Protein AF-A0A941ZNK1-F1 (afdb_monomer)

pLDDT: mean 79.43, std 26.4, range [23.36, 98.88]

Structure (mmCIF, N/CA/C/O backbone):
data_AF-A0A941ZNK1-F1
#
_entry.id   AF-A0A941ZNK1-F1
#
loop_
_atom_site.group_PDB
_atom_site.id
_atom_site.type_symbol
_atom_site.label_atom_id
_atom_site.label_alt_id
_atom_site.label_comp_id
_atom_site.label_asym_id
_atom_site.label_entity_id
_atom_site.label_seq_id
_atom_site.pdbx_PDB_ins_code
_atom_site.Cartn_x
_atom_site.Cartn_y
_atom_site.Cartn_z
_atom_site.occupancy
_atom_site.B_iso_or_equiv
_atom_site.auth_seq_id
_atom_site.auth_comp_id
_atom_site.auth_asym_id
_atom_site.auth_atom_id
_atom_site.pdbx_PDB_model_num
ATOM 1 N N . ARG A 1 1 ? 25.188 9.684 13.180 1.00 53.09 1 ARG A N 1
ATOM 2 C CA . ARG A 1 1 ? 24.239 8.541 13.187 1.00 53.09 1 ARG A CA 1
ATOM 3 C C . ARG A 1 1 ? 23.063 8.830 14.137 1.00 53.09 1 ARG A C 1
ATOM 5 O O . ARG A 1 1 ? 22.304 7.926 14.455 1.00 53.09 1 ARG A O 1
ATOM 12 N N . ASP A 1 2 ? 22.845 10.107 14.483 1.00 67.25 2 ASP A N 1
ATOM 13 C CA . ASP A 1 2 ? 22.120 10.520 15.696 1.00 67.25 2 ASP A CA 1
ATOM 14 C C . ASP A 1 2 ? 20.991 11.510 15.381 1.00 67.25 2 ASP A C 1
ATOM 16 O O . ASP A 1 2 ? 20.547 12.257 16.246 1.00 67.25 2 ASP A O 1
ATOM 20 N N . GLN A 1 3 ? 20.536 11.542 14.123 1.00 74.56 3 GLN A N 1
ATOM 21 C CA . GLN A 1 3 ? 19.403 12.379 13.747 1.00 74.56 3 GLN A CA 1
ATOM 22 C C . GLN A 1 3 ? 18.123 11.806 14.381 1.00 74.56 3 GLN A C 1
ATOM 24 O O . GLN A 1 3 ? 17.793 10.631 14.136 1.00 74.56 3 GLN A O 1
ATOM 29 N N . PRO A 1 4 ? 17.413 12.591 15.213 1.00 85.12 4 PRO A N 1
ATOM 30 C CA . PRO A 1 4 ? 16.177 12.140 15.830 1.00 85.12 4 PRO A CA 1
ATOM 31 C C . PRO A 1 4 ? 15.125 11.879 14.752 1.00 85.12 4 PRO A C 1
ATOM 33 O O . PRO A 1 4 ? 15.101 12.533 13.710 1.00 85.12 4 PRO A O 1
ATOM 36 N N . ILE A 1 5 ? 14.250 10.903 14.997 1.00 85.94 5 ILE A N 1
ATOM 37 C CA . ILE A 1 5 ? 13.082 10.681 14.137 1.00 85.94 5 ILE A CA 1
ATOM 38 C C . ILE A 1 5 ? 12.237 11.959 14.166 1.00 85.94 5 ILE A C 1
ATOM 40 O O . ILE A 1 5 ? 11.897 12.396 15.271 1.00 85.94 5 ILE A O 1
ATOM 44 N N . PRO A 1 6 ? 11.876 12.540 13.006 1.00 89.19 6 PRO A N 1
ATOM 45 C CA . PRO A 1 6 ? 10.928 13.642 12.964 1.00 89.19 6 PRO A CA 1
ATOM 46 C C . PRO A 1 6 ? 9.652 13.273 13.721 1.00 89.19 6 PRO A C 1
ATOM 48 O O . PRO A 1 6 ? 9.038 12.235 13.468 1.00 89.19 6 PRO A O 1
ATOM 51 N N . THR A 1 7 ? 9.264 14.101 14.686 1.00 92.12 7 THR A N 1
ATOM 52 C CA . THR A 1 7 ? 8.008 13.896 15.407 1.00 92.12 7 THR A CA 1
ATOM 53 C C . THR A 1 7 ? 6.833 14.224 14.492 1.00 92.12 7 THR A C 1
ATOM 55 O O . THR A 1 7 ? 6.951 15.055 13.594 1.00 92.12 7 THR A O 1
ATOM 58 N N . THR A 1 8 ? 5.694 13.578 14.736 1.00 95.94 8 THR A N 1
ATOM 59 C CA . THR A 1 8 ? 4.404 13.876 14.097 1.00 95.94 8 THR A CA 1
ATOM 60 C C . THR A 1 8 ? 3.549 14.635 15.116 1.00 95.94 8 THR A C 1
ATOM 62 O O . THR A 1 8 ? 2.984 13.992 16.008 1.00 95.94 8 THR A O 1
ATOM 65 N N . PRO A 1 9 ? 3.496 15.979 15.070 1.00 96.69 9 PRO A N 1
ATOM 66 C CA . PRO A 1 9 ? 2.688 16.762 16.003 1.00 96.69 9 PRO A CA 1
ATOM 67 C C . PRO A 1 9 ? 1.207 16.371 15.918 1.00 96.69 9 PRO A C 1
ATOM 69 O O . PRO A 1 9 ? 0.698 16.123 14.826 1.00 96.69 9 PRO A O 1
ATOM 72 N N . GLY A 1 10 ? 0.510 16.295 17.056 1.00 96.38 10 GLY A N 1
ATOM 73 C CA . GLY A 1 10 ? -0.910 15.930 17.104 1.00 96.38 10 GLY A CA 1
ATOM 74 C C . GLY A 1 10 ? -1.190 14.424 17.106 1.00 96.38 10 GLY A C 1
ATOM 75 O O . GLY A 1 10 ? -2.345 14.018 17.245 1.00 96.38 10 GLY A O 1
ATOM 76 N N . LEU A 1 11 ? -0.166 13.568 16.976 1.00 97.31 11 LEU A N 1
ATOM 77 C CA . LEU A 1 11 ? -0.330 12.110 16.940 1.00 97.31 11 LEU A CA 1
ATOM 78 C C . LEU A 1 11 ? -1.029 11.558 18.197 1.00 97.31 11 LEU A C 1
ATOM 80 O O . LEU A 1 11 ? -1.784 10.589 18.115 1.00 97.31 11 LEU A O 1
ATOM 84 N N . GLU A 1 12 ? -0.807 12.177 19.354 1.00 97.12 12 GLU A N 1
ATOM 85 C CA . GLU A 1 12 ? -1.404 11.825 20.647 1.00 97.12 12 GLU A CA 1
ATOM 86 C C . GLU A 1 12 ? -2.933 11.974 20.699 1.00 97.12 12 GLU A C 1
ATOM 88 O O . GLU A 1 12 ? -3.582 11.362 21.549 1.00 97.12 12 GLU A O 1
ATOM 93 N N . GLN A 1 13 ? -3.525 12.731 19.769 1.00 97.44 13 GLN A N 1
ATOM 94 C CA . GLN A 1 13 ? -4.981 12.834 19.615 1.00 97.44 13 GLN A CA 1
ATOM 95 C C . GLN A 1 13 ? -5.592 11.558 19.012 1.00 97.44 13 GLN A C 1
ATOM 97 O O . GLN A 1 13 ? -6.798 11.325 19.130 1.00 97.44 13 GLN A O 1
ATOM 102 N N . PHE A 1 14 ? -4.760 10.727 18.378 1.00 98.50 14 PHE A N 1
ATOM 103 C CA . PHE A 1 14 ? -5.159 9.512 17.674 1.00 98.50 14 PHE A CA 1
ATOM 104 C C . PHE A 1 14 ? -4.644 8.257 18.372 1.00 98.50 14 PHE A C 1
ATOM 106 O O . PHE A 1 14 ? -5.416 7.332 18.606 1.00 98.50 14 PHE A O 1
ATOM 113 N N . VAL A 1 15 ? -3.354 8.216 18.715 1.00 98.56 15 VAL A N 1
ATOM 114 C CA . VAL A 1 15 ? -2.680 7.022 19.242 1.00 98.56 15 VAL A CA 1
ATOM 115 C C . VAL A 1 15 ? -2.497 7.144 20.750 1.00 98.56 15 VAL A C 1
ATOM 117 O O . VAL A 1 15 ? -1.724 7.970 21.230 1.00 98.56 15 VAL A O 1
ATOM 120 N N . ARG A 1 16 ? -3.170 6.269 21.501 1.00 98.31 16 ARG A N 1
ATOM 121 C CA . ARG A 1 16 ? -3.083 6.183 22.967 1.00 98.31 16 ARG A CA 1
ATOM 122 C C . ARG A 1 16 ? -2.049 5.161 23.437 1.00 98.31 16 ARG A C 1
ATOM 124 O O . ARG A 1 16 ? -1.448 5.349 24.488 1.00 98.31 16 ARG A O 1
ATOM 131 N N . ASN A 1 17 ? -1.799 4.111 22.652 1.00 98.06 17 ASN A N 1
ATOM 132 C CA . ASN A 1 17 ? -0.806 3.082 22.964 1.00 98.06 17 ASN A CA 1
ATOM 133 C C . ASN A 1 17 ? 0.111 2.830 21.758 1.00 98.06 17 ASN A C 1
ATOM 135 O O . ASN A 1 17 ? -0.203 2.045 20.859 1.00 98.06 17 ASN A O 1
ATOM 139 N N . LYS A 1 18 ? 1.264 3.514 21.746 1.00 96.75 18 LYS A N 1
ATOM 140 C CA . LYS A 1 18 ? 2.256 3.420 20.662 1.00 96.75 18 LYS A CA 1
ATOM 141 C C . LYS A 1 18 ? 2.810 1.996 20.476 1.00 96.75 18 LYS A C 1
ATOM 143 O O . LYS A 1 18 ? 2.813 1.552 19.333 1.00 96.75 18 LYS A O 1
ATOM 148 N N . PRO A 1 19 ? 3.211 1.245 21.525 1.00 96.81 19 PRO A N 1
ATOM 149 C CA . PRO A 1 19 ? 3.654 -0.144 21.358 1.00 96.81 19 PRO A CA 1
ATOM 150 C C . PRO A 1 19 ? 2.642 -1.053 20.646 1.00 96.81 19 PRO A C 1
ATOM 152 O O . PRO A 1 19 ? 3.024 -1.837 19.778 1.00 96.81 19 PRO A O 1
ATOM 155 N N . VAL A 1 20 ? 1.347 -0.937 20.965 1.00 98.44 20 VAL A N 1
ATOM 156 C CA . VAL A 1 20 ? 0.304 -1.724 20.281 1.00 98.44 20 VAL A CA 1
ATOM 157 C C . VAL A 1 20 ? 0.108 -1.243 18.842 1.00 98.44 20 VAL A C 1
ATOM 159 O O . VAL A 1 20 ? -0.052 -2.072 17.948 1.00 98.44 20 VAL A O 1
ATOM 162 N N . ALA A 1 21 ? 0.177 0.068 18.585 1.00 98.50 21 ALA A N 1
ATOM 163 C CA . ALA A 1 21 ? 0.114 0.615 17.228 1.00 98.50 21 ALA A CA 1
ATOM 164 C C . ALA A 1 21 ? 1.291 0.147 16.349 1.00 98.50 21 ALA A C 1
ATOM 166 O O . ALA A 1 21 ? 1.087 -0.180 15.183 1.00 98.50 21 ALA A O 1
ATOM 167 N N . ILE A 1 22 ? 2.501 0.045 16.909 1.00 97.81 22 ILE A N 1
ATOM 168 C CA . ILE A 1 22 ? 3.686 -0.499 16.226 1.00 97.81 22 ILE A CA 1
ATOM 169 C C . ILE A 1 22 ? 3.486 -1.987 15.910 1.00 97.81 22 ILE A C 1
ATOM 171 O O . ILE A 1 22 ? 3.738 -2.418 14.785 1.00 97.81 22 ILE A O 1
ATOM 175 N N . ALA A 1 23 ? 2.975 -2.775 16.863 1.00 98.19 23 ALA A N 1
ATOM 176 C CA . ALA A 1 23 ? 2.664 -4.186 16.632 1.00 98.19 23 ALA A CA 1
ATOM 177 C C . ALA A 1 23 ? 1.576 -4.377 15.565 1.00 98.19 23 ALA A C 1
ATOM 179 O O . ALA A 1 23 ? 1.703 -5.248 14.703 1.00 98.19 23 ALA A O 1
ATOM 180 N N . LEU A 1 24 ? 0.539 -3.535 15.582 1.00 98.75 24 LEU A N 1
ATOM 181 C CA . LEU A 1 24 ? -0.477 -3.476 14.536 1.00 98.75 24 LEU A CA 1
ATOM 182 C C . LEU A 1 24 ? 0.152 -3.160 13.173 1.00 98.75 24 LEU A C 1
ATOM 184 O O . LEU A 1 24 ? -0.125 -3.866 12.208 1.00 98.75 24 LEU A O 1
ATOM 188 N N . GLY A 1 25 ? 1.016 -2.146 13.102 1.00 98.25 25 GLY A N 1
ATOM 189 C CA . GLY A 1 25 ? 1.704 -1.737 11.879 1.00 98.25 25 GLY A CA 1
ATOM 190 C C . GLY A 1 25 ? 2.560 -2.854 11.302 1.00 98.25 25 GLY A C 1
ATOM 191 O O . GLY A 1 25 ? 2.414 -3.195 10.131 1.00 98.25 25 GLY A O 1
ATOM 192 N N . LYS A 1 26 ? 3.376 -3.507 12.137 1.00 97.50 26 LYS A N 1
ATOM 193 C CA . LYS A 1 26 ? 4.155 -4.671 11.708 1.00 97.50 26 LYS A CA 1
ATOM 194 C C . LYS A 1 26 ? 3.241 -5.784 11.207 1.00 97.50 26 LYS A C 1
ATOM 196 O O . LYS A 1 26 ? 3.461 -6.315 10.128 1.00 97.50 26 LYS A O 1
ATOM 201 N N . ALA A 1 27 ? 2.185 -6.121 11.940 1.00 98.19 27 ALA A N 1
ATOM 202 C CA . ALA A 1 27 ? 1.275 -7.167 11.498 1.00 98.19 27 ALA A CA 1
ATOM 203 C C . ALA A 1 27 ? 0.631 -6.839 10.137 1.00 98.19 27 ALA A C 1
ATOM 205 O O . ALA A 1 27 ? 0.607 -7.698 9.271 1.00 98.19 27 ALA A O 1
ATOM 206 N N . LEU A 1 28 ? 0.156 -5.609 9.918 1.00 98.31 28 LEU A N 1
ATOM 207 C CA . LEU A 1 28 ? -0.413 -5.170 8.635 1.00 98.31 28 LEU A CA 1
ATOM 208 C C . LEU A 1 28 ? 0.618 -5.187 7.495 1.00 98.31 28 LEU A C 1
ATOM 210 O O . LEU A 1 28 ? 0.308 -5.641 6.401 1.00 98.31 28 LEU A O 1
ATOM 214 N N . PHE A 1 29 ? 1.848 -4.737 7.747 1.00 97.06 29 PHE A N 1
ATOM 215 C CA . PHE A 1 29 ? 2.908 -4.684 6.735 1.00 97.06 29 PHE A CA 1
ATOM 216 C C . PHE A 1 29 ? 3.265 -6.070 6.173 1.00 97.06 29 PHE A C 1
ATOM 218 O O . PHE A 1 29 ? 3.601 -6.203 4.994 1.00 97.06 29 PHE A O 1
ATOM 225 N N . TRP A 1 30 ? 3.200 -7.099 7.021 1.00 96.75 30 TRP A N 1
ATOM 226 C CA . TRP A 1 30 ? 3.612 -8.463 6.689 1.00 96.75 30 TRP A CA 1
ATOM 227 C C . TRP A 1 30 ? 2.456 -9.399 6.313 1.00 96.75 30 TRP A C 1
ATOM 229 O O . TRP A 1 30 ? 2.727 -10.503 5.845 1.00 96.75 30 TRP A O 1
ATOM 239 N N . ASP A 1 31 ? 1.193 -9.014 6.521 1.00 97.44 31 ASP A N 1
ATOM 240 C CA . ASP A 1 31 ? 0.062 -9.933 6.349 1.00 97.44 31 ASP A CA 1
ATOM 241 C C . ASP A 1 31 ? -0.379 -10.058 4.887 1.00 97.44 31 ASP A C 1
ATOM 243 O O . ASP A 1 31 ? -0.906 -9.124 4.280 1.00 97.44 31 ASP A O 1
ATOM 247 N N . MET A 1 32 ? -0.223 -11.263 4.337 1.00 95.38 32 MET A N 1
ATOM 248 C CA . MET A 1 32 ? -0.639 -11.613 2.975 1.00 95.38 32 MET A CA 1
ATOM 249 C C . MET A 1 32 ? -2.156 -11.485 2.760 1.00 95.38 32 MET A C 1
ATOM 251 O O . MET A 1 32 ? -2.618 -11.412 1.623 1.00 95.38 32 MET A O 1
ATOM 255 N N . LYS A 1 33 ? -2.959 -11.449 3.832 1.00 94.25 33 LYS A N 1
ATOM 256 C CA . LYS A 1 33 ? -4.405 -11.195 3.769 1.00 94.25 33 LYS A CA 1
ATOM 257 C C . LYS A 1 33 ? -4.751 -9.728 3.558 1.00 94.25 33 LYS A C 1
ATOM 259 O O . LYS A 1 33 ? -5.931 -9.440 3.353 1.00 94.25 33 LYS A O 1
ATOM 264 N N . VAL A 1 34 ? -3.796 -8.801 3.600 1.00 95.50 34 VAL A N 1
ATOM 265 C CA . VAL A 1 34 ? -4.053 -7.418 3.181 1.00 95.50 34 VAL A CA 1
ATOM 266 C C . VAL A 1 34 ? -4.375 -7.403 1.691 1.00 95.50 34 VAL A C 1
ATOM 268 O O . VAL A 1 34 ? -5.477 -6.984 1.315 1.00 95.50 34 VAL A O 1
ATOM 271 N N . GLY A 1 35 ? -3.463 -7.933 0.875 1.00 94.75 35 GLY A N 1
ATOM 272 C CA . GLY A 1 35 ? -3.659 -8.067 -0.559 1.00 94.75 35 GLY A CA 1
ATOM 273 C C . GLY A 1 35 ? -4.762 -9.056 -0.926 1.00 94.75 35 GLY A C 1
ATOM 274 O O . GLY A 1 35 ? -5.273 -9.826 -0.098 1.00 94.75 35 GLY A O 1
ATOM 275 N N . SER A 1 36 ? -5.162 -9.010 -2.189 1.00 94.12 36 SER A N 1
ATOM 276 C CA . SER A 1 36 ? -6.234 -9.852 -2.716 1.00 94.12 36 SER A CA 1
ATOM 277 C C . SER A 1 36 ? -5.772 -11.241 -3.132 1.00 94.12 36 SER A C 1
ATOM 279 O O . SER A 1 36 ? -6.552 -12.188 -3.055 1.00 94.12 36 SER A O 1
ATOM 281 N N . ASP A 1 37 ? -4.500 -11.382 -3.494 1.00 91.38 37 ASP A N 1
ATOM 282 C CA . ASP A 1 37 ? -3.912 -12.608 -4.036 1.00 91.38 37 ASP A CA 1
ATOM 283 C C . ASP A 1 37 ? -2.633 -13.039 -3.287 1.00 91.38 37 ASP A C 1
ATOM 285 O O . ASP A 1 37 ? -1.769 -13.741 -3.824 1.00 91.38 37 ASP A O 1
ATOM 289 N N . GLY A 1 38 ? -2.513 -12.610 -2.028 1.00 92.19 38 GLY A N 1
ATOM 290 C CA . GLY A 1 38 ? -1.400 -12.951 -1.147 1.00 92.19 38 GLY A CA 1
ATOM 291 C C . GLY A 1 38 ? -0.242 -11.953 -1.146 1.00 92.19 38 GLY A C 1
ATOM 292 O O . GLY A 1 38 ? 0.753 -12.212 -0.474 1.00 92.19 38 GLY A O 1
ATOM 293 N N . GLN A 1 39 ? -0.337 -10.825 -1.859 1.00 93.75 39 GLN A N 1
ATOM 294 C CA . GLN A 1 39 ? 0.653 -9.755 -1.727 1.00 93.75 39 GLN A CA 1
ATOM 295 C C . GLN A 1 39 ? 0.539 -9.023 -0.381 1.00 93.75 39 GLN A C 1
ATOM 297 O O . GLN A 1 39 ? -0.552 -8.715 0.105 1.00 93.75 39 GLN A O 1
ATOM 302 N N . ALA A 1 40 ? 1.692 -8.716 0.205 1.00 95.31 40 ALA A N 1
ATOM 303 C CA . ALA A 1 40 ? 1.855 -7.879 1.388 1.00 95.31 40 ALA A CA 1
ATOM 304 C C . ALA A 1 40 ? 2.869 -6.774 1.067 1.00 95.31 40 ALA A C 1
ATOM 306 O O . ALA A 1 40 ? 3.655 -6.916 0.131 1.00 95.31 40 ALA A O 1
ATOM 307 N N . CYS A 1 41 ? 2.931 -5.710 1.874 1.00 94.94 41 CYS A N 1
ATOM 308 C CA . CYS A 1 41 ? 3.987 -4.704 1.714 1.00 94.94 41 CYS A CA 1
ATOM 309 C C . CYS A 1 41 ? 5.375 -5.368 1.797 1.00 94.94 41 CYS A C 1
ATOM 311 O O . CYS A 1 41 ? 6.261 -5.097 0.991 1.00 94.94 41 CYS A O 1
ATOM 313 N N . ALA A 1 42 ? 5.542 -6.321 2.718 1.00 93.62 42 ALA A N 1
ATOM 314 C CA . ALA A 1 42 ? 6.781 -7.073 2.869 1.00 93.62 42 ALA A CA 1
ATOM 315 C C . ALA A 1 42 ? 7.199 -7.877 1.625 1.00 93.62 42 ALA A C 1
ATOM 317 O O . ALA A 1 42 ? 8.395 -8.081 1.443 1.00 93.62 42 ALA A O 1
ATOM 318 N N . SER A 1 43 ? 6.278 -8.285 0.742 1.00 92.75 43 SER A N 1
ATOM 319 C CA . SER A 1 43 ? 6.621 -9.049 -0.468 1.00 92.75 43 SER A CA 1
ATOM 320 C C . SER A 1 43 ? 7.624 -8.329 -1.372 1.00 92.75 43 SER A C 1
ATOM 322 O O . SER A 1 43 ? 8.436 -8.987 -2.016 1.00 92.75 43 SER A O 1
ATOM 324 N N . CYS A 1 44 ? 7.579 -6.993 -1.395 1.00 92.25 44 CYS A N 1
ATOM 325 C CA . CYS A 1 44 ? 8.473 -6.150 -2.193 1.00 92.25 44 CYS A CA 1
ATOM 326 C C . CYS A 1 44 ? 9.534 -5.431 -1.340 1.00 92.25 44 CYS A C 1
ATOM 328 O O . CYS A 1 44 ? 10.433 -4.806 -1.884 1.00 92.25 44 CYS A O 1
ATOM 330 N N . HIS A 1 45 ? 9.435 -5.488 -0.008 1.00 91.19 45 HIS A N 1
ATOM 331 C CA . HIS A 1 45 ? 10.269 -4.698 0.907 1.00 91.19 45 HIS A CA 1
ATOM 332 C C . HIS A 1 45 ? 11.063 -5.547 1.925 1.00 91.19 45 HIS A C 1
ATOM 334 O O . HIS A 1 45 ? 11.604 -5.007 2.891 1.00 91.19 45 HIS A O 1
ATOM 340 N N . PHE A 1 46 ? 11.136 -6.872 1.768 1.00 83.50 46 PHE A N 1
ATOM 341 C CA . PHE A 1 46 ? 11.771 -7.751 2.761 1.00 83.50 46 PHE A CA 1
ATOM 342 C C . PHE A 1 46 ? 13.308 -7.671 2.782 1.00 83.50 46 PHE A C 1
ATOM 344 O O . PHE A 1 46 ? 13.907 -7.831 3.846 1.00 83.50 46 PHE A O 1
ATOM 351 N N . ALA A 1 47 ? 13.961 -7.415 1.643 1.00 78.25 47 ALA A N 1
ATOM 352 C CA . ALA A 1 47 ? 15.419 -7.425 1.518 1.00 78.25 47 ALA A CA 1
ATOM 353 C C . ALA A 1 47 ? 15.978 -5.997 1.567 1.00 78.25 47 ALA A C 1
ATOM 355 O O . ALA A 1 47 ? 16.054 -5.307 0.555 1.00 78.25 47 ALA A O 1
ATOM 356 N N . ALA A 1 48 ? 16.332 -5.524 2.768 1.00 73.31 48 ALA A N 1
ATOM 357 C CA . ALA A 1 48 ? 16.771 -4.137 2.991 1.00 73.31 48 ALA A CA 1
ATOM 358 C C . ALA A 1 48 ? 15.782 -3.090 2.430 1.00 73.31 48 ALA A C 1
ATOM 360 O O . ALA A 1 48 ? 16.167 -1.992 2.022 1.00 73.31 48 ALA A O 1
ATOM 361 N N . GLY A 1 49 ? 14.491 -3.433 2.405 1.00 72.62 49 GLY A N 1
ATOM 362 C CA . GLY A 1 49 ? 13.442 -2.555 1.913 1.00 72.62 49 GLY A CA 1
ATOM 363 C C . GLY A 1 49 ? 13.241 -2.550 0.399 1.00 72.62 49 GLY A C 1
ATOM 364 O O . GLY A 1 49 ? 12.392 -1.787 -0.036 1.00 72.62 49 GLY A O 1
ATOM 365 N N . ALA A 1 50 ? 13.965 -3.351 -0.383 1.00 81.06 50 ALA A N 1
ATOM 366 C CA . ALA A 1 50 ? 13.803 -3.444 -1.834 1.00 81.06 50 ALA A CA 1
ATOM 367 C C . ALA A 1 50 ? 13.470 -4.878 -2.276 1.00 81.06 50 ALA A C 1
ATOM 369 O O . ALA A 1 50 ? 13.670 -5.839 -1.525 1.00 81.06 50 ALA A O 1
ATOM 370 N N . ASP A 1 51 ? 12.961 -5.009 -3.499 1.00 88.81 51 ASP A N 1
ATOM 371 C CA . ASP A 1 51 ? 12.651 -6.300 -4.104 1.00 88.81 51 ASP A CA 1
ATOM 372 C C . ASP A 1 51 ? 13.902 -6.846 -4.798 1.00 88.81 51 ASP A C 1
ATOM 374 O O . ASP A 1 51 ? 14.421 -6.240 -5.732 1.00 88.81 51 ASP A O 1
ATOM 378 N N . ASN A 1 52 ? 14.411 -7.978 -4.313 1.00 87.25 52 ASN A N 1
ATOM 379 C CA . ASN A 1 52 ? 15.571 -8.665 -4.884 1.00 87.25 52 ASN A CA 1
ATOM 380 C C . ASN A 1 52 ? 15.184 -9.958 -5.620 1.00 87.25 52 ASN A C 1
ATOM 382 O O . ASN A 1 52 ? 16.050 -10.781 -5.931 1.00 87.25 52 ASN A O 1
ATOM 386 N N . ARG A 1 53 ? 13.888 -10.177 -5.871 1.00 91.19 53 ARG A N 1
ATOM 387 C CA . ARG A 1 53 ? 13.441 -11.269 -6.736 1.00 91.19 53 ARG A CA 1
ATOM 388 C C . ARG A 1 53 ? 13.995 -11.026 -8.141 1.00 91.19 53 ARG A C 1
ATOM 390 O O . ARG A 1 53 ? 14.174 -9.894 -8.563 1.00 91.19 53 ARG A O 1
ATOM 397 N N . MET A 1 54 ? 14.262 -12.102 -8.878 1.00 91.69 54 MET A N 1
ATOM 398 C CA . MET A 1 54 ? 14.803 -12.014 -10.246 1.00 91.69 54 MET A CA 1
ATOM 399 C C . MET A 1 54 ? 13.758 -12.327 -11.314 1.00 91.69 54 MET A C 1
ATOM 401 O O . MET A 1 54 ? 13.931 -11.983 -12.478 1.00 91.69 54 MET A O 1
ATOM 405 N N . LYS A 1 55 ? 12.679 -13.018 -10.936 1.00 93.00 55 LYS A N 1
ATOM 406 C CA . LYS A 1 55 ? 11.669 -13.503 -11.872 1.00 93.00 55 LYS A CA 1
ATOM 407 C C . LYS A 1 55 ? 10.434 -12.620 -11.857 1.00 93.00 55 LYS A C 1
ATOM 409 O O . LYS A 1 55 ? 9.932 -12.295 -10.782 1.00 93.00 55 LYS A O 1
ATOM 414 N N . ASN A 1 56 ? 9.917 -12.322 -13.048 1.00 92.62 56 ASN A N 1
ATOM 415 C CA . ASN A 1 56 ? 8.737 -11.485 -13.246 1.00 92.62 56 ASN A CA 1
ATOM 416 C C . ASN A 1 56 ? 8.931 -10.073 -12.673 1.00 92.62 56 ASN A C 1
ATOM 418 O O . ASN A 1 56 ? 8.151 -9.618 -11.843 1.00 92.62 56 ASN A O 1
ATOM 422 N N . GLN A 1 57 ? 10.016 -9.422 -13.082 1.00 93.75 57 GLN A N 1
ATOM 423 C CA . GLN A 1 57 ? 10.456 -8.135 -12.539 1.00 93.75 57 GLN A CA 1
ATOM 424 C C . GLN A 1 57 ? 10.574 -7.058 -13.619 1.00 93.75 57 GLN A C 1
ATOM 426 O O . GLN A 1 57 ? 11.254 -6.066 -13.418 1.00 93.75 57 GLN A O 1
ATOM 431 N N . ILE A 1 58 ? 9.963 -7.244 -14.789 1.00 94.25 58 ILE A N 1
ATOM 432 C CA . ILE A 1 58 ? 10.020 -6.273 -15.886 1.00 94.25 58 ILE A CA 1
ATOM 433 C C . ILE A 1 58 ? 8.622 -5.707 -16.102 1.00 94.25 58 ILE A C 1
ATOM 435 O O . ILE A 1 58 ? 7.657 -6.462 -16.210 1.00 94.25 58 ILE A O 1
ATOM 439 N N . SER A 1 59 ? 8.528 -4.384 -16.166 1.00 95.31 59 SER A N 1
ATOM 440 C CA . SER A 1 59 ? 7.355 -3.643 -16.624 1.00 95.31 59 SER A CA 1
ATOM 441 C C . SER A 1 59 ? 7.704 -2.947 -17.936 1.00 95.31 59 SER A C 1
ATOM 443 O O . SER A 1 59 ? 8.786 -2.360 -18.007 1.00 95.31 59 SER A O 1
ATOM 445 N N . PRO A 1 60 ? 6.801 -2.910 -18.930 1.00 94.81 60 PRO A N 1
ATOM 446 C CA . PRO A 1 60 ? 6.998 -2.049 -20.083 1.00 94.81 60 PRO A CA 1
ATOM 447 C C . PRO A 1 60 ? 6.883 -0.578 -19.660 1.00 94.81 60 PRO A C 1
ATOM 449 O O . PRO A 1 60 ? 6.559 -0.274 -18.499 1.00 94.81 60 PRO A O 1
ATOM 452 N N . GLY A 1 61 ? 7.133 0.343 -20.589 1.00 93.69 61 GLY A N 1
ATOM 453 C CA . GLY A 1 61 ? 7.068 1.793 -20.385 1.00 93.69 61 GLY A CA 1
ATOM 454 C C . GLY A 1 61 ? 5.666 2.363 -20.097 1.00 93.69 61 GLY A C 1
ATOM 455 O O . GLY A 1 61 ? 5.315 3.415 -20.632 1.00 93.69 61 GLY A O 1
ATOM 456 N N . LEU A 1 62 ? 4.873 1.736 -19.217 1.00 93.94 62 LEU A N 1
ATOM 457 C CA . LEU A 1 62 ? 3.458 2.033 -18.950 1.00 93.94 62 LEU A CA 1
ATOM 458 C C . LEU A 1 62 ? 3.206 3.503 -18.598 1.00 93.94 62 LEU A C 1
ATOM 460 O O . LEU A 1 62 ? 2.186 4.074 -18.970 1.00 93.94 62 LEU A O 1
ATOM 464 N N . ARG A 1 63 ? 4.147 4.158 -17.906 1.00 90.81 63 ARG A N 1
ATOM 465 C CA . ARG A 1 63 ? 4.044 5.594 -17.576 1.00 90.81 63 ARG A CA 1
ATOM 466 C C . ARG A 1 63 ? 4.146 6.514 -18.786 1.00 90.81 63 ARG A C 1
ATOM 468 O O . ARG A 1 63 ? 3.645 7.631 -18.720 1.00 90.81 63 ARG A O 1
ATOM 475 N N . GLY A 1 64 ? 4.805 6.058 -19.845 1.00 91.88 64 GLY A N 1
ATOM 476 C CA . GLY A 1 64 ? 4.846 6.715 -21.147 1.00 91.88 64 GLY A CA 1
ATOM 477 C C . GLY A 1 64 ? 3.719 6.273 -22.083 1.00 91.88 64 GLY A C 1
ATOM 478 O O . GLY A 1 64 ? 3.697 6.723 -23.222 1.00 91.88 64 GLY A O 1
ATOM 479 N N . GLY A 1 65 ? 2.800 5.410 -21.629 1.00 94.06 65 GLY A N 1
ATOM 480 C CA . GLY A 1 65 ? 1.736 4.838 -22.457 1.00 94.06 65 GLY A CA 1
ATOM 481 C C . GLY A 1 65 ? 2.166 3.630 -23.292 1.00 94.06 65 GLY A C 1
ATOM 482 O O . GLY A 1 65 ? 1.386 3.169 -24.119 1.00 94.06 65 GLY A O 1
ATOM 483 N N . ASP A 1 66 ? 3.377 3.109 -23.081 1.00 93.94 66 ASP A N 1
ATOM 484 C CA . ASP A 1 66 ? 3.862 1.924 -23.780 1.00 93.94 66 ASP A CA 1
ATOM 485 C C . ASP A 1 66 ? 3.493 0.652 -23.012 1.00 93.94 66 ASP A C 1
ATOM 487 O O . ASP A 1 66 ? 3.921 0.436 -21.876 1.00 93.94 66 ASP A O 1
ATOM 491 N N . THR A 1 67 ? 2.661 -0.179 -23.631 1.00 93.81 67 THR A N 1
ATOM 492 C CA . THR A 1 67 ? 2.226 -1.464 -23.079 1.00 93.81 67 THR A CA 1
ATOM 493 C C . THR A 1 67 ? 2.999 -2.643 -23.657 1.00 93.81 67 THR A C 1
ATOM 495 O O . THR A 1 67 ? 2.799 -3.766 -23.191 1.00 93.81 67 THR A O 1
ATOM 498 N N . ALA A 1 68 ? 3.838 -2.424 -24.671 1.00 92.56 68 ALA A N 1
ATOM 499 C CA . ALA A 1 68 ? 4.654 -3.461 -25.278 1.00 92.56 68 ALA A CA 1
ATOM 500 C C . ALA A 1 68 ? 5.992 -3.567 -24.542 1.00 92.56 68 ALA A C 1
ATOM 502 O O . ALA A 1 68 ? 6.594 -2.566 -24.173 1.00 92.56 68 ALA A O 1
ATOM 503 N N . PHE A 1 69 ? 6.455 -4.794 -24.322 1.00 91.31 69 PHE A N 1
ATOM 504 C CA . PHE A 1 69 ? 7.797 -5.014 -23.795 1.00 91.31 69 PHE A CA 1
ATOM 505 C C . PHE A 1 69 ? 8.828 -4.732 -24.883 1.00 91.31 69 PHE A C 1
ATOM 507 O O . PHE A 1 69 ? 8.647 -5.135 -26.037 1.00 91.31 69 PHE A O 1
ATOM 514 N N . GLY A 1 70 ? 9.911 -4.059 -24.505 1.00 84.56 70 GLY A N 1
ATOM 515 C CA . GLY A 1 70 ? 11.024 -3.800 -25.404 1.00 84.56 70 GLY A CA 1
ATOM 516 C C . GLY A 1 70 ? 11.705 -5.087 -25.876 1.00 84.56 70 GLY A C 1
ATOM 517 O O . GLY A 1 70 ? 11.553 -6.165 -25.306 1.00 84.56 70 GLY A O 1
ATOM 518 N N . THR A 1 71 ? 12.516 -4.976 -26.923 1.00 75.94 71 THR A N 1
ATOM 519 C CA . THR A 1 71 ? 13.387 -6.069 -27.367 1.00 75.94 71 THR A CA 1
ATOM 520 C C . THR A 1 71 ? 14.783 -5.867 -26.798 1.00 75.94 71 THR A C 1
ATOM 522 O O . THR A 1 71 ? 15.396 -4.823 -27.029 1.00 75.94 71 THR A O 1
ATOM 525 N N . THR A 1 72 ? 15.325 -6.860 -26.100 1.00 68.50 72 THR A N 1
ATOM 526 C CA . THR A 1 72 ? 16.744 -6.878 -25.724 1.00 68.50 72 THR A CA 1
ATOM 527 C C . THR A 1 72 ? 17.471 -7.959 -26.523 1.00 68.50 72 THR A C 1
ATOM 529 O O . THR A 1 72 ? 16.830 -8.790 -27.169 1.00 68.50 72 THR A O 1
ATOM 532 N N . PRO A 1 73 ? 18.817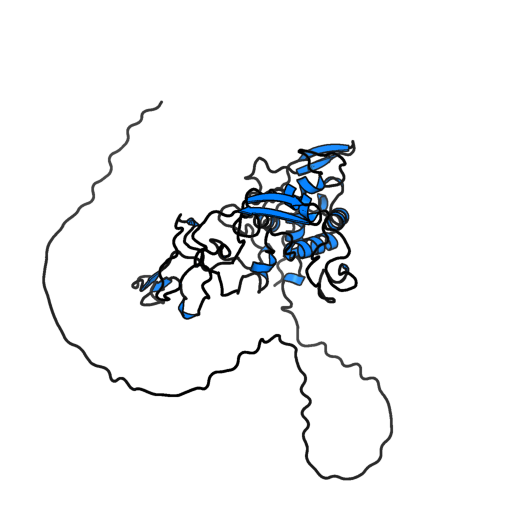 -7.985 -26.530 1.00 62.75 73 PRO A 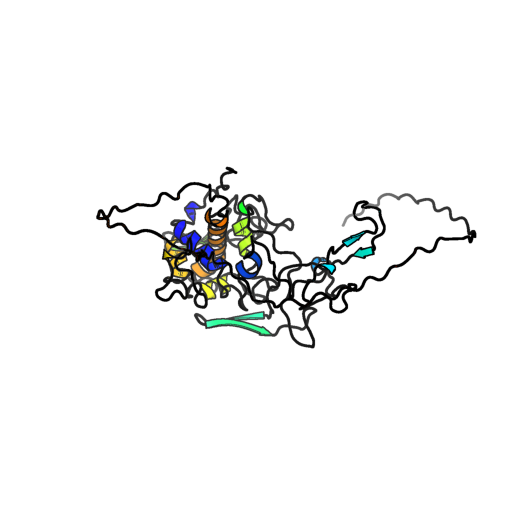N 1
ATOM 533 C CA . PRO A 1 73 ? 19.551 -9.100 -27.128 1.00 62.75 73 PRO A CA 1
ATOM 534 C C . PRO A 1 73 ? 19.198 -10.466 -26.510 1.00 62.75 73 PRO A C 1
ATOM 536 O O . PRO A 1 73 ? 19.433 -11.498 -27.142 1.00 62.75 73 PRO A O 1
ATOM 539 N N . ALA A 1 74 ? 18.627 -10.487 -25.298 1.00 61.34 74 ALA A N 1
ATOM 540 C CA . ALA A 1 74 ? 18.029 -11.680 -24.718 1.00 61.34 74 ALA A CA 1
ATOM 541 C C . ALA A 1 74 ? 16.680 -11.962 -25.405 1.00 61.34 74 ALA A C 1
ATOM 543 O O . ALA A 1 74 ? 15.760 -11.148 -25.372 1.00 61.34 74 ALA A O 1
ATOM 544 N N . ARG A 1 75 ? 16.556 -13.139 -26.033 1.00 63.00 75 ARG A N 1
ATOM 545 C CA . ARG A 1 75 ? 15.405 -13.510 -26.881 1.00 63.00 75 ARG A CA 1
ATOM 546 C C . ARG A 1 75 ? 14.064 -13.664 -26.139 1.00 63.00 75 ARG A C 1
ATOM 548 O O . ARG A 1 75 ? 13.044 -13.753 -26.810 1.00 63.00 75 ARG A O 1
ATOM 555 N N . ASP A 1 76 ? 14.062 -13.633 -24.804 1.00 73.75 76 ASP A N 1
ATOM 556 C CA . ASP A 1 76 ? 12.892 -13.916 -23.953 1.00 73.75 76 ASP A CA 1
ATOM 557 C C . ASP A 1 76 ? 12.533 -12.759 -22.993 1.00 73.75 76 ASP A C 1
ATOM 559 O O . ASP A 1 76 ? 11.945 -12.980 -21.932 1.00 73.75 76 ASP A O 1
ATOM 563 N N . TRP A 1 77 ? 12.907 -11.521 -23.328 1.00 86.50 77 TRP A N 1
ATOM 564 C CA . TRP A 1 77 ? 12.608 -10.345 -22.507 1.00 86.50 77 TRP A CA 1
ATOM 565 C C . TRP A 1 77 ? 11.099 -10.095 -22.378 1.00 86.50 77 TRP A C 1
ATOM 567 O O . TRP A 1 77 ? 10.389 -10.000 -23.378 1.00 86.50 77 TRP A O 1
ATOM 577 N N . GLY A 1 78 ? 10.610 -9.956 -21.143 1.00 90.75 78 GLY A N 1
ATOM 578 C CA . GLY A 1 78 ? 9.230 -9.558 -20.880 1.00 90.75 78 GLY A CA 1
ATOM 579 C C . GLY A 1 78 ? 8.604 -10.219 -19.647 1.00 90.75 78 GLY A C 1
ATOM 580 O O . GLY A 1 78 ? 9.293 -10.467 -18.649 1.00 90.75 78 GLY A O 1
ATOM 581 N N . PRO A 1 79 ? 7.286 -10.483 -19.663 1.00 92.50 79 PRO A N 1
ATOM 582 C CA . PRO A 1 79 ? 6.574 -10.978 -18.495 1.00 92.50 79 PRO A CA 1
ATOM 583 C C . PRO A 1 79 ? 7.093 -12.367 -18.103 1.00 92.50 79 PRO A C 1
ATOM 585 O O . PRO A 1 79 ? 7.376 -13.208 -18.953 1.00 92.50 79 PRO A O 1
ATOM 588 N N . ASN A 1 80 ? 7.217 -12.631 -16.798 1.00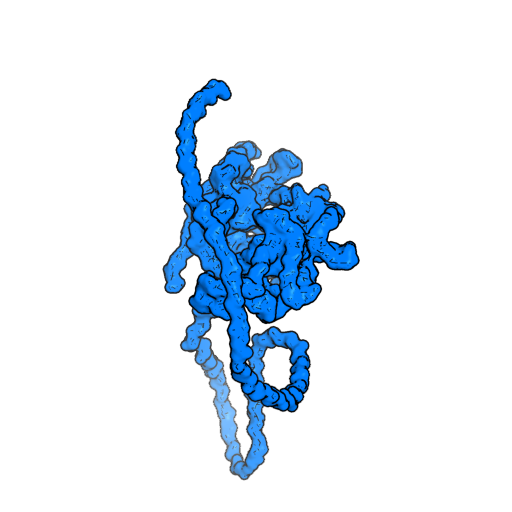 92.75 80 ASN A N 1
ATOM 589 C CA . ASN A 1 80 ? 7.742 -13.887 -16.238 1.00 92.75 80 ASN A CA 1
ATOM 590 C C . ASN A 1 80 ? 9.207 -14.237 -16.578 1.00 92.75 80 ASN A C 1
ATOM 592 O O . ASN A 1 80 ? 9.670 -15.316 -16.190 1.00 92.75 80 ASN A O 1
ATOM 596 N N . TYR A 1 81 ? 9.944 -13.345 -17.244 1.00 93.00 81 TYR A N 1
ATOM 597 C CA . TYR A 1 81 ? 11.375 -13.503 -17.495 1.00 93.00 81 TYR A CA 1
ATOM 598 C C . TYR A 1 81 ? 12.178 -13.542 -16.183 1.00 93.00 81 TYR A C 1
ATOM 600 O O . TYR A 1 81 ? 11.775 -12.943 -15.179 1.00 93.00 81 TYR A O 1
ATOM 608 N N . THR A 1 82 ? 13.302 -14.261 -16.193 1.00 93.12 82 THR A N 1
ATOM 609 C CA . THR A 1 82 ? 14.268 -14.307 -15.087 1.00 93.12 82 THR A CA 1
ATOM 610 C C . THR A 1 82 ? 15.466 -13.444 -15.454 1.00 93.12 82 THR A C 1
ATOM 612 O O . THR A 1 82 ? 16.211 -13.803 -16.361 1.00 93.12 82 THR A O 1
ATOM 615 N N . LEU A 1 83 ? 15.651 -12.342 -14.728 1.00 91.56 83 LEU A N 1
ATOM 616 C CA . LEU A 1 83 ? 16.764 -11.417 -14.915 1.00 91.56 83 LEU A CA 1
ATOM 617 C C . LEU A 1 83 ? 18.120 -12.109 -14.759 1.00 91.56 83 LEU A C 1
ATOM 619 O O . LEU A 1 83 ? 18.311 -12.957 -13.884 1.00 91.56 83 LEU A O 1
ATOM 623 N N . GLN A 1 84 ? 19.061 -11.687 -15.592 1.00 90.19 84 GLN A N 1
ATOM 624 C CA . GLN A 1 84 ? 20.457 -12.095 -15.621 1.00 90.19 84 GLN A CA 1
ATOM 625 C C . GLN A 1 84 ? 21.351 -10.861 -15.483 1.00 90.19 84 GLN A C 1
ATOM 627 O O . GLN A 1 84 ? 20.955 -9.740 -15.790 1.00 90.19 84 GLN A O 1
ATOM 632 N N . GLU A 1 85 ? 22.596 -11.060 -15.061 1.00 90.06 85 GLU A N 1
ATOM 633 C CA . GLU A 1 85 ? 23.567 -9.965 -14.946 1.00 90.06 85 GLU A CA 1
ATOM 634 C C . GLU A 1 85 ? 23.788 -9.243 -16.288 1.00 90.06 85 GLU A C 1
ATOM 636 O O . GLU A 1 85 ? 23.863 -8.018 -16.332 1.00 90.06 85 GLU A O 1
ATOM 641 N N . SER A 1 86 ? 23.796 -9.992 -17.397 1.00 88.00 86 SER A N 1
ATOM 642 C CA . SER A 1 86 ? 23.984 -9.468 -18.758 1.00 88.00 86 SER A CA 1
ATOM 643 C C . SER A 1 86 ? 22.854 -8.568 -19.265 1.00 88.00 86 SER A C 1
ATOM 645 O O . SER A 1 86 ? 23.009 -7.937 -20.312 1.00 88.00 86 SER A O 1
ATOM 647 N N . ASP A 1 87 ? 21.724 -8.523 -18.558 1.00 88.56 87 ASP A N 1
ATOM 648 C CA . ASP A 1 87 ? 20.609 -7.634 -18.885 1.00 88.56 87 ASP A CA 1
ATOM 649 C C . ASP A 1 87 ? 20.886 -6.180 -18.487 1.00 88.56 87 ASP A C 1
ATOM 651 O O . ASP A 1 87 ? 20.197 -5.265 -18.939 1.00 88.56 87 ASP A O 1
ATOM 655 N N . PHE A 1 88 ? 21.908 -5.956 -17.656 1.00 90.44 88 PHE A N 1
ATOM 656 C CA . PHE A 1 88 ? 22.292 -4.638 -17.179 1.00 90.44 88 PHE A CA 1
ATOM 657 C C . PHE A 1 88 ? 23.571 -4.120 -17.860 1.00 90.44 88 PHE A C 1
ATOM 659 O O . PHE A 1 88 ? 24.458 -4.898 -18.216 1.00 90.44 88 PHE A O 1
ATOM 666 N N . PRO A 1 89 ? 23.706 -2.787 -18.008 1.00 91.69 89 PRO A N 1
ATOM 667 C CA . PRO A 1 89 ? 22.706 -1.766 -17.677 1.00 91.69 89 PRO A CA 1
ATOM 668 C C . PRO A 1 89 ? 21.597 -1.645 -18.741 1.00 91.69 89 PRO A C 1
ATOM 670 O O . PRO A 1 89 ? 21.794 -1.980 -19.907 1.00 91.69 89 PRO A O 1
ATOM 673 N N . LEU A 1 90 ? 20.440 -1.095 -18.347 1.00 91.38 90 LEU A N 1
ATOM 674 C CA . LEU A 1 90 ? 19.296 -0.855 -19.251 1.00 91.38 90 LEU A CA 1
ATOM 675 C C . LEU A 1 90 ? 19.542 0.273 -20.272 1.00 91.38 90 LEU A C 1
ATOM 677 O O . LEU A 1 90 ? 18.759 0.460 -21.200 1.00 91.38 90 LEU A O 1
ATOM 681 N N . HIS A 1 91 ? 20.638 1.012 -20.098 1.00 93.12 91 HIS A N 1
ATOM 682 C CA . HIS A 1 91 ? 21.154 2.025 -21.007 1.00 93.12 91 HIS A CA 1
ATOM 683 C C . HIS A 1 91 ? 22.668 1.823 -21.135 1.00 93.12 91 HIS A C 1
ATOM 685 O O . HIS A 1 91 ? 23.390 1.934 -20.143 1.00 93.12 91 HIS A O 1
ATOM 691 N N . ARG A 1 92 ? 23.141 1.467 -22.332 1.00 93.06 92 ARG A N 1
ATOM 692 C CA . ARG A 1 92 ? 24.543 1.145 -22.630 1.00 93.06 92 ARG A CA 1
ATOM 693 C C . ARG A 1 92 ? 25.102 2.122 -23.649 1.00 93.06 92 ARG A C 1
ATOM 695 O O . ARG A 1 92 ? 24.555 2.250 -24.743 1.00 93.06 92 ARG A O 1
ATOM 702 N N . LEU A 1 93 ? 26.221 2.729 -23.287 1.00 95.75 93 LEU A N 1
ATOM 703 C CA . LEU A 1 93 ? 27.030 3.597 -24.132 1.00 95.75 93 LEU A CA 1
ATOM 704 C C . LEU A 1 93 ? 28.239 2.824 -24.674 1.00 95.75 93 LEU A C 1
ATOM 706 O O . LEU A 1 93 ? 28.671 1.845 -24.058 1.00 95.75 93 LEU A O 1
ATOM 710 N N . ALA A 1 94 ? 28.771 3.250 -25.817 1.00 96.56 94 ALA A N 1
ATOM 711 C CA . ALA A 1 94 ? 29.978 2.687 -26.411 1.00 96.56 94 ALA A CA 1
ATOM 712 C C . ALA A 1 94 ? 31.203 2.927 -25.520 1.00 96.56 94 ALA A C 1
ATOM 714 O O . ALA A 1 94 ? 31.997 2.008 -25.315 1.00 96.56 94 ALA A O 1
ATOM 715 N N . ASP A 1 95 ? 31.299 4.122 -24.934 1.00 96.69 95 ASP A N 1
ATOM 716 C CA . ASP A 1 95 ? 32.189 4.424 -23.819 1.00 96.69 95 ASP A CA 1
ATOM 717 C C . ASP A 1 95 ? 31.345 4.767 -22.574 1.00 96.69 95 ASP A C 1
ATOM 719 O O . ASP A 1 95 ? 30.730 5.833 -22.513 1.00 96.69 95 ASP A O 1
ATOM 723 N N . PRO A 1 96 ? 31.298 3.894 -21.549 1.00 94.88 96 PRO A N 1
ATOM 724 C CA . PRO A 1 96 ? 30.545 4.150 -20.319 1.00 94.88 96 PRO A CA 1
ATOM 725 C C . PRO A 1 96 ? 30.990 5.390 -19.528 1.00 94.88 96 PRO A C 1
ATOM 727 O O . PRO A 1 96 ? 30.263 5.816 -18.629 1.00 94.88 96 PRO A O 1
ATOM 730 N N . LEU A 1 97 ? 32.179 5.936 -19.803 1.00 96.62 97 LEU A N 1
ATOM 731 C CA . LEU A 1 97 ? 32.707 7.132 -19.143 1.00 96.62 97 LEU A CA 1
ATOM 732 C C . LEU A 1 97 ? 32.433 8.421 -19.929 1.00 96.62 97 LEU A C 1
ATOM 734 O O . LEU A 1 97 ? 32.610 9.506 -19.374 1.00 96.62 97 LEU A O 1
ATOM 738 N N . ASP A 1 98 ? 31.964 8.315 -21.174 1.00 96.94 98 ASP A N 1
ATOM 739 C CA . ASP A 1 98 ? 31.594 9.450 -22.015 1.00 96.94 98 ASP A CA 1
ATOM 740 C C . ASP A 1 98 ? 30.091 9.438 -22.316 1.00 96.94 98 ASP A C 1
ATOM 742 O O . ASP A 1 98 ? 29.590 8.660 -23.131 1.00 96.94 98 ASP A O 1
ATOM 746 N N . ARG A 1 99 ? 29.373 10.361 -21.668 1.00 94.81 99 ARG A N 1
ATOM 747 C CA . ARG A 1 99 ? 27.926 10.568 -21.835 1.00 94.81 99 ARG A CA 1
ATOM 748 C C . ARG A 1 99 ? 27.503 10.963 -23.252 1.00 94.81 99 ARG A C 1
ATOM 750 O O . ARG A 1 99 ? 26.309 10.905 -23.532 1.00 94.81 99 ARG A O 1
ATOM 757 N N . ASP A 1 100 ? 28.436 11.411 -24.089 1.00 96.38 100 ASP A N 1
ATOM 758 C CA . ASP A 1 100 ? 28.168 11.828 -25.464 1.00 96.38 100 ASP A CA 1
ATOM 759 C C . ASP A 1 100 ? 28.580 10.743 -26.487 1.00 96.38 100 ASP A C 1
ATOM 761 O O . ASP A 1 100 ? 28.411 10.940 -27.691 1.00 96.38 100 ASP A O 1
ATOM 765 N N . SER A 1 101 ? 29.075 9.583 -26.026 1.00 97.50 101 SER A N 1
ATOM 766 C CA . SER A 1 101 ? 29.381 8.434 -26.887 1.00 97.50 101 SER A CA 1
ATOM 767 C C . SER A 1 101 ? 28.123 7.722 -27.405 1.00 97.50 101 SER A C 1
ATOM 769 O O . SER A 1 101 ? 27.017 7.892 -26.887 1.00 97.50 101 SER A O 1
ATOM 771 N N . ASP A 1 102 ? 28.288 6.906 -28.452 1.00 97.88 102 ASP A N 1
ATOM 772 C CA . ASP A 1 102 ? 27.173 6.227 -29.117 1.00 97.88 102 ASP A CA 1
ATOM 773 C C . ASP A 1 102 ? 26.364 5.337 -28.158 1.00 97.88 102 ASP A C 1
ATOM 775 O O . ASP A 1 102 ? 26.911 4.549 -27.386 1.00 97.88 102 ASP A O 1
ATOM 779 N N . VAL A 1 103 ? 25.035 5.395 -28.258 1.00 96.19 103 VAL A N 1
ATOM 780 C CA . VAL A 1 103 ? 24.137 4.507 -27.508 1.00 96.19 103 VAL A CA 1
ATOM 781 C C . VAL A 1 103 ? 24.079 3.147 -28.202 1.00 96.19 103 VAL A C 1
ATOM 783 O O . VAL A 1 103 ? 23.515 3.012 -29.286 1.00 96.19 103 VAL A O 1
ATOM 786 N N . LEU A 1 104 ? 24.618 2.116 -27.553 1.00 93.00 104 LEU A N 1
ATOM 787 C CA . LEU A 1 104 ? 24.594 0.738 -28.050 1.00 93.00 104 LEU A CA 1
ATOM 788 C C . LEU A 1 104 ? 23.258 0.039 -27.782 1.00 93.00 104 LEU A C 1
ATOM 790 O O . LEU A 1 104 ? 22.857 -0.861 -28.516 1.00 93.00 104 LEU A O 1
ATOM 794 N N . PHE A 1 105 ? 22.592 0.401 -26.687 1.00 91.38 105 PHE A N 1
ATOM 795 C CA . PHE A 1 105 ? 21.311 -0.175 -26.295 1.00 91.38 105 PHE A CA 1
ATOM 796 C C . PHE A 1 105 ? 20.613 0.733 -25.291 1.00 91.38 105 PHE A C 1
ATOM 798 O O . PHE A 1 105 ? 21.240 1.256 -24.373 1.00 91.38 105 PHE A O 1
ATOM 805 N N . THR A 1 106 ? 19.302 0.863 -25.424 1.00 92.25 106 THR A N 1
ATOM 806 C CA . THR A 1 106 ? 18.464 1.506 -24.421 1.00 92.25 106 THR A CA 1
ATOM 807 C C . THR A 1 106 ? 17.077 0.885 -24.468 1.00 92.25 106 THR A C 1
ATOM 809 O O . THR A 1 106 ? 16.603 0.512 -25.540 1.00 92.25 106 THR A O 1
ATOM 812 N N . THR A 1 107 ? 16.421 0.796 -23.319 1.00 91.88 107 THR A N 1
ATOM 813 C CA . THR A 1 107 ? 15.004 0.435 -23.225 1.00 91.88 107 THR A CA 1
ATOM 814 C C . THR A 1 107 ? 14.282 1.390 -22.278 1.00 91.88 107 THR A C 1
ATOM 816 O O . THR A 1 107 ? 14.900 1.979 -21.390 1.00 91.88 107 THR A O 1
ATOM 819 N N . ASN A 1 108 ? 12.986 1.591 -22.504 1.00 92.88 108 ASN A N 1
ATOM 820 C CA . ASN A 1 108 ? 12.077 2.292 -21.593 1.00 92.88 108 ASN A CA 1
ATOM 821 C C . ASN A 1 108 ? 11.446 1.343 -20.557 1.00 92.88 108 ASN A C 1
ATOM 823 O O . ASN A 1 108 ? 10.770 1.818 -19.641 1.00 92.88 108 ASN A O 1
ATOM 827 N N . ASP A 1 109 ? 11.664 0.034 -20.694 1.00 94.00 109 ASP A N 1
ATOM 828 C CA . ASP A 1 109 ? 11.225 -0.962 -19.727 1.00 94.00 109 ASP A CA 1
ATOM 829 C C . ASP A 1 109 ? 11.908 -0.746 -18.374 1.00 94.00 109 ASP A C 1
ATOM 831 O O . ASP A 1 109 ? 13.064 -0.330 -18.268 1.00 94.00 109 ASP A O 1
ATOM 835 N N . VAL A 1 110 ? 11.175 -1.058 -17.310 1.00 93.00 110 VAL A N 1
ATOM 836 C CA . VAL A 1 110 ? 11.590 -0.835 -15.929 1.00 93.00 110 VAL A CA 1
ATOM 837 C C . VAL A 1 110 ? 11.779 -2.177 -15.241 1.00 93.00 110 VAL A C 1
ATOM 839 O O . VAL A 1 110 ? 10.857 -2.991 -15.203 1.00 93.00 110 VAL A O 1
ATOM 842 N N . VAL A 1 111 ? 12.945 -2.375 -14.621 1.00 93.50 111 VAL A N 1
ATOM 843 C CA . VAL A 1 111 ? 13.138 -3.468 -13.662 1.00 93.50 111 VAL A CA 1
ATOM 844 C C . VAL A 1 111 ? 12.568 -3.071 -12.300 1.00 93.50 111 VAL A C 1
ATOM 846 O O . VAL A 1 111 ? 12.981 -2.080 -11.691 1.00 93.50 111 VAL A O 1
ATOM 849 N N . SER A 1 112 ? 11.582 -3.823 -11.833 1.00 93.19 112 SER A N 1
ATOM 850 C CA . SER A 1 112 ? 10.660 -3.435 -10.774 1.00 93.19 112 SER A CA 1
ATOM 851 C C . SER A 1 112 ? 9.960 -4.645 -10.150 1.00 93.19 112 SER A C 1
ATOM 853 O O . SER A 1 112 ? 10.164 -5.777 -10.568 1.00 93.19 112 SER A O 1
ATOM 855 N N . SER A 1 113 ? 9.108 -4.407 -9.160 1.00 94.00 113 SER A N 1
ATOM 856 C CA . SER A 1 113 ? 8.553 -5.438 -8.295 1.00 94.00 113 SER A CA 1
ATOM 857 C C . SER A 1 113 ? 7.284 -6.073 -8.851 1.00 94.00 113 SER A C 1
ATOM 859 O O . SER A 1 113 ? 6.357 -5.389 -9.295 1.00 94.00 113 SER A O 1
ATOM 861 N N . ALA A 1 114 ? 7.210 -7.400 -8.753 1.00 93.56 114 ALA A N 1
ATOM 862 C CA . ALA A 1 114 ? 6.003 -8.159 -9.061 1.00 93.56 114 ALA A CA 1
ATOM 863 C C . ALA A 1 114 ? 4.887 -7.869 -8.047 1.00 93.56 114 ALA A C 1
ATOM 865 O O . ALA A 1 114 ? 5.057 -8.117 -6.845 1.00 93.56 114 ALA A O 1
ATOM 866 N N . GLY A 1 115 ? 3.732 -7.447 -8.550 1.00 93.81 115 GLY A N 1
ATOM 867 C CA . GLY A 1 115 ? 2.533 -7.168 -7.773 1.00 93.81 115 GLY A CA 1
ATOM 868 C C . GLY A 1 115 ? 1.448 -8.231 -7.961 1.00 93.81 115 GLY A C 1
ATOM 869 O O . GLY A 1 115 ? 1.720 -9.430 -7.825 1.00 93.81 115 GLY A O 1
ATOM 870 N N . THR A 1 116 ? 0.212 -7.820 -8.225 1.00 93.50 116 THR A N 1
ATOM 871 C CA . THR A 1 116 ? -0.982 -8.691 -8.250 1.00 93.50 116 THR A CA 1
ATOM 872 C C . THR A 1 116 ? -1.233 -9.352 -9.616 1.00 93.50 116 THR A C 1
ATOM 874 O O . THR A 1 116 ? -0.714 -8.926 -10.649 1.00 93.50 116 THR A O 1
ATOM 877 N N . PHE A 1 117 ? -2.022 -10.430 -9.638 1.00 90.50 117 PHE A N 1
ATOM 878 C CA . PHE A 1 117 ? -2.602 -10.971 -10.876 1.00 90.50 117 PHE A CA 1
ATOM 879 C C . PHE A 1 117 ? -3.798 -10.169 -11.386 1.00 90.50 117 PHE A C 1
ATOM 881 O O . PHE A 1 117 ? -4.125 -10.334 -12.544 1.00 90.50 117 PHE A O 1
ATOM 888 N N . GLU A 1 118 ? -4.407 -9.330 -10.557 1.00 83.69 118 GLU A N 1
ATOM 889 C CA . GLU A 1 118 ? -5.573 -8.477 -10.805 1.00 83.69 118 GLU A CA 1
ATOM 890 C C . GLU A 1 118 ? -6.875 -9.117 -11.326 1.00 83.69 118 GLU A C 1
ATOM 892 O O . GLU A 1 118 ? -6.878 -10.208 -11.878 1.00 83.69 118 GLU A O 1
ATOM 897 N N . GLY A 1 119 ? -8.000 -8.440 -11.095 1.00 87.94 119 GLY A N 1
ATOM 898 C CA . GLY A 1 119 ? -9.379 -8.749 -11.472 1.00 87.94 119 GLY A CA 1
ATOM 899 C C . GLY A 1 119 ? -10.314 -7.937 -10.566 1.00 87.94 119 GLY A C 1
ATOM 900 O O . GLY A 1 119 ? -9.966 -7.677 -9.421 1.00 87.94 119 GLY A O 1
ATOM 901 N N . ASP A 1 120 ? -11.512 -7.550 -11.006 1.00 91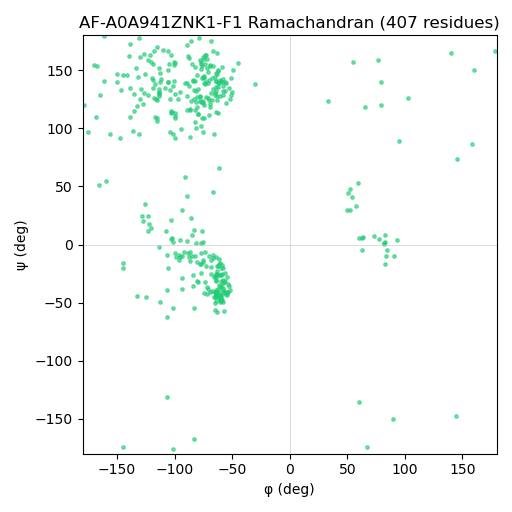.56 120 ASP A N 1
ATOM 902 C CA . ASP A 1 120 ? -12.319 -6.571 -10.249 1.00 91.56 120 ASP A CA 1
ATOM 903 C C . ASP A 1 120 ? -12.764 -7.034 -8.853 1.00 91.56 120 ASP A C 1
ATOM 905 O O . ASP A 1 120 ? -13.197 -8.170 -8.653 1.00 91.56 120 ASP A O 1
ATOM 909 N N . PHE A 1 121 ? -12.748 -6.146 -7.860 1.00 94.38 121 PHE A N 1
ATOM 910 C CA . PHE A 1 121 ? -13.312 -6.444 -6.548 1.00 94.38 121 PHE A CA 1
ATOM 911 C C . PHE A 1 121 ? -14.829 -6.687 -6.638 1.00 94.38 121 PHE A C 1
ATOM 913 O O . PHE A 1 121 ? -15.590 -5.832 -7.079 1.00 94.38 121 PHE A O 1
ATOM 920 N N . ILE A 1 122 ? -15.287 -7.852 -6.160 1.00 93.88 122 ILE A N 1
ATOM 921 C CA . ILE A 1 122 ? -16.716 -8.208 -6.149 1.00 93.88 122 ILE A CA 1
ATOM 922 C C . ILE A 1 122 ? -17.321 -8.011 -4.760 1.00 93.88 122 ILE A C 1
ATOM 924 O O . ILE A 1 122 ? -18.378 -7.404 -4.614 1.00 93.88 122 ILE A O 1
ATOM 928 N N . ARG A 1 123 ? -16.720 -8.626 -3.731 1.00 91.50 123 ARG A N 1
ATOM 929 C CA . ARG A 1 123 ? -17.218 -8.554 -2.345 1.00 91.50 123 ARG A CA 1
ATOM 930 C C . ARG A 1 123 ? -16.214 -9.068 -1.326 1.00 91.50 123 ARG A C 1
ATOM 932 O O . ARG A 1 123 ? -15.481 -10.026 -1.582 1.00 91.50 123 ARG A O 1
ATOM 939 N N . VAL A 1 124 ? -16.319 -8.557 -0.101 1.00 91.25 124 VAL A N 1
ATOM 940 C CA . VAL A 1 124 ? -15.742 -9.196 1.089 1.00 91.25 124 VAL A CA 1
ATOM 941 C C . VAL A 1 124 ? -16.667 -10.307 1.585 1.00 91.25 124 VAL A C 1
ATOM 943 O O . VAL A 1 124 ? -17.863 -10.096 1.789 1.00 91.25 124 VAL A O 1
ATOM 946 N N . LYS A 1 125 ? -16.108 -11.485 1.869 1.00 81.44 125 LYS A N 1
ATOM 947 C CA . LYS A 1 125 ? -16.762 -12.496 2.705 1.00 81.44 125 LYS A CA 1
ATOM 948 C C . LYS A 1 125 ? -16.171 -12.394 4.109 1.00 81.44 125 LYS A C 1
ATOM 950 O O . LYS A 1 125 ? -15.013 -12.750 4.322 1.00 81.44 125 LYS A O 1
ATOM 955 N N . ARG A 1 126 ? -16.947 -11.902 5.085 1.00 69.25 126 ARG A N 1
ATOM 956 C CA . ARG A 1 126 ? -16.471 -11.746 6.477 1.00 69.25 126 ARG A CA 1
ATOM 957 C C . ARG A 1 126 ? -15.824 -13.050 6.959 1.00 69.25 126 ARG A C 1
ATOM 959 O O . ARG A 1 126 ? -16.404 -14.117 6.788 1.00 69.25 126 ARG A O 1
ATOM 966 N N . LYS A 1 127 ? -14.623 -12.953 7.542 1.00 66.62 127 LYS A N 1
ATOM 967 C CA . LYS A 1 127 ? -13.778 -14.080 8.001 1.00 66.62 127 LYS A CA 1
ATOM 968 C C . LYS A 1 127 ? -13.280 -15.060 6.920 1.00 66.62 127 LYS A C 1
ATOM 970 O O . LYS A 1 127 ? -12.482 -15.925 7.252 1.00 66.62 127 LYS A O 1
ATOM 975 N N . ALA A 1 128 ? -13.694 -14.921 5.661 1.00 70.56 128 ALA A N 1
ATOM 976 C CA . ALA A 1 128 ? -13.350 -15.830 4.563 1.00 70.56 128 ALA A CA 1
ATOM 977 C C . ALA A 1 128 ? -12.610 -15.136 3.400 1.00 70.56 128 ALA A C 1
ATOM 979 O O . ALA A 1 128 ? -12.492 -15.708 2.320 1.00 70.56 128 ALA A O 1
ATOM 980 N N . GLY A 1 129 ? -12.110 -13.913 3.611 1.00 83.88 129 GLY A N 1
ATOM 981 C CA . GLY A 1 129 ? -11.347 -13.167 2.608 1.00 83.88 129 GLY A CA 1
ATOM 982 C C . GLY A 1 129 ? -12.222 -12.298 1.709 1.00 83.88 129 GLY A C 1
ATOM 983 O O . GLY A 1 129 ? -13.271 -11.798 2.113 1.00 83.88 129 GLY A O 1
ATOM 984 N N . GLU A 1 130 ? -11.776 -12.102 0.478 1.00 91.62 130 GLU A N 1
ATOM 985 C CA . GLU A 1 130 ? -12.507 -11.366 -0.549 1.00 91.62 130 GLU A CA 1
ATOM 986 C C . GLU A 1 130 ? -12.568 -12.165 -1.844 1.00 91.62 130 GLU A C 1
ATOM 988 O O . GLU A 1 130 ? -11.832 -13.136 -2.019 1.00 91.62 130 GLU A O 1
ATOM 993 N N . LYS A 1 131 ? -13.502 -11.794 -2.719 1.00 92.44 131 LYS A N 1
ATOM 994 C CA . LYS A 1 131 ? -13.641 -12.376 -4.050 1.00 92.44 131 LYS A CA 1
ATOM 995 C C . LYS A 1 131 ? -13.309 -11.316 -5.090 1.00 92.44 131 LYS A C 1
ATOM 997 O O . LYS A 1 131 ? -13.918 -10.246 -5.067 1.00 92.44 131 LYS A O 1
ATOM 1002 N N . CYS A 1 132 ? -12.436 -11.686 -6.014 1.00 92.75 132 CYS A N 1
ATOM 1003 C CA . CYS A 1 132 ? -12.146 -10.917 -7.212 1.00 92.75 132 CYS A CA 1
ATOM 1004 C C . CYS A 1 132 ? -12.796 -11.550 -8.440 1.00 92.75 132 CYS A C 1
ATOM 1006 O O . CYS A 1 132 ? -13.146 -12.738 -8.437 1.00 92.75 132 CYS A O 1
ATOM 1008 N N . GLY A 1 133 ? -13.029 -10.716 -9.440 1.00 92.12 133 GLY A N 1
ATOM 1009 C CA . GLY A 1 133 ? -13.599 -11.051 -10.725 1.00 92.12 133 GLY A CA 1
ATOM 1010 C C . GLY A 1 133 ? -12.561 -11.596 -11.684 1.00 92.12 133 GLY A C 1
ATOM 1011 O O . GLY A 1 133 ? -11.463 -11.996 -11.297 1.00 92.12 133 GLY A O 1
ATOM 1012 N N . GLN A 1 134 ? -12.965 -11.661 -12.946 1.00 89.19 134 GLN A N 1
ATOM 1013 C CA . GLN A 1 134 ? -12.060 -12.011 -14.027 1.00 89.19 134 GLN A CA 1
ATOM 1014 C C . GLN A 1 134 ? -11.179 -10.810 -14.370 1.00 89.19 134 GLN A C 1
ATOM 1016 O O . GLN A 1 134 ? -11.531 -9.668 -14.080 1.00 89.19 134 GLN A O 1
ATOM 1021 N N . ARG A 1 135 ? -10.028 -11.102 -14.970 1.00 90.38 135 ARG A N 1
ATOM 1022 C CA . ARG A 1 135 ? -9.119 -10.114 -15.536 1.00 90.38 135 ARG A CA 1
ATOM 1023 C C . ARG A 1 135 ? -9.203 -10.146 -17.045 1.00 90.38 135 ARG A C 1
ATOM 1025 O O . ARG A 1 135 ? -9.231 -11.230 -17.631 1.00 90.38 135 ARG A O 1
ATOM 1032 N N . ASP A 1 136 ? -9.167 -8.964 -17.636 1.00 89.81 136 ASP A N 1
ATOM 1033 C CA . ASP A 1 136 ? -9.036 -8.804 -19.074 1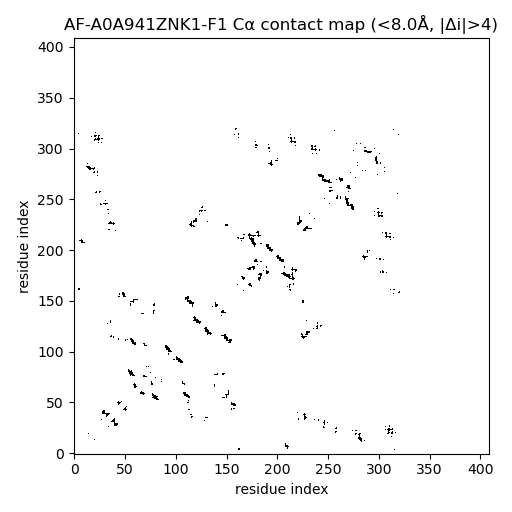.00 89.81 136 ASP A CA 1
ATOM 1034 C C . ASP A 1 136 ? -7.600 -9.103 -19.539 1.00 89.81 136 ASP A C 1
ATOM 1036 O O . ASP A 1 136 ? -6.641 -8.806 -18.818 1.00 89.81 136 ASP A O 1
ATOM 1040 N N . PRO A 1 137 ? -7.417 -9.693 -20.735 1.00 92.56 137 PRO A N 1
ATOM 1041 C CA . PRO A 1 137 ? -6.101 -9.885 -21.333 1.00 92.56 137 PRO A CA 1
ATOM 1042 C C . PRO A 1 137 ? -5.283 -8.591 -21.408 1.00 92.56 137 PRO A C 1
ATOM 1044 O O . PRO A 1 137 ? -5.777 -7.558 -21.852 1.00 92.56 137 PRO A O 1
ATOM 1047 N N . ASP A 1 138 ? -4.009 -8.667 -21.028 1.00 92.69 138 ASP A N 1
ATOM 1048 C CA . ASP A 1 138 ? -3.061 -7.556 -21.115 1.00 92.69 138 ASP A CA 1
ATOM 1049 C C . ASP A 1 138 ? -1.648 -8.062 -21.462 1.00 92.69 138 ASP A C 1
ATOM 1051 O O . ASP A 1 138 ? -1.444 -9.244 -21.757 1.00 92.69 138 ASP A O 1
ATOM 1055 N N . SER A 1 139 ? -0.656 -7.167 -21.454 1.00 92.62 139 SER A N 1
ATOM 1056 C CA . SER A 1 139 ? 0.720 -7.518 -21.815 1.00 92.62 139 SER A CA 1
ATOM 1057 C C . SER A 1 139 ? 1.416 -8.437 -20.807 1.00 92.62 139 SER A C 1
ATOM 1059 O O . SER A 1 139 ? 2.420 -9.056 -21.148 1.00 92.62 139 SER A O 1
ATOM 1061 N N . PHE A 1 140 ? 0.880 -8.625 -19.599 1.00 94.81 140 PHE A N 1
ATOM 1062 C CA . PHE A 1 140 ? 1.420 -9.549 -18.600 1.00 94.81 140 PHE A CA 1
ATOM 1063 C C . PHE A 1 140 ? 0.780 -10.939 -18.730 1.00 94.81 140 PHE A C 1
ATOM 1065 O O . PHE A 1 140 ? 0.207 -11.497 -17.783 1.00 94.81 140 PHE A O 1
ATOM 1072 N N . MET A 1 141 ? 0.921 -11.522 -19.919 1.00 94.31 141 MET A N 1
ATOM 1073 C CA . MET A 1 141 ? 0.480 -12.875 -20.242 1.00 94.31 141 MET A CA 1
ATOM 1074 C C . MET A 1 141 ? 1.580 -13.657 -20.954 1.00 94.31 141 MET A C 1
ATOM 1076 O O . MET A 1 141 ? 2.320 -13.126 -21.775 1.00 94.31 141 MET A O 1
ATOM 1080 N N . VAL A 1 142 ? 1.660 -14.955 -20.665 1.00 92.19 142 VAL A N 1
ATOM 1081 C CA . VAL A 1 142 ? 2.621 -15.878 -21.277 1.00 92.19 142 VAL A CA 1
ATOM 1082 C C . VAL A 1 142 ? 1.871 -17.131 -21.717 1.00 92.19 142 VAL A C 1
ATOM 1084 O O . VAL A 1 142 ? 1.273 -17.817 -20.889 1.00 92.19 142 VAL A O 1
ATOM 1087 N N . HIS A 1 143 ? 1.876 -17.434 -23.020 1.00 91.69 143 HIS A N 1
ATOM 1088 C CA . HIS A 1 143 ? 1.163 -18.583 -23.608 1.00 91.69 143 HIS A CA 1
ATOM 1089 C C . HIS A 1 143 ? -0.323 -18.662 -23.195 1.00 91.69 143 HIS A C 1
ATOM 1091 O O . HIS A 1 143 ? -0.818 -19.718 -22.799 1.00 91.69 143 HIS A O 1
ATOM 1097 N N . GLY A 1 144 ? -1.025 -17.522 -23.215 1.00 90.94 144 GLY A N 1
ATOM 1098 C CA . GLY A 1 144 ? -2.442 -17.432 -22.838 1.00 90.94 144 GLY A CA 1
ATOM 1099 C C . GLY A 1 144 ? -2.723 -17.543 -21.334 1.00 90.94 144 GLY A C 1
ATOM 1100 O O . GLY A 1 144 ? -3.884 -17.612 -20.940 1.00 90.94 144 GLY A O 1
ATOM 1101 N N . LYS A 1 145 ? -1.690 -17.555 -20.481 1.00 93.31 145 LYS A N 1
ATOM 1102 C CA . LYS A 1 145 ? -1.830 -17.573 -19.019 1.00 93.31 145 LYS A CA 1
ATOM 1103 C C . LYS A 1 145 ? -1.430 -16.232 -18.426 1.00 93.31 145 LYS A C 1
ATOM 1105 O O . LYS A 1 145 ? -0.376 -15.697 -18.765 1.00 93.31 145 LYS A O 1
ATOM 1110 N N . PHE A 1 146 ? -2.242 -15.729 -17.502 1.00 93.88 146 PHE A N 1
ATOM 1111 C CA . PHE A 1 146 ? -1.910 -14.539 -16.729 1.00 93.88 146 PHE A CA 1
ATOM 1112 C C . PHE A 1 146 ? -0.689 -14.776 -15.849 1.00 93.88 146 PHE A C 1
ATOM 1114 O O . PHE A 1 146 ? -0.589 -15.791 -15.155 1.00 93.88 146 PHE A O 1
ATOM 1121 N N . VAL A 1 147 ? 0.212 -13.800 -15.849 1.00 94.25 147 VAL A N 1
ATOM 1122 C CA . VAL A 1 147 ? 1.278 -13.692 -14.855 1.00 94.25 147 VAL A CA 1
ATOM 1123 C C . VAL A 1 147 ? 1.076 -12.423 -14.027 1.00 94.25 147 VAL A C 1
ATOM 1125 O O . VAL A 1 147 ? 0.184 -11.615 -14.313 1.00 94.25 147 VAL A O 1
ATOM 1128 N N . ARG A 1 148 ? 1.840 -12.276 -12.939 1.00 93.81 148 ARG A N 1
ATOM 1129 C CA . ARG A 1 148 ? 1.726 -11.102 -12.065 1.00 93.81 148 ARG A CA 1
ATOM 1130 C C . ARG A 1 148 ? 2.075 -9.844 -12.857 1.00 93.81 148 ARG A C 1
ATOM 1132 O O . ARG A 1 148 ? 3.085 -9.833 -13.564 1.00 93.81 148 ARG A O 1
ATOM 1139 N N . LYS A 1 149 ? 1.278 -8.790 -12.696 1.00 94.88 149 LYS A N 1
ATOM 1140 C CA . LYS A 1 149 ? 1.651 -7.449 -13.144 1.00 94.88 149 LYS A CA 1
ATOM 1141 C C . LYS A 1 149 ? 2.944 -7.024 -12.447 1.00 94.88 149 LYS A C 1
ATOM 1143 O O . LYS A 1 149 ? 3.254 -7.490 -11.345 1.00 94.88 149 LYS A O 1
ATOM 1148 N N . VAL A 1 150 ? 3.700 -6.152 -13.096 1.00 95.38 150 VAL A N 1
ATOM 1149 C CA . VAL A 1 150 ? 4.915 -5.559 -12.533 1.00 95.38 150 VAL A CA 1
ATOM 1150 C C . VAL A 1 150 ? 4.719 -4.057 -12.461 1.00 95.38 150 VAL A C 1
ATOM 1152 O O . VAL A 1 150 ? 4.233 -3.445 -13.411 1.00 95.38 150 VAL A O 1
ATOM 1155 N N . GLU A 1 151 ? 5.081 -3.473 -11.323 1.00 94.31 151 GLU A N 1
ATOM 1156 C CA . GLU A 1 151 ? 4.938 -2.040 -11.100 1.00 94.31 151 GLU A CA 1
ATOM 1157 C C . GLU A 1 151 ? 5.747 -1.225 -12.115 1.00 94.31 151 GLU A C 1
ATOM 1159 O O . GLU A 1 151 ? 6.916 -1.536 -12.355 1.00 94.31 151 GLU A O 1
ATOM 1164 N N . PRO A 1 152 ? 5.234 -0.087 -12.610 1.00 92.38 152 PRO A N 1
ATOM 1165 C CA . PRO A 1 152 ? 5.983 0.788 -13.508 1.00 92.38 152 PRO A CA 1
ATOM 1166 C C . PRO A 1 152 ? 7.044 1.637 -12.783 1.00 92.38 152 PRO A C 1
ATOM 1168 O O . PRO A 1 152 ? 7.530 2.632 -13.325 1.00 92.38 152 PRO A O 1
ATOM 1171 N N . ARG A 1 153 ? 7.344 1.330 -11.515 1.00 87.94 153 ARG A N 1
ATOM 1172 C CA . ARG A 1 153 ? 8.422 1.927 -10.719 1.00 87.94 153 ARG A CA 1
ATOM 1173 C C . ARG A 1 153 ? 8.990 0.904 -9.758 1.00 87.94 153 ARG A C 1
ATOM 1175 O O . ARG A 1 153 ? 8.232 0.311 -8.998 1.00 87.94 153 ARG A O 1
ATOM 1182 N N . ASN A 1 154 ? 10.315 0.821 -9.724 1.00 85.88 154 ASN A N 1
ATOM 1183 C CA . ASN A 1 154 ? 11.022 0.008 -8.749 1.00 85.88 154 ASN A CA 1
ATOM 1184 C C . ASN A 1 154 ? 10.638 0.392 -7.309 1.00 85.88 154 ASN A C 1
ATOM 1186 O O . ASN A 1 154 ? 10.478 1.576 -6.987 1.00 85.88 154 ASN A O 1
ATOM 1190 N N . THR A 1 155 ? 10.490 -0.617 -6.452 1.00 87.94 155 THR A N 1
ATOM 1191 C CA . THR A 1 155 ? 10.162 -0.430 -5.041 1.00 87.94 155 THR A CA 1
ATOM 1192 C C . THR A 1 155 ? 11.340 0.200 -4.285 1.00 87.94 155 THR A C 1
ATOM 1194 O O . THR A 1 155 ? 12.401 -0.417 -4.186 1.00 87.94 155 THR A O 1
ATOM 1197 N N . PRO A 1 156 ? 11.179 1.402 -3.700 1.00 85.56 156 PRO A N 1
ATOM 1198 C CA . PRO A 1 156 ? 12.261 2.058 -2.978 1.00 85.56 156 PRO A CA 1
ATOM 1199 C C . PRO A 1 156 ? 12.529 1.380 -1.633 1.00 85.56 156 PRO A C 1
ATOM 1201 O O . PRO A 1 156 ? 11.624 0.815 -1.018 1.00 85.56 156 PRO A O 1
ATOM 1204 N N . THR A 1 157 ? 13.758 1.526 -1.133 1.00 85.62 157 THR A N 1
ATOM 1205 C CA . THR A 1 157 ? 14.124 1.059 0.209 1.00 85.62 157 THR A CA 1
ATOM 1206 C C . THR A 1 157 ? 13.277 1.718 1.305 1.00 85.62 157 THR A C 1
ATOM 1208 O O . THR A 1 157 ? 13.001 2.917 1.276 1.00 85.62 157 THR A O 1
ATOM 1211 N N . THR A 1 158 ? 12.899 0.931 2.313 1.00 84.62 158 THR A N 1
ATOM 1212 C CA . THR A 1 158 ? 12.280 1.412 3.557 1.00 84.62 158 THR A CA 1
ATOM 1213 C C . THR A 1 158 ? 13.303 2.019 4.519 1.00 84.62 158 THR A C 1
ATOM 1215 O O . THR A 1 158 ? 12.932 2.747 5.442 1.00 84.62 158 THR A O 1
ATOM 1218 N N . ILE A 1 159 ? 14.598 1.753 4.314 1.00 84.25 159 ILE A N 1
ATOM 1219 C CA . ILE A 1 159 ? 15.673 2.269 5.159 1.00 84.25 159 ILE A CA 1
ATOM 1220 C C . ILE A 1 159 ? 15.715 3.788 5.022 1.00 84.25 159 ILE A C 1
ATOM 1222 O O . ILE A 1 159 ? 15.780 4.329 3.923 1.00 84.25 159 ILE A O 1
ATOM 1226 N N . ASN A 1 160 ? 15.700 4.485 6.159 1.00 86.44 160 ASN A N 1
ATOM 1227 C CA . ASN A 1 160 ? 15.727 5.948 6.245 1.00 86.44 160 ASN A CA 1
ATOM 1228 C C . ASN A 1 160 ? 14.553 6.678 5.567 1.00 86.44 160 ASN A C 1
ATOM 1230 O O . ASN A 1 160 ? 14.536 7.906 5.596 1.00 86.44 160 ASN A O 1
ATOM 1234 N N . ALA A 1 161 ? 13.536 5.975 5.053 1.00 89.44 161 ALA A N 1
ATOM 1235 C CA . ALA A 1 161 ? 12.378 6.595 4.401 1.00 89.44 161 ALA A CA 1
ATOM 1236 C C . ALA A 1 161 ? 11.620 7.572 5.325 1.00 89.44 161 ALA A C 1
ATOM 1238 O O . ALA A 1 161 ? 11.016 8.539 4.869 1.00 89.44 161 ALA A O 1
ATOM 1239 N N . VAL A 1 162 ? 11.721 7.372 6.643 1.00 89.81 162 VAL A N 1
ATOM 1240 C CA . VAL A 1 162 ? 11.197 8.282 7.674 1.00 89.81 162 VAL A CA 1
ATOM 1241 C C . VAL A 1 162 ? 11.780 9.698 7.622 1.00 89.81 162 VAL A C 1
ATOM 1243 O O . VAL A 1 162 ? 11.129 10.645 8.052 1.00 89.81 162 VAL A O 1
ATOM 1246 N N . PHE A 1 163 ? 12.995 9.866 7.100 1.00 90.50 163 PHE A N 1
ATOM 1247 C CA . PHE A 1 163 ? 13.648 11.172 7.010 1.00 90.50 163 PHE A CA 1
ATOM 1248 C C . PHE A 1 163 ? 13.273 11.942 5.741 1.00 90.50 163 PHE A C 1
ATOM 1250 O O . PHE A 1 163 ? 13.633 13.111 5.601 1.00 90.50 163 PHE A O 1
ATOM 1257 N N . ASN A 1 164 ? 12.538 11.320 4.818 1.00 90.56 164 ASN A N 1
ATOM 1258 C CA . ASN A 1 164 ? 12.086 11.991 3.611 1.00 90.56 164 ASN A CA 1
ATOM 1259 C C . ASN A 1 164 ? 10.923 12.933 3.933 1.00 90.56 164 ASN A C 1
ATOM 1261 O O . ASN A 1 164 ? 9.859 12.499 4.385 1.00 90.56 164 ASN A O 1
ATOM 1265 N N . PHE A 1 165 ? 11.079 14.213 3.585 1.00 91.00 165 PHE A N 1
ATOM 1266 C CA . PHE A 1 165 ? 9.979 15.180 3.646 1.00 91.00 165 PHE A CA 1
ATOM 1267 C C . PHE A 1 165 ? 8.783 14.727 2.788 1.00 91.00 165 PHE A C 1
ATOM 1269 O O . PHE A 1 165 ? 7.631 14.817 3.198 1.00 91.00 165 PHE A O 1
ATOM 1276 N N . ARG A 1 166 ? 9.040 14.185 1.591 1.00 88.19 166 ARG A N 1
ATOM 1277 C CA . ARG A 1 166 ? 8.048 13.486 0.756 1.00 88.19 166 ARG A CA 1
ATOM 1278 C C . ARG A 1 166 ? 8.698 12.253 0.153 1.00 88.19 166 ARG A C 1
ATOM 1280 O O . ARG A 1 166 ? 9.807 12.357 -0.362 1.00 88.19 166 ARG A O 1
ATOM 1287 N N . ASN A 1 167 ? 8.007 11.114 0.181 1.00 90.81 167 ASN A N 1
ATOM 1288 C CA . ASN A 1 167 ? 8.570 9.881 -0.376 1.00 90.81 167 ASN A CA 1
ATOM 1289 C C . ASN A 1 167 ? 8.448 9.820 -1.902 1.00 90.81 167 ASN A C 1
ATOM 1291 O O . ASN A 1 167 ? 9.337 9.273 -2.544 1.00 90.81 167 ASN A O 1
ATOM 1295 N N . PHE A 1 168 ? 7.397 10.400 -2.498 1.00 90.44 168 PHE A N 1
ATOM 1296 C CA . PHE A 1 168 ? 7.162 10.346 -3.945 1.00 90.44 168 PHE A CA 1
ATOM 1297 C C . PHE A 1 168 ? 7.150 11.735 -4.588 1.00 90.44 168 PHE A C 1
ATOM 1299 O O . PHE A 1 168 ? 6.634 12.708 -4.035 1.00 90.44 168 PHE A O 1
ATOM 1306 N N . TRP A 1 169 ? 7.717 11.815 -5.792 1.00 87.69 169 TRP A N 1
ATOM 1307 C CA . TRP A 1 169 ? 7.845 13.064 -6.550 1.00 87.69 169 TRP A CA 1
ATOM 1308 C C . TRP A 1 169 ? 6.611 13.379 -7.405 1.00 87.69 169 TRP A C 1
ATOM 1310 O O . TRP A 1 169 ? 6.436 14.510 -7.839 1.00 87.69 169 TRP A O 1
ATOM 1320 N N . ASP A 1 170 ? 5.716 12.408 -7.604 1.00 87.88 170 ASP A N 1
ATOM 1321 C CA . ASP A 1 170 ? 4.470 12.563 -8.373 1.00 87.88 170 ASP A CA 1
ATOM 1322 C C . ASP A 1 170 ? 3.311 13.166 -7.564 1.00 87.88 170 ASP A C 1
ATOM 1324 O O . ASP A 1 170 ? 2.159 13.111 -7.982 1.00 87.88 170 ASP A O 1
ATOM 1328 N N . GLY A 1 171 ? 3.597 13.712 -6.381 1.00 88.44 171 GLY A N 1
ATOM 1329 C CA . GLY A 1 171 ? 2.588 14.308 -5.511 1.00 88.44 171 GLY A CA 1
ATOM 1330 C C . GLY A 1 171 ? 1.804 13.308 -4.655 1.00 88.44 171 GLY A C 1
ATOM 1331 O O . GLY A 1 171 ? 0.959 13.738 -3.871 1.00 88.44 171 GLY A O 1
ATOM 1332 N N . ARG A 1 172 ? 2.069 12.002 -4.717 1.00 92.88 172 ARG A N 1
ATOM 1333 C CA . ARG A 1 172 ? 1.646 11.071 -3.654 1.00 92.88 172 ARG A CA 1
ATOM 1334 C C . ARG A 1 172 ? 2.603 11.154 -2.454 1.00 92.88 172 ARG A C 1
ATOM 1336 O O . ARG A 1 172 ? 3.578 11.903 -2.480 1.00 92.88 172 ARG A O 1
ATOM 1343 N N . ALA A 1 173 ? 2.315 10.401 -1.390 1.00 95.12 173 ALA A N 1
ATOM 1344 C CA . ALA A 1 173 ? 3.115 10.360 -0.162 1.00 95.12 173 ALA A CA 1
ATOM 1345 C C . ALA A 1 173 ? 3.399 11.753 0.443 1.00 95.12 173 ALA A C 1
ATOM 1347 O O . ALA A 1 173 ? 4.537 12.104 0.770 1.00 95.12 173 ALA A O 1
ATOM 1348 N N . SER A 1 174 ? 2.346 12.568 0.547 1.00 96.38 174 SER A N 1
ATOM 1349 C CA . SER A 1 174 ? 2.394 13.925 1.102 1.00 96.38 174 SER A CA 1
ATOM 1350 C C . SER A 1 174 ? 2.972 13.969 2.523 1.00 96.38 174 SER A C 1
ATOM 1352 O O . SER A 1 174 ? 2.580 13.163 3.362 1.00 96.38 174 SER A O 1
ATOM 1354 N N . ASN A 1 175 ? 3.810 14.974 2.828 1.00 96.31 175 ASN A N 1
ATOM 1355 C CA . ASN A 1 175 ? 4.305 15.231 4.193 1.00 96.31 175 ASN A CA 1
ATOM 1356 C C . ASN A 1 175 ? 3.175 15.418 5.211 1.00 96.31 175 ASN A C 1
ATOM 1358 O O . ASN A 1 175 ? 3.340 15.116 6.386 1.00 96.31 175 ASN A O 1
ATOM 1362 N N . VAL A 1 176 ? 2.045 15.957 4.753 1.00 97.50 176 VAL A N 1
ATOM 1363 C CA . VAL A 1 176 ? 0.850 16.146 5.570 1.00 97.50 176 VAL A CA 1
ATOM 1364 C C . VAL A 1 176 ? -0.111 15.011 5.256 1.00 97.50 176 VAL A C 1
ATOM 1366 O O . VAL A 1 176 ? -0.633 14.959 4.138 1.00 97.50 176 VAL A O 1
ATOM 1369 N N . PHE A 1 177 ? -0.315 14.108 6.213 1.00 98.44 177 PHE A N 1
ATOM 1370 C CA . PHE A 1 177 ? -1.273 13.012 6.105 1.00 98.44 177 PHE A CA 1
ATOM 1371 C C . PHE A 1 177 ? -2.673 13.487 6.483 1.00 98.44 177 PHE A C 1
ATOM 1373 O O . PHE A 1 177 ? -2.866 14.140 7.509 1.00 98.44 177 PHE A O 1
ATOM 1380 N N . ASN A 1 178 ? -3.651 13.136 5.650 1.00 98.31 178 ASN A N 1
ATOM 1381 C CA . ASN A 1 178 ? -5.043 13.568 5.782 1.00 98.31 178 ASN A CA 1
ATOM 1382 C C . ASN A 1 178 ? -5.974 12.493 6.380 1.00 98.31 178 ASN A C 1
ATOM 1384 O O . ASN A 1 178 ? -7.187 12.682 6.420 1.00 98.31 178 ASN A O 1
ATOM 1388 N N . GLY A 1 179 ? -5.421 11.352 6.808 1.00 98.00 179 GLY A N 1
ATOM 1389 C CA . GLY A 1 179 ? -6.182 10.236 7.373 1.00 98.00 179 GLY A CA 1
ATOM 1390 C C . GLY A 1 179 ? -6.797 9.270 6.354 1.00 98.00 179 GLY A C 1
ATOM 1391 O O . GLY A 1 179 ? -7.285 8.223 6.769 1.00 98.00 179 GLY A O 1
ATOM 1392 N N . VAL A 1 180 ? -6.788 9.580 5.052 1.00 97.88 180 VAL A N 1
ATOM 1393 C CA . VAL A 1 180 ? -7.586 8.843 4.051 1.00 97.88 180 VAL A CA 1
ATOM 1394 C C . VAL A 1 180 ? -6.793 8.454 2.806 1.00 97.88 180 VAL A C 1
ATOM 1396 O O . VAL A 1 180 ? -6.927 7.327 2.337 1.00 97.88 180 VAL A O 1
ATOM 1399 N N . SER A 1 181 ? -5.981 9.359 2.258 1.00 96.94 181 SER A N 1
ATOM 1400 C CA . SER A 1 181 ? -5.406 9.220 0.916 1.00 96.94 181 SER A CA 1
ATOM 1401 C C . SER A 1 181 ? -3.943 9.681 0.851 1.00 96.94 181 SER A C 1
ATOM 1403 O O . SER A 1 181 ? -3.472 10.418 1.725 1.00 96.94 181 SER A O 1
ATOM 1405 N N . PRO A 1 182 ? -3.183 9.284 -0.189 1.00 96.81 182 PRO A N 1
ATOM 1406 C CA . PRO A 1 182 ? -1.757 9.602 -0.277 1.00 96.81 182 PRO A CA 1
ATOM 1407 C C . PRO A 1 182 ? -1.463 11.069 -0.623 1.00 96.81 182 PRO A C 1
ATOM 1409 O O . PRO A 1 182 ? -0.299 11.483 -0.632 1.00 96.81 182 PRO A O 1
ATOM 1412 N N . PHE A 1 183 ? -2.491 11.859 -0.938 1.00 96.94 183 PHE A N 1
ATOM 1413 C CA . PHE A 1 183 ? -2.354 13.196 -1.515 1.00 96.94 183 PHE A CA 1
ATOM 1414 C C . PHE A 1 183 ? -2.346 14.325 -0.478 1.00 96.94 183 PHE A C 1
ATOM 1416 O O . PHE A 1 183 ? -2.010 15.464 -0.820 1.00 96.94 183 PHE A O 1
ATOM 1423 N N . GLY A 1 184 ? -2.657 14.029 0.787 1.00 95.75 184 GLY A N 1
ATOM 1424 C CA . GLY A 1 184 ? -2.690 15.038 1.843 1.00 95.75 184 GLY A CA 1
ATOM 1425 C C . GLY A 1 184 ? -3.711 16.149 1.546 1.00 95.75 184 GLY A C 1
ATOM 1426 O O . GLY A 1 184 ? -4.807 15.845 1.080 1.00 95.75 184 GLY A O 1
ATOM 1427 N N . PRO A 1 185 ? -3.370 17.436 1.749 1.00 95.81 185 PRO A N 1
ATOM 1428 C CA . PRO A 1 185 ? -4.280 18.564 1.508 1.00 95.81 185 PRO A CA 1
ATOM 1429 C C . PRO A 1 185 ? -4.774 18.729 0.063 1.00 95.81 185 PRO A C 1
ATOM 1431 O O . PRO A 1 185 ? -5.691 19.509 -0.172 1.00 95.81 185 PRO A O 1
ATOM 1434 N N . ARG A 1 186 ? -4.170 18.036 -0.915 1.00 96.25 186 ARG A N 1
ATOM 1435 C CA . ARG A 1 186 ? -4.637 18.048 -2.315 1.00 96.25 186 ARG A CA 1
ATOM 1436 C C . ARG A 1 186 ? -5.896 17.217 -2.543 1.00 96.25 186 ARG A C 1
ATOM 1438 O O . ARG A 1 186 ? -6.491 17.336 -3.605 1.00 96.25 186 ARG A O 1
ATOM 1445 N N . ASP A 1 187 ? -6.273 16.386 -1.581 1.00 97.00 187 ASP A N 1
ATOM 1446 C CA . ASP A 1 187 ? -7.560 15.705 -1.571 1.00 97.00 187 ASP A CA 1
ATOM 1447 C C . ASP A 1 187 ? -8.552 16.541 -0.741 1.00 97.00 187 ASP A C 1
ATOM 1449 O O . ASP A 1 187 ? -8.496 16.506 0.495 1.00 97.00 187 ASP A O 1
ATOM 1453 N N . PRO A 1 188 ? -9.427 17.341 -1.384 1.00 95.94 188 PRO A N 1
ATOM 1454 C CA . PRO A 1 188 ? -10.363 18.210 -0.671 1.00 95.94 188 PRO A CA 1
ATOM 1455 C C . PRO A 1 188 ? -11.438 17.418 0.087 1.00 95.94 188 PRO A C 1
ATOM 1457 O O . PRO A 1 188 ? -12.035 17.949 1.030 1.00 95.94 188 PRO A O 1
ATOM 1460 N N . ASP A 1 189 ? -11.636 16.158 -0.303 1.00 96.62 189 ASP A N 1
ATOM 1461 C CA . ASP A 1 189 ? -12.608 15.213 0.221 1.00 96.62 189 ASP A CA 1
ATOM 1462 C C . ASP A 1 189 ? -12.012 14.306 1.307 1.00 96.62 189 ASP A C 1
ATOM 1464 O O . ASP A 1 189 ? -12.691 13.431 1.836 1.00 96.62 189 ASP A O 1
ATOM 1468 N N . ALA A 1 190 ? -10.765 14.478 1.729 1.00 97.88 190 ALA A N 1
ATOM 1469 C CA . ALA A 1 190 ? -10.252 13.674 2.832 1.00 97.88 190 ALA A CA 1
ATOM 1470 C C . ALA A 1 190 ? -10.908 14.077 4.168 1.00 97.88 190 ALA A C 1
ATOM 1472 O O . ALA A 1 190 ? -10.685 15.169 4.698 1.00 97.88 190 ALA A O 1
ATOM 1473 N N . ARG A 1 191 ? -11.729 13.173 4.716 1.00 97.81 191 ARG A N 1
ATOM 1474 C CA . ARG A 1 191 ? -12.417 13.313 6.006 1.00 97.81 191 ARG A CA 1
ATOM 1475 C C . ARG A 1 191 ? -12.526 11.974 6.729 1.00 97.81 191 ARG A C 1
ATOM 1477 O O . ARG A 1 191 ? -12.706 10.939 6.095 1.00 97.81 191 ARG A O 1
ATOM 1484 N N . VAL A 1 192 ? -12.446 12.016 8.055 1.00 98.38 192 VAL A N 1
ATOM 1485 C CA . VAL A 1 192 ? -12.636 10.863 8.951 1.00 98.38 192 VAL A CA 1
ATOM 1486 C C . VAL A 1 192 ? -13.828 11.119 9.873 1.00 98.38 192 VAL A C 1
ATOM 1488 O O . VAL A 1 192 ? -14.183 12.270 10.132 1.00 98.38 192 VAL A O 1
ATOM 1491 N N . LEU A 1 193 ? -14.451 10.057 10.375 1.00 98.62 193 LEU A N 1
ATOM 1492 C CA . LEU A 1 193 ? -15.579 10.147 11.302 1.00 98.62 193 LEU A CA 1
ATOM 1493 C C . LEU A 1 193 ? -15.087 10.284 12.745 1.00 98.62 193 LEU A C 1
ATOM 1495 O O . LEU A 1 193 ? -14.392 9.403 13.249 1.00 98.62 1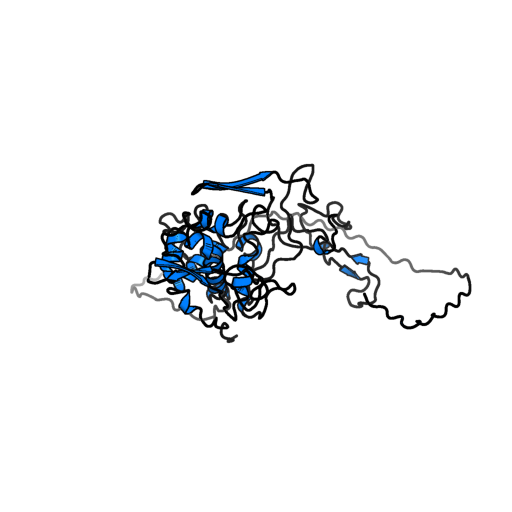93 LEU A O 1
ATOM 1499 N N . GLN A 1 194 ? -15.497 11.333 13.444 1.00 98.56 194 GLN A N 1
ATOM 1500 C CA . GLN A 1 194 ? -15.285 11.504 14.878 1.00 98.56 194 GLN A CA 1
ATOM 1501 C C . GLN A 1 194 ? -16.586 11.227 15.633 1.00 98.56 194 GLN A C 1
ATOM 1503 O O . GLN A 1 194 ? -17.633 11.749 15.263 1.00 98.56 194 GLN A O 1
ATOM 1508 N N . ALA A 1 195 ? -16.513 10.428 16.695 1.00 98.12 195 ALA A N 1
ATOM 1509 C CA . ALA A 1 195 ? -17.599 10.243 17.645 1.00 98.12 195 ALA A CA 1
ATOM 1510 C C . ALA A 1 195 ? -17.578 11.368 18.681 1.00 98.12 195 ALA A C 1
ATOM 1512 O O . ALA A 1 195 ? -16.557 11.614 19.333 1.00 98.12 195 ALA A O 1
ATOM 1513 N N . ASN A 1 196 ? -18.716 12.042 18.806 1.00 96.50 196 ASN A N 1
ATOM 1514 C CA . ASN A 1 196 ? -18.944 13.118 19.756 1.00 96.50 196 ASN A CA 1
ATOM 1515 C C . ASN A 1 196 ? -19.446 12.551 21.092 1.00 96.50 196 ASN A C 1
ATOM 1517 O O . ASN A 1 196 ? -19.920 11.416 21.170 1.00 96.50 196 ASN A O 1
ATOM 1521 N N . ALA A 1 197 ? -19.359 13.350 22.158 1.00 93.50 197 ALA A N 1
ATOM 1522 C CA . ALA A 1 197 ? -19.776 12.929 23.499 1.00 93.50 197 ALA A CA 1
ATOM 1523 C C . ALA A 1 197 ? -21.282 12.610 23.604 1.00 93.50 197 ALA A C 1
ATOM 1525 O O . ALA A 1 197 ? -21.681 11.815 24.448 1.00 93.50 197 ALA A O 1
ATOM 1526 N N . ASP A 1 198 ? -22.104 13.195 22.732 1.00 93.56 198 ASP A N 1
ATOM 1527 C CA . ASP A 1 198 ? -23.548 12.944 22.623 1.00 93.56 198 ASP A CA 1
ATOM 1528 C C . ASP A 1 198 ? -23.890 11.677 21.808 1.00 93.56 198 ASP A C 1
ATOM 1530 O O . ASP A 1 198 ? -25.061 11.361 21.601 1.00 93.56 198 ASP A O 1
ATOM 1534 N N . GLY A 1 199 ? -22.877 10.947 21.327 1.00 91.38 199 GLY A N 1
ATOM 1535 C CA . GLY A 1 199 ? -23.034 9.758 20.493 1.00 91.38 199 GLY A CA 1
ATOM 1536 C C . GLY A 1 199 ? -23.270 10.044 19.007 1.00 91.38 199 GLY A C 1
ATOM 1537 O O . GLY A 1 199 ? -23.396 9.091 18.230 1.00 91.38 199 GLY A O 1
ATOM 1538 N N . SER A 1 200 ? -23.313 11.315 18.588 1.00 95.50 200 SER A N 1
ATOM 1539 C CA . SER A 1 200 ? -23.366 11.712 17.178 1.00 95.50 200 SER A CA 1
ATOM 1540 C C . SER A 1 200 ? -22.015 11.514 16.472 1.00 95.50 200 SER A C 1
ATOM 1542 O O . SER A 1 200 ? -20.973 11.339 17.111 1.00 95.50 200 SER A O 1
ATOM 1544 N N . LEU A 1 201 ? -22.032 11.505 15.135 1.00 98.00 201 LEU A N 1
ATOM 1545 C CA . LEU A 1 201 ? -20.833 11.432 14.302 1.00 98.00 201 LEU A CA 1
ATOM 1546 C C . LEU A 1 201 ? -20.637 12.733 13.522 1.00 98.00 201 LEU A C 1
ATOM 1548 O O . LEU A 1 201 ? -21.560 13.207 12.863 1.00 98.00 201 LEU A O 1
ATOM 1552 N N . SER A 1 202 ? -19.407 13.244 13.526 1.00 98.00 202 SER A N 1
ATOM 1553 C CA . SER A 1 202 ? -18.990 14.403 12.733 1.00 98.00 202 SER A CA 1
ATOM 1554 C C . SER A 1 202 ? -17.913 14.017 11.726 1.00 98.00 202 SER A C 1
ATOM 1556 O O . SER A 1 202 ? -16.961 13.311 12.061 1.00 98.00 202 SER A O 1
ATOM 1558 N N . TRP A 1 203 ? -18.014 14.531 10.501 1.00 98.12 203 TRP A N 1
ATOM 1559 C CA . TRP A 1 203 ? -16.907 14.490 9.547 1.00 98.12 203 TRP A CA 1
ATOM 1560 C C . TRP A 1 203 ? -15.877 15.554 9.908 1.00 98.12 203 TRP A C 1
ATOM 1562 O O . TRP A 1 203 ? -16.199 16.740 9.959 1.00 98.12 203 TRP A O 1
ATOM 1572 N N . VAL A 1 204 ? -14.632 15.139 10.129 1.00 98.19 204 VAL A N 1
ATOM 1573 C CA . VAL A 1 204 ? -13.533 16.046 10.472 1.00 98.19 204 VAL A CA 1
ATOM 1574 C C . VAL A 1 204 ? -12.360 15.869 9.517 1.00 98.19 204 VAL A C 1
ATOM 1576 O O . VAL A 1 204 ? -12.085 14.769 9.031 1.00 98.19 204 VAL A O 1
ATOM 1579 N N . LYS A 1 205 ? -11.657 16.970 9.243 1.00 97.94 205 LYS A N 1
ATOM 1580 C CA . LYS A 1 205 ? -10.408 16.947 8.477 1.00 97.94 205 LYS A CA 1
ATOM 1581 C C . LYS A 1 205 ? -9.243 16.622 9.404 1.00 97.94 205 LYS A C 1
ATOM 1583 O O . LYS A 1 205 ? -9.185 17.111 10.529 1.00 97.94 205 LYS A O 1
ATOM 1588 N N . VAL A 1 206 ? -8.304 15.827 8.906 1.00 98.19 206 VAL A N 1
ATOM 1589 C CA . VAL A 1 206 ? -7.036 15.528 9.580 1.00 98.19 206 VAL A CA 1
ATOM 1590 C C . VAL A 1 206 ? -5.909 16.167 8.779 1.00 98.19 206 VAL A C 1
ATOM 1592 O O . VAL A 1 206 ? -5.956 16.205 7.552 1.00 98.19 206 VAL A O 1
ATOM 1595 N N . ALA A 1 207 ? -4.902 16.685 9.475 1.00 97.94 207 ALA A N 1
ATOM 1596 C CA . ALA A 1 207 ? -3.686 17.213 8.874 1.00 97.94 207 ALA A CA 1
ATOM 1597 C C . ALA A 1 207 ? -2.519 16.958 9.832 1.00 97.94 207 ALA A C 1
ATOM 1599 O O . ALA A 1 207 ? -2.263 17.744 10.738 1.00 97.94 207 ALA A O 1
ATOM 1600 N N . LEU A 1 208 ? -1.848 15.820 9.662 1.00 98.06 208 LEU A N 1
ATOM 1601 C CA . LEU A 1 208 ? -0.690 15.436 10.469 1.00 98.06 208 LEU A CA 1
ATOM 1602 C C . LEU A 1 208 ? 0.588 15.689 9.677 1.00 98.06 208 LEU A C 1
ATOM 1604 O O . LEU A 1 208 ? 0.810 15.049 8.652 1.00 98.06 208 LEU A O 1
ATOM 1608 N N . GLU A 1 209 ? 1.412 16.627 10.133 1.00 96.94 209 GLU A N 1
ATOM 1609 C CA . GLU A 1 209 ? 2.710 16.932 9.525 1.00 96.94 209 GLU A CA 1
ATOM 1610 C C . GLU A 1 209 ? 3.759 15.862 9.843 1.00 96.94 209 GLU A C 1
ATOM 1612 O O . GLU A 1 209 ? 3.635 15.121 10.819 1.00 96.94 209 GLU A O 1
ATOM 1617 N N . ASN A 1 210 ? 4.818 15.795 9.029 1.00 95.94 210 ASN A N 1
ATOM 1618 C CA . ASN A 1 210 ? 5.869 14.775 9.132 1.00 95.94 210 ASN A CA 1
ATOM 1619 C C . ASN A 1 210 ? 5.284 13.357 9.099 1.00 95.94 210 ASN A C 1
ATOM 1621 O O . ASN A 1 210 ? 5.667 12.475 9.869 1.00 95.94 210 ASN A O 1
ATOM 1625 N N . ALA A 1 211 ? 4.301 13.163 8.219 1.00 96.81 211 ALA A N 1
ATOM 1626 C CA . ALA A 1 211 ? 3.572 11.918 8.059 1.00 96.81 211 ALA A CA 1
ATOM 1627 C C . ALA A 1 211 ? 3.587 11.401 6.610 1.00 96.81 211 ALA A C 1
ATOM 1629 O O . ALA A 1 211 ? 2.628 10.802 6.119 1.00 96.81 211 ALA A O 1
ATOM 1630 N N . SER A 1 212 ? 4.706 11.622 5.910 1.00 96.44 212 SER A N 1
ATOM 1631 C CA . SER A 1 212 ? 4.916 11.156 4.534 1.00 96.44 212 SER A CA 1
ATOM 1632 C C . SER A 1 212 ? 4.818 9.634 4.394 1.00 96.44 212 SER A C 1
ATOM 1634 O O . SER A 1 212 ? 4.368 9.149 3.354 1.00 96.44 212 SER A O 1
ATOM 1636 N N . LEU A 1 213 ? 5.188 8.880 5.434 1.00 95.94 213 LEU A N 1
ATOM 1637 C CA . LEU A 1 213 ? 5.061 7.422 5.481 1.00 95.94 213 LEU A CA 1
ATOM 1638 C C . LEU A 1 213 ? 3.605 6.971 5.631 1.00 95.94 213 LEU A C 1
ATOM 1640 O O . LEU A 1 213 ? 3.185 6.067 4.914 1.00 95.94 213 LEU A O 1
ATOM 1644 N N . ALA A 1 214 ? 2.810 7.616 6.490 1.00 97.75 214 ALA A N 1
ATOM 1645 C CA . ALA A 1 214 ? 1.384 7.312 6.609 1.00 97.75 214 ALA A CA 1
ATOM 1646 C C . ALA A 1 214 ? 0.648 7.597 5.294 1.00 97.75 214 ALA A C 1
ATOM 1648 O O . ALA A 1 214 ? -0.109 6.751 4.818 1.00 97.75 214 ALA A O 1
ATOM 1649 N N . SER A 1 215 ? 0.941 8.740 4.661 1.00 97.75 215 SER A N 1
ATOM 1650 C CA . SER A 1 215 ? 0.426 9.069 3.328 1.00 97.75 215 SER A CA 1
ATOM 1651 C C . SER A 1 215 ? 0.849 8.038 2.280 1.00 97.75 215 SER A C 1
ATOM 1653 O O . SER A 1 215 ? 0.040 7.633 1.456 1.00 97.75 215 SER A O 1
ATOM 1655 N N . GLN A 1 216 ? 2.107 7.592 2.285 1.00 95.62 216 GLN A N 1
ATOM 1656 C CA . GLN A 1 216 ? 2.574 6.571 1.344 1.00 95.62 216 GLN A CA 1
ATOM 1657 C C . GLN A 1 216 ? 1.854 5.233 1.550 1.00 95.62 216 GLN A C 1
ATOM 1659 O O . GLN A 1 216 ? 1.460 4.593 0.577 1.00 95.62 216 GLN A O 1
ATOM 1664 N N . ALA A 1 217 ? 1.660 4.830 2.806 1.00 96.56 217 ALA A N 1
ATOM 1665 C CA . ALA A 1 217 ? 1.099 3.536 3.164 1.00 96.56 217 ALA A CA 1
ATOM 1666 C C . ALA A 1 217 ? -0.356 3.356 2.704 1.00 96.56 217 ALA A C 1
ATOM 1668 O O . ALA A 1 217 ? -0.764 2.227 2.444 1.00 96.56 217 ALA A O 1
ATOM 1669 N N . VAL A 1 218 ? -1.138 4.434 2.574 1.00 97.25 218 VAL A N 1
ATOM 1670 C CA . VAL A 1 218 ? -2.549 4.383 2.138 1.00 97.25 218 VAL A CA 1
ATOM 1671 C C . VAL A 1 218 ? -2.736 4.385 0.610 1.00 97.25 218 VAL A C 1
ATOM 1673 O O . VAL A 1 218 ? -3.781 4.780 0.108 1.00 97.25 218 VAL A O 1
ATOM 1676 N N . GLY A 1 219 ? -1.723 3.980 -0.156 1.00 95.00 219 GLY A N 1
ATOM 1677 C CA . GLY A 1 219 ? -1.826 3.759 -1.605 1.00 95.00 219 GLY A CA 1
ATOM 1678 C C . GLY A 1 219 ? -1.817 2.272 -1.984 1.00 95.00 219 GLY A C 1
ATOM 1679 O O . GLY A 1 219 ? -2.820 1.776 -2.499 1.00 95.00 219 GLY A O 1
ATOM 1680 N N . PRO A 1 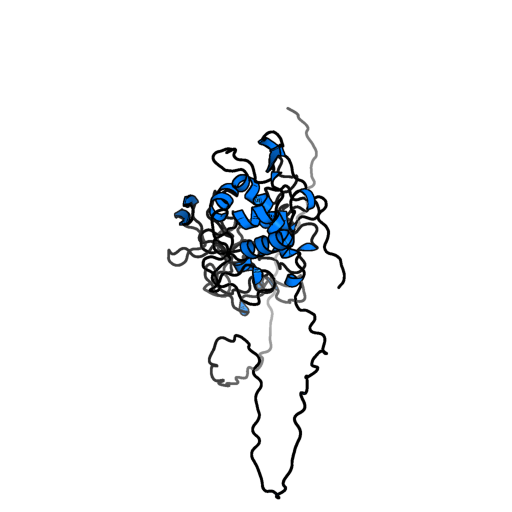220 ? -0.726 1.543 -1.682 1.00 95.44 220 PRO A N 1
ATOM 1681 C CA . PRO A 1 220 ? -0.501 0.184 -2.179 1.00 95.44 220 PRO A CA 1
ATOM 1682 C C . PRO A 1 220 ? -1.631 -0.825 -1.918 1.00 95.44 220 PRO A C 1
ATOM 1684 O O . PRO A 1 220 ? -1.974 -1.567 -2.836 1.00 95.44 220 PRO A O 1
ATOM 1687 N N . PRO A 1 221 ? -2.287 -0.854 -0.735 1.00 95.81 221 PRO A N 1
ATOM 1688 C CA . PRO A 1 221 ? -3.310 -1.861 -0.437 1.00 95.81 221 PRO A CA 1
ATOM 1689 C C . PRO A 1 221 ? -4.570 -1.812 -1.306 1.00 95.81 221 PRO A C 1
ATOM 1691 O O . PRO A 1 221 ? -5.391 -2.719 -1.186 1.00 95.81 221 PRO A O 1
ATOM 1694 N N . LEU A 1 222 ? -4.759 -0.758 -2.108 1.00 94.88 222 LEU A N 1
ATOM 1695 C CA . LEU A 1 222 ? -5.870 -0.616 -3.058 1.00 94.88 222 LEU A CA 1
ATOM 1696 C C . LEU A 1 222 ? -5.415 -0.617 -4.524 1.00 94.88 222 LEU A C 1
ATOM 1698 O O . LEU A 1 222 ? -6.253 -0.502 -5.410 1.00 94.88 222 LEU A O 1
ATOM 1702 N N . SER A 1 223 ? -4.108 -0.695 -4.782 1.00 95.00 223 SER A N 1
ATOM 1703 C CA . SER A 1 223 ? -3.572 -0.659 -6.140 1.00 95.00 223 SER A CA 1
ATOM 1704 C C . SER A 1 223 ? -3.756 -2.010 -6.830 1.00 95.00 223 SER A C 1
ATOM 1706 O O . SER A 1 223 ? -3.324 -3.043 -6.306 1.00 95.00 223 SER A O 1
ATOM 1708 N N . ASP A 1 224 ? -4.347 -1.947 -8.023 1.00 93.44 224 ASP A N 1
ATOM 1709 C CA . ASP A 1 224 ? -4.624 -3.040 -8.964 1.00 93.44 224 ASP A CA 1
ATOM 1710 C C . ASP A 1 224 ? -3.391 -3.493 -9.759 1.00 93.44 224 ASP A C 1
ATOM 1712 O O . ASP A 1 224 ? -3.441 -4.398 -10.597 1.00 93.44 224 ASP A O 1
ATOM 1716 N N . PHE A 1 225 ? -2.252 -2.869 -9.473 1.00 93.44 225 PHE A N 1
ATOM 1717 C CA . PHE A 1 225 ? -0.940 -3.366 -9.839 1.00 93.44 225 PHE A CA 1
ATOM 1718 C C . PHE A 1 225 ? -0.190 -3.900 -8.616 1.00 93.44 225 PHE A C 1
ATOM 1720 O O . PHE A 1 225 ? 0.406 -4.970 -8.723 1.00 93.44 225 PHE A O 1
ATOM 1727 N N . GLU A 1 226 ? -0.284 -3.253 -7.445 1.00 94.25 226 GLU A N 1
ATOM 1728 C CA . GLU A 1 226 ? 0.595 -3.586 -6.313 1.00 94.25 226 GLU A CA 1
ATOM 1729 C C . GLU A 1 226 ? 0.071 -4.786 -5.513 1.00 94.25 226 GLU A C 1
ATOM 1731 O O . GLU A 1 226 ? 0.805 -5.751 -5.285 1.00 94.25 226 GLU A O 1
ATOM 1736 N N . MET A 1 227 ? -1.181 -4.732 -5.038 1.00 95.62 227 MET A N 1
ATOM 1737 C CA . MET A 1 227 ? -1.637 -5.647 -3.979 1.00 95.62 227 MET A CA 1
ATOM 1738 C C . MET A 1 227 ? -3.089 -6.111 -4.070 1.00 95.62 227 MET A C 1
ATOM 1740 O O . MET A 1 227 ? -3.439 -7.086 -3.400 1.00 95.62 227 MET A O 1
ATOM 1744 N N . SER A 1 228 ? -3.966 -5.420 -4.791 1.00 94.88 228 SER A N 1
ATOM 1745 C CA . SER A 1 228 ? -5.404 -5.561 -4.573 1.00 94.88 228 SER A CA 1
ATOM 1746 C C . SER A 1 228 ? -6.197 -5.541 -5.843 1.00 94.88 228 SER A C 1
ATOM 1748 O O . SER A 1 228 ? -5.952 -4.696 -6.669 1.00 94.88 228 SER A O 1
ATOM 1750 N N . CYS A 1 229 ? -7.272 -6.314 -5.854 1.00 93.88 229 CYS A N 1
ATOM 1751 C CA . CYS A 1 229 ? -8.318 -6.211 -6.850 1.00 93.88 229 CYS A CA 1
ATOM 1752 C C . CYS A 1 229 ? -8.832 -4.771 -7.024 1.00 93.88 229 CYS A C 1
ATOM 1754 O O . CYS A 1 229 ? -8.948 -4.022 -6.042 1.00 93.88 229 CYS A O 1
ATOM 1756 N N . GLY A 1 230 ? -9.154 -4.412 -8.260 1.00 93.25 230 GLY A N 1
ATOM 1757 C CA . GLY A 1 230 ? -9.514 -3.090 -8.726 1.00 93.25 230 GLY A CA 1
ATOM 1758 C C . GLY A 1 230 ? -10.862 -2.682 -8.169 1.00 93.25 230 GLY A C 1
ATOM 1759 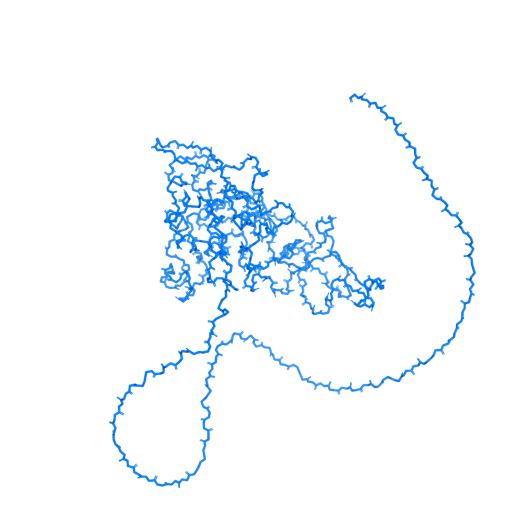O O . GLY A 1 230 ? -11.680 -3.522 -7.794 1.00 93.25 230 GLY A O 1
ATOM 1760 N N . ASN A 1 231 ? -11.091 -1.374 -8.066 1.00 93.31 231 ASN A N 1
ATOM 1761 C CA . ASN A 1 231 ? -12.320 -0.789 -7.517 1.00 93.31 231 ASN A CA 1
ATOM 1762 C C . ASN A 1 231 ? -12.592 -1.085 -6.026 1.00 93.31 231 ASN A C 1
ATOM 1764 O O . ASN A 1 231 ? -13.636 -0.701 -5.497 1.00 93.31 231 ASN A O 1
ATOM 1768 N N . LYS A 1 232 ? -11.658 -1.716 -5.305 1.00 94.31 232 LYS A N 1
ATOM 1769 C CA . LYS A 1 232 ? -11.755 -1.900 -3.853 1.00 94.31 232 LYS A CA 1
ATOM 1770 C C . LYS A 1 232 ? -11.514 -0.585 -3.113 1.00 94.31 232 LYS A C 1
ATOM 1772 O O . LYS A 1 232 ? -10.588 0.158 -3.429 1.00 94.31 232 LYS A O 1
ATOM 1777 N N . THR A 1 233 ? -12.283 -0.327 -2.054 1.00 95.31 233 THR A N 1
ATOM 1778 C CA . THR A 1 233 ? -12.072 0.840 -1.184 1.00 95.31 233 THR A CA 1
ATOM 1779 C C . THR A 1 233 ? -11.387 0.473 0.136 1.00 95.31 233 THR A C 1
ATOM 1781 O O . THR A 1 233 ? -11.393 -0.675 0.586 1.00 95.31 233 THR A O 1
ATOM 1784 N N . PHE A 1 234 ? -10.844 1.470 0.841 1.00 95.94 234 PHE A N 1
ATOM 1785 C CA . PHE A 1 234 ? -10.282 1.255 2.182 1.00 95.94 234 PHE A CA 1
ATOM 1786 C C . PHE A 1 234 ? -11.333 0.790 3.200 1.00 95.94 234 PHE A C 1
ATOM 1788 O O . PHE A 1 234 ? -10.993 0.087 4.152 1.00 95.94 234 PHE A O 1
ATOM 1795 N N . ARG A 1 235 ? -12.610 1.125 2.982 1.00 95.50 235 ARG A N 1
ATOM 1796 C CA . ARG A 1 235 ? -13.724 0.679 3.830 1.00 95.50 235 ARG A CA 1
ATOM 1797 C C . ARG A 1 235 ? -14.004 -0.809 3.632 1.00 95.50 235 ARG A C 1
ATOM 1799 O O . ARG A 1 235 ? -14.240 -1.523 4.607 1.00 95.50 235 ARG A O 1
ATOM 1806 N N . ASP A 1 236 ? -13.869 -1.302 2.399 1.00 95.88 236 ASP A N 1
ATOM 1807 C CA . ASP A 1 236 ? -13.889 -2.738 2.094 1.00 95.88 236 ASP A CA 1
ATOM 1808 C C . ASP A 1 236 ? -12.713 -3.462 2.752 1.00 95.88 236 ASP A C 1
ATOM 1810 O O . ASP A 1 236 ? -12.895 -4.502 3.389 1.00 95.88 236 ASP A O 1
ATOM 1814 N N . LEU A 1 237 ? -11.507 -2.889 2.667 1.00 96.12 237 LEU A N 1
ATOM 1815 C CA . LEU A 1 237 ? -10.329 -3.441 3.338 1.00 96.12 237 LEU A CA 1
ATOM 1816 C C . LEU A 1 237 ? -10.518 -3.490 4.863 1.00 96.12 237 LEU A C 1
ATOM 1818 O O . LEU A 1 237 ? -10.233 -4.514 5.484 1.00 96.12 237 LEU A O 1
ATOM 1822 N N . GLY A 1 238 ? -11.062 -2.431 5.464 1.00 96.38 238 GLY A N 1
ATOM 1823 C CA . GLY A 1 238 ? -11.411 -2.404 6.882 1.00 96.38 238 GLY A CA 1
ATOM 1824 C C . GLY A 1 238 ? -12.431 -3.482 7.242 1.00 96.38 238 GLY A C 1
ATOM 1825 O O . GLY A 1 238 ? -12.213 -4.264 8.169 1.00 96.38 238 GLY A O 1
ATOM 1826 N N . ARG A 1 239 ? -13.502 -3.614 6.455 1.00 95.75 239 ARG A N 1
ATOM 1827 C CA . ARG A 1 239 ? -14.514 -4.669 6.618 1.00 95.75 239 ARG A CA 1
ATOM 1828 C C . ARG A 1 239 ? -13.924 -6.075 6.543 1.00 95.75 239 ARG A C 1
ATOM 1830 O O . ARG A 1 239 ? -14.335 -6.958 7.303 1.00 95.75 239 ARG A O 1
ATOM 1837 N N . LYS A 1 240 ? -12.963 -6.289 5.641 1.00 95.38 240 LYS A N 1
ATOM 1838 C CA . LYS A 1 240 ? -12.199 -7.536 5.526 1.00 95.38 240 LYS A CA 1
ATOM 1839 C C . LYS A 1 240 ? -11.397 -7.774 6.805 1.00 95.38 240 LYS A C 1
ATOM 1841 O O . LYS A 1 240 ? -11.606 -8.790 7.465 1.00 95.38 240 LYS A O 1
ATOM 1846 N N . LEU A 1 241 ? -10.533 -6.834 7.183 1.00 96.31 241 LEU A N 1
ATOM 1847 C CA . LEU A 1 241 ? -9.482 -7.067 8.172 1.00 96.31 241 LEU A CA 1
ATOM 1848 C C . LEU A 1 241 ? -9.926 -6.925 9.628 1.00 96.31 241 LEU A C 1
ATOM 1850 O O . LEU A 1 241 ? -9.471 -7.707 10.454 1.00 96.31 241 LEU A O 1
ATOM 1854 N N . VAL A 1 242 ? -10.832 -6.007 9.980 1.00 96.31 242 VAL A N 1
ATOM 1855 C CA . VAL A 1 242 ? -11.176 -5.699 11.389 1.00 96.31 242 VAL A CA 1
ATOM 1856 C C . VAL A 1 242 ? -11.567 -6.946 12.195 1.00 96.31 242 VAL A C 1
ATOM 1858 O O . VAL A 1 242 ? -11.230 -7.058 13.374 1.00 96.31 242 VAL A O 1
ATOM 1861 N N . SER A 1 243 ? -12.246 -7.910 11.568 1.00 94.56 243 SER A N 1
ATOM 1862 C CA . SER A 1 243 ? -12.663 -9.164 12.219 1.00 94.56 243 SER A CA 1
ATOM 1863 C C . SER A 1 243 ? -11.663 -10.320 12.092 1.00 94.56 243 SER A C 1
ATOM 1865 O O . SER A 1 243 ? -11.873 -11.378 12.688 1.00 94.56 243 SER A O 1
ATOM 1867 N N . MET A 1 244 ? -10.596 -10.143 11.314 1.00 94.50 244 MET A N 1
ATOM 1868 C CA . MET A 1 244 ? -9.595 -11.169 11.053 1.00 94.50 244 MET A CA 1
ATOM 1869 C C . MET A 1 244 ? -8.527 -11.212 12.137 1.00 94.50 244 MET A C 1
ATOM 1871 O O . MET A 1 244 ? -8.242 -10.236 12.838 1.00 94.50 244 MET A O 1
ATOM 1875 N N . ARG A 1 245 ? -7.924 -12.393 12.250 1.00 95.88 245 ARG A N 1
ATOM 1876 C CA . ARG A 1 245 ? -6.697 -12.597 13.004 1.00 95.88 245 ARG A CA 1
ATOM 1877 C C . ARG A 1 245 ? -5.514 -12.160 12.129 1.00 95.88 245 ARG A C 1
ATOM 1879 O O . ARG A 1 245 ? -5.407 -12.689 11.025 1.00 95.88 245 ARG A O 1
ATOM 1886 N N . PRO A 1 246 ? -4.626 -11.283 12.618 1.00 97.56 246 PRO A N 1
ATOM 1887 C CA . PRO A 1 246 ? -3.400 -10.946 11.918 1.00 97.56 246 PRO A CA 1
ATOM 1888 C C . PRO A 1 246 ? -2.505 -12.169 11.741 1.00 97.56 246 PRO A C 1
ATOM 1890 O O . PRO A 1 246 ? -2.341 -12.963 12.681 1.00 97.56 246 PRO A O 1
ATOM 1893 N N . LEU A 1 247 ? -1.902 -12.276 10.559 1.00 97.38 247 LEU A N 1
ATOM 1894 C CA . LEU A 1 247 ? -0.928 -13.297 10.182 1.00 97.38 247 LEU A CA 1
ATOM 1895 C C . LEU A 1 247 ? -1.493 -14.719 10.333 1.00 97.38 247 LEU A C 1
ATOM 1897 O O . LEU A 1 247 ? -0.777 -15.641 10.708 1.00 97.38 247 LEU A O 1
ATOM 1901 N N . ALA A 1 248 ? -2.798 -14.906 10.098 1.00 94.44 248 ALA A N 1
ATOM 1902 C CA . ALA A 1 248 ? -3.495 -16.166 10.385 1.00 94.44 248 ALA A CA 1
ATOM 1903 C C . ALA A 1 248 ? -2.897 -17.388 9.666 1.00 94.44 248 ALA A C 1
ATOM 1905 O O . ALA A 1 248 ? -2.936 -18.486 10.223 1.00 94.44 248 ALA A O 1
ATOM 1906 N N . ASP A 1 249 ? -2.319 -17.172 8.484 1.00 93.44 249 ASP A N 1
ATOM 1907 C CA . ASP A 1 249 ? -1.714 -18.213 7.646 1.00 93.44 249 ASP A CA 1
ATOM 1908 C C . ASP A 1 249 ? -0.174 -18.211 7.725 1.00 93.44 249 ASP A C 1
ATOM 1910 O O . ASP A 1 249 ? 0.487 -18.977 7.029 1.00 93.44 249 ASP A O 1
ATOM 1914 N N . GLN A 1 250 ? 0.411 -17.364 8.579 1.00 96.12 250 GLN A N 1
ATOM 1915 C CA . GLN A 1 250 ? 1.851 -17.126 8.657 1.00 96.12 250 GLN A CA 1
ATOM 1916 C C . GLN A 1 250 ? 2.399 -17.486 10.041 1.00 96.12 250 GLN A C 1
ATOM 1918 O O . GLN A 1 250 ? 1.759 -17.273 11.076 1.00 96.12 250 GLN A O 1
ATOM 1923 N N . ASP A 1 251 ? 3.612 -18.035 10.061 1.00 96.81 251 ASP A N 1
ATOM 1924 C CA . ASP A 1 251 ? 4.339 -18.288 11.299 1.00 96.81 251 ASP A CA 1
ATOM 1925 C C . ASP A 1 251 ? 4.988 -16.998 11.806 1.00 96.81 251 ASP A C 1
ATOM 1927 O O . ASP A 1 251 ? 5.626 -16.256 11.061 1.00 96.81 251 ASP A O 1
ATOM 1931 N N . VAL A 1 252 ? 4.835 -16.737 13.101 1.00 97.25 252 VAL A N 1
ATOM 1932 C CA . VAL A 1 252 ? 5.494 -15.632 13.797 1.00 97.25 252 VAL A CA 1
ATOM 1933 C C . VAL A 1 252 ? 6.641 -16.207 14.614 1.00 97.25 252 VAL A C 1
ATOM 1935 O O . VAL A 1 252 ? 6.443 -17.110 15.436 1.00 97.25 252 VAL A O 1
ATOM 1938 N N . HIS A 1 253 ? 7.848 -15.688 14.400 1.00 96.19 253 HIS A N 1
ATOM 1939 C CA . HIS A 1 253 ? 9.033 -16.153 15.110 1.00 96.19 253 HIS A CA 1
ATOM 1940 C C . HIS A 1 253 ? 8.901 -15.907 16.623 1.00 96.19 253 HIS A C 1
ATOM 1942 O O . HIS A 1 253 ? 8.411 -14.864 17.058 1.00 96.19 253 HIS A O 1
ATOM 1948 N N . ALA A 1 254 ? 9.334 -16.864 17.449 1.00 96.69 254 ALA A N 1
ATOM 1949 C CA . ALA A 1 254 ? 9.199 -16.765 18.907 1.00 96.69 254 ALA A CA 1
ATOM 1950 C C . ALA A 1 254 ? 10.028 -15.619 19.514 1.00 96.69 254 ALA A C 1
ATOM 1952 O O . ALA A 1 254 ? 9.649 -15.075 20.545 1.00 96.69 254 ALA A O 1
ATOM 1953 N N . ALA A 1 255 ? 11.121 -15.239 18.848 1.00 95.75 255 ALA A N 1
ATOM 1954 C CA . ALA A 1 255 ? 11.976 -14.109 19.209 1.00 95.75 255 ALA A CA 1
ATOM 1955 C C . ALA A 1 255 ? 11.753 -12.873 18.316 1.00 95.75 255 ALA A C 1
ATOM 1957 O O . ALA A 1 255 ? 12.651 -12.048 18.180 1.00 95.75 255 ALA A O 1
ATOM 1958 N N . ASP A 1 256 ? 10.600 -12.758 17.645 1.00 94.75 256 ASP A N 1
ATOM 1959 C CA . ASP A 1 256 ? 10.295 -11.550 16.873 1.00 94.75 256 ASP A CA 1
ATOM 1960 C C . ASP A 1 256 ? 10.335 -10.300 17.771 1.00 94.75 256 ASP A C 1
ATOM 1962 O O . ASP A 1 256 ? 9.667 -10.251 18.803 1.00 94.75 256 ASP A O 1
ATOM 1966 N N . SER A 1 257 ? 11.083 -9.276 17.353 1.00 92.06 257 SER A N 1
ATOM 1967 C CA . SER A 1 257 ? 11.373 -8.078 18.156 1.00 92.06 257 SER A CA 1
ATOM 1968 C C . SER A 1 257 ? 10.148 -7.272 18.600 1.00 92.06 257 SER A C 1
ATOM 1970 O O . SER A 1 257 ? 10.243 -6.501 19.549 1.00 92.06 257 SER A O 1
ATOM 1972 N N . VAL A 1 258 ? 9.003 -7.441 17.935 1.00 95.38 258 VAL A N 1
ATOM 1973 C CA . VAL A 1 258 ? 7.768 -6.692 18.217 1.00 95.38 258 VAL A CA 1
ATOM 1974 C C . VAL A 1 258 ? 6.603 -7.646 18.486 1.00 95.38 258 VAL A C 1
ATOM 1976 O O . VAL A 1 258 ? 5.837 -7.463 19.431 1.00 95.38 258 VAL A O 1
ATOM 1979 N N . LEU A 1 259 ? 6.450 -8.685 17.665 1.00 97.12 259 LEU A N 1
ATOM 1980 C CA . LEU A 1 259 ? 5.290 -9.573 17.658 1.00 97.12 259 LEU A CA 1
ATOM 1981 C C . LEU A 1 259 ? 5.406 -10.751 18.625 1.00 97.12 259 LEU A C 1
ATOM 1983 O O . LEU A 1 259 ? 4.388 -11.400 18.869 1.00 97.12 259 LEU A O 1
ATOM 1987 N N . ALA A 1 260 ? 6.576 -11.026 19.217 1.00 96.19 260 ALA A N 1
ATOM 1988 C CA . ALA A 1 260 ? 6.746 -12.159 20.133 1.00 96.19 260 ALA A CA 1
ATOM 1989 C C . ALA A 1 260 ? 5.725 -12.150 21.287 1.00 96.19 260 ALA A C 1
ATOM 1991 O O . ALA A 1 260 ? 5.128 -13.182 21.594 1.00 96.19 260 ALA A O 1
ATOM 1992 N N . ALA A 1 261 ? 5.432 -10.981 21.869 1.00 95.50 261 ALA A N 1
ATOM 1993 C CA . ALA A 1 261 ? 4.442 -10.845 22.945 1.00 95.50 261 ALA A CA 1
ATOM 1994 C C . ALA A 1 261 ? 2.996 -11.152 22.489 1.00 95.50 261 ALA A C 1
ATOM 1996 O O . ALA A 1 261 ? 2.159 -11.625 23.271 1.00 95.50 261 ALA A O 1
ATOM 1997 N N . TYR A 1 262 ? 2.707 -10.928 21.205 1.00 97.50 262 TYR A N 1
ATOM 1998 C CA . TYR A 1 262 ? 1.389 -11.087 20.588 1.00 97.50 262 TYR A CA 1
ATOM 1999 C C . TYR A 1 262 ? 1.202 -12.446 19.905 1.00 97.50 262 TYR A C 1
ATOM 2001 O O . TYR A 1 262 ? 0.071 -12.809 19.580 1.00 97.50 262 TYR A O 1
ATOM 2009 N N . ARG A 1 263 ? 2.285 -13.202 19.697 1.00 97.62 263 ARG A N 1
ATOM 2010 C CA . ARG A 1 263 ? 2.310 -14.519 19.047 1.00 97.62 263 ARG A CA 1
ATOM 2011 C C . ARG A 1 263 ? 1.383 -15.514 19.745 1.00 97.62 263 ARG A C 1
ATOM 2013 O O . ARG A 1 263 ? 1.429 -15.664 20.966 1.00 97.62 263 ARG A O 1
ATOM 2020 N N . ARG A 1 264 ? 0.554 -16.243 18.989 1.00 97.00 264 ARG A N 1
ATOM 2021 C CA . ARG A 1 264 ? -0.286 -17.308 19.566 1.00 97.00 264 ARG A CA 1
ATOM 2022 C C . ARG A 1 264 ? 0.541 -18.481 20.097 1.00 97.00 264 ARG A C 1
ATOM 2024 O O . ARG A 1 264 ? 1.606 -18.783 19.552 1.00 97.00 264 ARG A O 1
ATOM 2031 N N . PRO A 1 265 ? 0.013 -19.227 21.084 1.00 93.25 265 PRO A N 1
ATOM 2032 C CA . PRO A 1 265 ? 0.442 -20.604 21.306 1.00 93.25 265 PRO A CA 1
ATOM 2033 C C . PRO A 1 265 ? 0.372 -21.382 19.980 1.00 93.25 265 PRO A C 1
ATOM 2035 O O . PRO A 1 265 ? -0.631 -21.305 19.272 1.00 93.25 265 PRO A O 1
ATOM 2038 N N . GLY A 1 266 ? 1.459 -22.058 19.607 1.00 92.81 266 GLY A N 1
ATOM 2039 C CA . GLY A 1 266 ? 1.602 -22.735 18.308 1.00 92.81 266 GLY A CA 1
ATOM 2040 C C . GLY A 1 266 ? 2.210 -21.888 17.181 1.00 92.81 266 GLY A C 1
ATOM 2041 O O . GLY A 1 266 ? 2.571 -22.434 16.150 1.00 92.81 266 GLY A O 1
ATOM 2042 N N . GLY A 1 267 ? 2.383 -20.576 17.362 1.00 94.25 267 GLY A N 1
ATOM 2043 C CA . GLY A 1 267 ? 3.162 -19.720 16.458 1.00 94.25 267 GLY A CA 1
ATOM 2044 C C . GLY A 1 267 ? 2.484 -19.202 15.201 1.00 94.25 267 GLY A C 1
ATOM 2045 O O . GLY A 1 267 ? 2.962 -18.208 14.663 1.00 94.25 267 GLY A O 1
ATOM 2046 N N . LYS A 1 268 ? 1.359 -19.786 14.782 1.00 96.62 268 LYS A N 1
ATOM 2047 C CA . LYS A 1 268 ? 0.568 -19.270 13.658 1.00 96.62 268 LYS A CA 1
ATOM 2048 C C . LYS A 1 268 ? -0.313 -18.092 14.072 1.00 96.62 268 LYS A C 1
ATOM 2050 O O . LYS A 1 268 ? -1.282 -18.254 14.829 1.00 96.62 268 LYS A O 1
ATOM 2055 N N . GLY A 1 269 ? 0.027 -16.918 13.550 1.00 97.56 269 GLY A N 1
ATOM 2056 C CA . GLY A 1 269 ? -0.676 -15.658 13.767 1.00 97.56 269 GLY A CA 1
ATOM 2057 C C . GLY A 1 269 ? -0.621 -15.086 15.186 1.00 97.56 269 GLY A C 1
ATOM 2058 O O . GLY A 1 269 ? 0.061 -15.585 16.090 1.00 97.56 269 GLY A O 1
ATOM 2059 N N . LEU A 1 270 ? -1.379 -14.003 15.384 1.00 98.06 270 LEU A N 1
ATOM 2060 C CA . LEU A 1 270 ? -1.439 -13.255 16.647 1.00 98.06 270 LEU A CA 1
ATOM 2061 C C . LEU A 1 270 ? -2.680 -13.586 17.492 1.00 98.06 270 LEU A C 1
ATOM 2063 O O . LEU A 1 270 ? -3.685 -14.098 16.998 1.00 98.06 270 LEU A O 1
ATOM 2067 N N . LYS A 1 271 ? -2.596 -13.336 18.805 1.00 97.06 271 LYS A N 1
ATOM 2068 C CA . LYS A 1 271 ? -3.654 -13.632 19.793 1.00 97.06 271 LYS A CA 1
ATOM 2069 C C . LYS A 1 271 ? -4.932 -12.827 19.545 1.00 97.06 271 LYS A C 1
ATOM 2071 O O . LYS A 1 271 ? -6.028 -13.362 19.698 1.00 97.06 271 LYS A O 1
ATOM 2076 N N . HIS A 1 272 ? -4.783 -11.562 19.167 1.00 96.94 272 HIS A N 1
ATOM 2077 C CA . HIS A 1 272 ? -5.876 -10.603 19.015 1.00 96.94 272 HIS A CA 1
ATOM 2078 C C . HIS A 1 272 ? -6.286 -10.446 17.552 1.00 96.94 272 HIS A C 1
ATOM 2080 O O . HIS A 1 272 ? -5.488 -10.681 16.654 1.00 96.94 272 HIS A O 1
ATOM 2086 N N . THR A 1 273 ? -7.524 -10.022 17.314 1.00 97.88 273 THR A N 1
ATOM 2087 C CA . THR A 1 273 ? -7.986 -9.552 15.997 1.00 97.88 273 THR A CA 1
ATOM 2088 C C . THR A 1 273 ? -7.454 -8.153 15.692 1.00 97.88 273 THR A C 1
ATOM 2090 O O . THR A 1 273 ? -7.116 -7.405 16.613 1.00 97.88 273 THR A O 1
ATOM 2093 N N . TYR A 1 274 ? -7.453 -7.750 14.419 1.00 98.31 274 TYR A N 1
ATOM 2094 C CA . TYR A 1 274 ? -7.109 -6.374 14.044 1.00 98.31 274 TYR A CA 1
ATOM 2095 C C . TYR A 1 274 ? -7.987 -5.337 14.748 1.00 98.31 274 TYR A C 1
ATOM 2097 O O . TYR A 1 274 ? -7.470 -4.361 15.279 1.00 98.31 274 TYR A O 1
ATOM 2105 N N . GLY A 1 275 ? -9.298 -5.573 14.846 1.00 98.44 275 GLY A N 1
ATOM 2106 C CA . GLY A 1 275 ? -10.203 -4.682 15.568 1.00 98.44 275 GLY A CA 1
ATOM 2107 C C . GLY A 1 275 ? -9.854 -4.543 17.050 1.00 98.44 275 GLY A C 1
ATOM 2108 O O . GLY A 1 275 ? -9.966 -3.456 17.601 1.00 98.44 275 GLY A O 1
ATOM 2109 N N . GLN A 1 276 ? -9.398 -5.615 17.707 1.00 98.69 276 GLN A N 1
ATOM 2110 C CA . GLN A 1 276 ? -8.926 -5.538 19.095 1.00 98.69 276 GLN A CA 1
ATOM 2111 C C . GLN A 1 276 ? -7.617 -4.749 19.216 1.00 98.69 276 GLN A C 1
ATOM 2113 O O . GLN A 1 276 ? -7.493 -3.952 20.141 1.00 98.69 276 GLN A O 1
ATOM 2118 N N . LEU A 1 277 ? -6.674 -4.927 18.285 1.00 98.81 277 LEU A N 1
ATOM 2119 C CA . LEU A 1 277 ? -5.433 -4.145 18.266 1.00 98.81 277 LEU A CA 1
ATOM 2120 C C . LEU A 1 277 ? -5.705 -2.656 18.012 1.00 98.81 277 LEU A C 1
ATOM 2122 O O . LEU A 1 277 ? -5.131 -1.819 18.698 1.00 98.81 277 LEU A O 1
ATOM 2126 N N . ILE A 1 278 ? -6.623 -2.322 17.097 1.00 98.88 278 ILE A N 1
ATOM 2127 C CA . ILE A 1 278 ? -7.042 -0.934 16.842 1.00 98.88 278 ILE A CA 1
ATOM 2128 C C . ILE A 1 278 ? -7.647 -0.319 18.108 1.00 98.88 278 ILE A C 1
ATOM 2130 O O . ILE A 1 278 ? -7.204 0.743 18.536 1.00 98.88 278 ILE A O 1
ATOM 2134 N N . ARG A 1 279 ? -8.594 -1.008 18.757 1.00 98.81 279 ARG A N 1
ATOM 2135 C CA . ARG A 1 279 ? -9.219 -0.532 20.004 1.00 98.81 279 ARG A CA 1
ATOM 2136 C C . ARG A 1 279 ? -8.223 -0.325 21.141 1.00 98.81 279 ARG A C 1
ATOM 2138 O O . ARG A 1 279 ? -8.380 0.594 21.933 1.00 98.81 279 ARG A O 1
ATOM 2145 N N . ALA A 1 280 ? -7.204 -1.177 21.222 1.00 98.69 280 ALA A N 1
ATOM 2146 C CA . ALA A 1 280 ? -6.157 -1.064 22.229 1.00 98.69 280 ALA A CA 1
ATOM 2147 C C . ALA A 1 280 ? -5.126 0.038 21.910 1.00 98.69 280 ALA A C 1
ATOM 2149 O O . ALA A 1 280 ? -4.477 0.538 22.826 1.00 98.69 280 ALA A O 1
ATOM 2150 N N . ALA A 1 281 ? -4.959 0.406 20.636 1.00 98.75 281 ALA A N 1
ATOM 2151 C CA . ALA A 1 281 ? -3.969 1.379 20.180 1.00 98.75 281 ALA A CA 1
ATOM 2152 C C . ALA A 1 281 ? -4.501 2.816 20.073 1.00 98.75 281 ALA A C 1
ATOM 2154 O O . ALA A 1 281 ? -3.760 3.756 20.376 1.00 98.75 281 ALA A O 1
ATOM 2155 N N . PHE A 1 282 ? -5.748 2.999 19.631 1.00 98.88 282 PHE A N 1
ATOM 2156 C CA . PHE A 1 282 ? -6.284 4.295 19.203 1.00 98.88 282 PHE A CA 1
ATOM 2157 C C . PHE A 1 282 ? -7.387 4.835 20.118 1.00 98.88 282 PHE A C 1
ATOM 2159 O O . PHE A 1 282 ? -8.132 4.080 20.739 1.00 98.88 282 PHE A O 1
ATOM 2166 N N . ASP A 1 283 ? -7.504 6.163 20.166 1.00 98.69 283 ASP A N 1
ATOM 2167 C CA . ASP A 1 283 ? -8.526 6.881 20.931 1.00 98.69 283 ASP A CA 1
ATOM 2168 C C . ASP A 1 283 ? -9.954 6.460 20.503 1.00 98.69 283 ASP A C 1
ATOM 2170 O O . ASP A 1 283 ? -10.232 6.426 19.297 1.00 98.69 283 ASP A O 1
ATOM 2174 N N . PRO A 1 284 ? -10.862 6.149 21.457 1.00 98.38 284 PRO A N 1
ATOM 2175 C CA . PRO A 1 284 ? -12.226 5.689 21.173 1.00 98.38 284 PRO A CA 1
ATOM 2176 C C . PRO A 1 284 ? -13.042 6.602 20.264 1.00 98.38 284 PRO A C 1
ATOM 2178 O O . PRO A 1 284 ? -13.867 6.110 19.497 1.00 98.38 284 PRO A O 1
ATOM 2181 N N . ARG A 1 285 ? -12.773 7.915 20.254 1.00 98.19 285 ARG A N 1
ATOM 2182 C CA . ARG A 1 285 ? -13.489 8.862 19.384 1.00 98.19 285 ARG A CA 1
ATOM 2183 C C . ARG A 1 285 ? -13.359 8.530 17.898 1.00 98.19 285 ARG A C 1
ATOM 2185 O O . ARG A 1 285 ? -14.164 9.010 17.108 1.00 98.19 285 ARG A O 1
ATOM 2192 N N . TRP A 1 286 ? -12.390 7.709 17.499 1.00 98.62 286 TRP A N 1
ATOM 2193 C CA . TRP A 1 286 ? -12.180 7.325 16.103 1.00 98.62 286 TRP A CA 1
ATOM 2194 C C . TRP A 1 286 ? -12.817 5.983 15.719 1.00 98.62 286 TRP A C 1
ATOM 2196 O O . TRP A 1 286 ? -12.823 5.654 14.533 1.00 98.62 286 TRP A O 1
ATOM 2206 N N . TRP A 1 287 ? -13.341 5.194 16.666 1.00 98.25 287 TRP A N 1
ATOM 2207 C CA . TRP A 1 287 ? -13.860 3.849 16.372 1.00 98.25 287 TRP A CA 1
ATOM 2208 C C . TRP A 1 287 ? -15.086 3.401 17.183 1.00 98.25 287 TRP A C 1
ATOM 2210 O O . TRP A 1 287 ? -15.700 2.408 16.790 1.00 98.25 287 TRP A O 1
ATOM 2220 N N . ASP A 1 288 ? -15.430 4.066 18.290 1.00 97.00 288 ASP A N 1
ATOM 2221 C CA . ASP A 1 288 ? -16.421 3.608 19.281 1.00 97.00 288 ASP A CA 1
ATOM 2222 C C . ASP A 1 288 ? -17.847 4.144 19.054 1.00 97.00 288 ASP A C 1
ATOM 2224 O O . ASP A 1 288 ? -18.631 4.321 19.983 1.00 97.00 288 ASP A O 1
ATOM 2228 N N . SER A 1 289 ? -18.219 4.414 17.803 1.00 97.12 289 SER A N 1
ATOM 2229 C CA . SER A 1 289 ? -19.608 4.697 17.447 1.00 97.12 289 SER A CA 1
ATOM 2230 C C . SER A 1 289 ? -20.358 3.427 17.059 1.00 97.12 289 SER A C 1
ATOM 2232 O O . SER A 1 289 ? -19.869 2.579 16.307 1.00 97.12 289 SER A O 1
ATOM 2234 N N . ARG A 1 290 ? -21.605 3.329 17.527 1.00 94.31 290 ARG A N 1
ATOM 2235 C CA . ARG A 1 290 ? -22.564 2.300 17.096 1.00 94.31 290 ARG A CA 1
ATOM 2236 C C . ARG A 1 290 ? -23.269 2.658 15.787 1.00 94.31 290 ARG A C 1
ATOM 2238 O O . ARG A 1 290 ? -23.975 1.816 15.240 1.00 94.31 290 ARG A O 1
ATOM 2245 N N . GLN A 1 291 ? -23.110 3.890 15.304 1.00 96.62 291 GLN A N 1
ATOM 2246 C CA . GLN A 1 291 ? -23.735 4.329 14.063 1.00 96.62 291 GLN A CA 1
ATOM 2247 C C . GLN A 1 291 ? -23.078 3.669 12.848 1.00 96.62 291 GLN A C 1
ATOM 2249 O O . GLN A 1 291 ? -21.879 3.377 12.826 1.00 96.62 291 GLN A O 1
ATOM 2254 N N . VAL A 1 292 ? -23.894 3.462 11.818 1.00 96.44 292 VAL A N 1
ATOM 2255 C CA . VAL A 1 292 ? -23.480 2.920 10.527 1.00 96.44 292 VAL A CA 1
ATOM 2256 C C . VAL A 1 292 ? -23.704 4.003 9.480 1.00 96.44 292 VAL A C 1
ATOM 2258 O O . VAL A 1 292 ? -24.815 4.504 9.337 1.00 96.44 292 VAL A O 1
ATOM 2261 N N . VAL A 1 293 ? -22.653 4.349 8.745 1.00 96.31 293 VAL A N 1
ATOM 2262 C CA . VAL A 1 293 ? -22.678 5.355 7.674 1.00 96.31 293 VAL A CA 1
ATOM 2263 C C . VAL A 1 293 ? -22.424 4.617 6.363 1.00 96.31 293 VAL A C 1
ATOM 2265 O O . VAL A 1 293 ? -21.526 3.784 6.311 1.00 96.31 293 VAL A O 1
ATOM 2268 N N . ASP A 1 294 ? -23.215 4.834 5.315 1.00 95.19 294 ASP A N 1
ATOM 2269 C CA . ASP A 1 294 ? -23.082 4.131 4.019 1.00 95.19 294 ASP A CA 1
ATOM 2270 C C . ASP A 1 294 ? -22.992 2.593 4.130 1.00 95.19 294 ASP A C 1
ATOM 2272 O O . ASP A 1 294 ? -22.314 1.922 3.352 1.00 95.19 294 ASP A O 1
ATOM 2276 N N . GLY A 1 295 ? -23.617 2.014 5.158 1.00 95.44 295 GLY A N 1
ATOM 2277 C CA . GLY A 1 295 ? -23.540 0.583 5.436 1.00 95.44 295 GLY A CA 1
ATOM 2278 C C . GLY A 1 295 ? -22.244 0.105 6.102 1.00 95.44 295 GLY A C 1
ATOM 2279 O O . GLY A 1 295 ? -22.118 -1.101 6.287 1.00 95.44 295 GLY A O 1
ATOM 2280 N N . TYR A 1 296 ? -21.303 0.975 6.485 1.00 96.94 296 TYR A N 1
ATOM 2281 C CA . TYR A 1 296 ? -20.055 0.645 7.195 1.00 96.94 296 TYR A CA 1
ATOM 2282 C C . TYR A 1 296 ? -20.030 1.201 8.623 1.00 96.94 296 TYR A C 1
ATOM 2284 O O . TYR A 1 296 ? -20.552 2.279 8.906 1.00 96.94 296 TYR A O 1
ATOM 2292 N N . SER A 1 297 ? 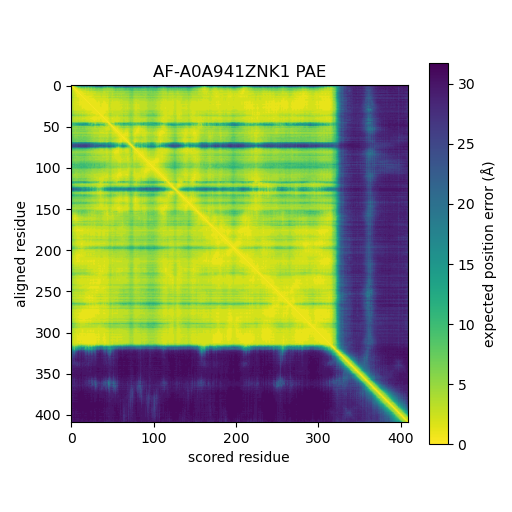-19.375 0.473 9.526 1.00 97.62 297 SER A N 1
ATOM 2293 C CA . SER A 1 297 ? -19.097 0.963 10.885 1.00 97.62 297 SER A CA 1
ATOM 2294 C C . SER A 1 297 ? -18.020 2.054 10.881 1.00 97.62 297 SER A C 1
ATOM 2296 O O . SER A 1 297 ? -17.206 2.126 9.958 1.00 97.62 297 SER A O 1
ATOM 2298 N N . GLN A 1 298 ? -17.955 2.867 11.939 1.00 98.44 298 GLN A N 1
ATOM 2299 C CA . GLN A 1 298 ? -16.938 3.920 12.064 1.00 98.44 298 GLN A CA 1
ATOM 2300 C C . GLN A 1 298 ? -15.505 3.379 11.920 1.00 98.44 298 GLN A C 1
ATOM 2302 O O . GLN A 1 298 ? -14.696 3.964 11.204 1.00 98.44 298 GLN A O 1
ATOM 2307 N N . ILE A 1 299 ? -15.196 2.235 12.545 1.00 98.56 299 ILE A N 1
ATOM 2308 C CA . ILE A 1 299 ? -13.866 1.610 12.460 1.00 98.56 299 ILE A CA 1
ATOM 2309 C C . ILE A 1 299 ? -13.515 1.147 11.035 1.00 98.56 299 ILE A C 1
ATOM 2311 O O . ILE A 1 299 ? -12.346 1.163 10.658 1.00 98.56 299 ILE A O 1
ATOM 2315 N N . GLU A 1 300 ? -14.511 0.745 10.237 1.00 98.06 300 GLU A N 1
ATOM 2316 C CA . GLU A 1 300 ? -14.322 0.389 8.826 1.00 98.06 300 GLU A CA 1
ATOM 2317 C C . GLU A 1 300 ? -14.109 1.649 7.969 1.00 98.06 300 GLU A C 1
ATOM 2319 O O . GLU A 1 300 ? -13.211 1.658 7.132 1.00 98.06 300 GLU A O 1
ATOM 2324 N N . HIS A 1 301 ? -14.864 2.732 8.211 1.00 98.00 301 HIS A N 1
ATOM 2325 C CA . HIS A 1 301 ? -14.656 4.029 7.540 1.00 98.00 301 HIS A CA 1
ATOM 2326 C C . HIS A 1 301 ? -13.278 4.619 7.805 1.00 98.00 301 HIS A C 1
ATOM 2328 O O . HIS A 1 301 ? -12.591 5.028 6.874 1.00 98.00 301 HIS A O 1
ATOM 2334 N N . ASN A 1 302 ? -12.868 4.626 9.070 1.00 98.75 302 ASN A N 1
ATOM 2335 C CA . ASN A 1 302 ? -11.604 5.203 9.512 1.00 98.75 302 ASN A CA 1
ATOM 2336 C C . ASN A 1 302 ? -10.424 4.233 9.387 1.00 98.75 302 ASN A C 1
ATOM 2338 O O . ASN A 1 302 ? -9.322 4.543 9.832 1.00 98.75 302 ASN A O 1
ATOM 2342 N N . PHE A 1 303 ? -10.605 3.071 8.754 1.00 98.69 303 PHE A N 1
ATOM 2343 C CA . PHE A 1 303 ? -9.515 2.125 8.548 1.00 98.69 303 PHE A CA 1
ATOM 2344 C C . PHE A 1 303 ? -8.243 2.712 7.895 1.00 98.69 303 PHE A C 1
ATOM 2346 O O . PHE A 1 303 ? -7.162 2.360 8.376 1.00 98.69 303 PHE A O 1
ATOM 2353 N N . PRO A 1 304 ? -8.292 3.621 6.890 1.00 98.62 304 PRO A N 1
ATOM 2354 C CA . PRO A 1 304 ? -7.067 4.197 6.325 1.00 98.62 304 PRO A CA 1
ATOM 2355 C C . PRO A 1 304 ? -6.278 5.032 7.344 1.00 98.62 304 PRO A C 1
ATOM 2357 O O . PRO A 1 304 ? -5.048 5.028 7.305 1.00 98.62 304 PRO A O 1
ATOM 2360 N N . LEU A 1 305 ? -6.950 5.673 8.307 1.00 98.81 305 LEU A N 1
ATOM 2361 C CA . LEU A 1 305 ? -6.303 6.429 9.382 1.00 98.81 305 LEU A CA 1
ATOM 2362 C C . LEU A 1 305 ? -5.489 5.492 10.280 1.00 98.81 305 LEU A C 1
ATOM 2364 O O . LEU A 1 305 ? -4.307 5.737 10.524 1.00 98.81 305 LEU A O 1
ATOM 2368 N N . PHE A 1 306 ? -6.101 4.396 10.739 1.00 98.88 306 PHE A N 1
ATOM 2369 C CA . PHE A 1 306 ? -5.419 3.407 11.579 1.00 98.88 306 PHE A CA 1
ATOM 2370 C C . PHE A 1 306 ? -4.273 2.733 10.833 1.00 98.88 306 PHE A C 1
ATOM 2372 O O . PHE A 1 306 ? -3.187 2.579 11.388 1.00 98.88 306 PHE A O 1
ATOM 2379 N N . TRP A 1 307 ? -4.511 2.371 9.571 1.00 98.81 307 TRP A N 1
ATOM 2380 C CA . TRP A 1 307 ? -3.517 1.782 8.685 1.00 98.81 307 TRP A CA 1
ATOM 2381 C C . TRP A 1 307 ? -2.295 2.692 8.531 1.00 98.81 307 TRP A C 1
ATOM 2383 O O . TRP A 1 307 ? -1.181 2.284 8.860 1.00 98.81 307 TRP A O 1
ATOM 2393 N N . GLY A 1 308 ? -2.499 3.935 8.083 1.00 98.44 308 GLY A N 1
ATOM 2394 C CA . GLY A 1 308 ? -1.415 4.875 7.805 1.00 98.44 308 GLY A CA 1
ATOM 2395 C C . GLY A 1 308 ? -0.570 5.162 9.044 1.00 98.44 308 GLY A C 1
ATOM 2396 O O . GLY A 1 308 ? 0.655 5.051 9.000 1.00 98.44 308 GLY A O 1
ATOM 2397 N N . LEU A 1 309 ? -1.215 5.457 10.177 1.00 98.62 309 LEU A N 1
ATOM 2398 C CA . LEU A 1 309 ? -0.507 5.771 11.421 1.00 98.62 309 LEU A CA 1
ATOM 2399 C C . LEU A 1 309 ? 0.235 4.563 12.001 1.00 98.62 309 LEU A C 1
ATOM 2401 O O . LEU A 1 309 ? 1.362 4.713 12.471 1.00 98.62 309 LEU A O 1
ATOM 2405 N N . ALA A 1 310 ? -0.358 3.368 11.953 1.00 98.56 310 ALA A N 1
ATOM 2406 C CA . ALA A 1 310 ? 0.295 2.158 12.441 1.00 98.56 310 ALA A CA 1
ATOM 2407 C C . ALA A 1 310 ? 1.522 1.794 11.590 1.00 98.56 310 ALA A C 1
ATOM 2409 O O . ALA A 1 310 ? 2.585 1.514 12.146 1.00 98.56 310 ALA A O 1
ATOM 2410 N N . ILE A 1 311 ? 1.408 1.846 10.256 1.00 97.19 311 ILE A N 1
ATOM 2411 C CA . ILE A 1 311 ? 2.531 1.578 9.344 1.00 97.19 311 ILE A CA 1
ATOM 2412 C C . ILE A 1 311 ? 3.637 2.614 9.519 1.00 97.19 311 ILE A C 1
ATOM 2414 O O . ILE A 1 311 ? 4.799 2.230 9.605 1.00 97.19 311 ILE A O 1
ATOM 2418 N N . GLN A 1 312 ? 3.301 3.902 9.638 1.00 96.25 312 GLN A N 1
ATOM 2419 C CA . GLN A 1 312 ? 4.291 4.936 9.928 1.00 96.25 312 GLN A CA 1
ATOM 2420 C C . GLN A 1 312 ? 5.026 4.657 11.236 1.00 96.25 312 GLN A C 1
ATOM 2422 O O . GLN A 1 312 ? 6.250 4.662 11.253 1.00 96.25 312 GLN A O 1
ATOM 2427 N N . LEU A 1 313 ? 4.303 4.374 12.323 1.00 95.75 313 LEU A N 1
ATOM 2428 C CA . LEU A 1 313 ? 4.930 4.085 13.612 1.00 95.75 313 LEU A CA 1
ATOM 2429 C C . LEU A 1 313 ? 5.846 2.863 13.544 1.00 95.75 313 LEU A C 1
ATOM 2431 O O . LEU A 1 313 ? 6.938 2.900 14.103 1.00 95.75 313 LEU A O 1
ATOM 2435 N N . TYR A 1 314 ? 5.429 1.815 12.833 1.00 94.31 314 TYR A N 1
ATOM 2436 C CA . TYR A 1 314 ? 6.269 0.650 12.590 1.00 94.31 314 TYR A CA 1
ATOM 2437 C C . TYR A 1 314 ? 7.511 0.996 11.760 1.00 94.31 314 TYR A C 1
ATOM 2439 O O . TYR A 1 314 ? 8.612 0.654 12.171 1.00 94.31 314 TYR A O 1
ATOM 2447 N N . ALA A 1 315 ? 7.363 1.719 10.649 1.00 89.81 315 ALA A N 1
ATOM 2448 C CA . ALA A 1 315 ? 8.463 2.143 9.780 1.00 89.81 315 ALA A CA 1
ATOM 2449 C C . ALA A 1 315 ? 9.456 3.098 10.475 1.00 89.81 315 ALA A C 1
ATOM 2451 O O . ALA A 1 315 ? 10.631 3.151 10.114 1.00 89.81 315 ALA A O 1
ATOM 2452 N N . CYS A 1 316 ? 8.999 3.830 11.493 1.00 86.69 316 CYS A N 1
ATOM 2453 C CA . CYS A 1 316 ? 9.835 4.657 12.356 1.00 86.69 316 CYS A CA 1
ATOM 2454 C C . CYS A 1 316 ? 10.553 3.859 13.458 1.00 86.69 316 CYS A C 1
ATOM 2456 O O . CYS A 1 316 ? 11.466 4.400 14.083 1.00 86.69 316 CYS A O 1
ATOM 2458 N N . ASP A 1 317 ? 10.145 2.619 13.742 1.00 79.06 317 ASP A N 1
ATOM 2459 C CA . ASP A 1 317 ? 10.643 1.879 14.897 1.00 79.06 317 ASP A CA 1
ATOM 2460 C C . ASP A 1 317 ? 12.157 1.602 14.782 1.00 79.06 317 ASP A C 1
ATOM 2462 O O . ASP A 1 317 ? 12.631 1.132 13.739 1.00 79.06 317 ASP A O 1
ATOM 2466 N N . PRO A 1 318 ? 12.951 1.863 15.840 1.00 64.12 318 PRO A N 1
ATOM 2467 C CA . PRO A 1 318 ? 14.391 1.634 15.816 1.00 64.12 318 PRO A CA 1
ATOM 2468 C C . PRO A 1 318 ? 14.801 0.200 15.465 1.00 64.12 318 PRO A C 1
ATOM 2470 O O . PRO A 1 318 ? 15.895 0.018 14.933 1.00 64.12 318 PRO A O 1
ATOM 2473 N N . ALA A 1 319 ? 13.952 -0.811 15.692 1.00 55.03 319 ALA A N 1
ATOM 2474 C CA . ALA A 1 319 ? 14.243 -2.189 15.300 1.00 55.03 319 ALA A CA 1
ATOM 2475 C C . ALA A 1 319 ? 14.390 -2.361 13.774 1.00 55.03 319 ALA A C 1
ATOM 2477 O O . ALA A 1 319 ? 15.065 -3.290 13.333 1.00 55.03 319 ALA A O 1
ATOM 2478 N N . LEU A 1 320 ? 13.823 -1.457 12.963 1.00 52.94 320 LEU A N 1
ATOM 2479 C CA . LEU A 1 320 ? 14.016 -1.422 11.507 1.00 52.94 320 LEU A CA 1
ATOM 2480 C C . LEU A 1 320 ? 15.276 -0.668 11.064 1.00 52.94 320 LEU A C 1
ATOM 2482 O O . LEU A 1 320 ? 15.667 -0.772 9.904 1.00 52.94 320 LEU A O 1
ATOM 2486 N N . ARG A 1 321 ? 15.963 0.048 11.969 1.00 53.25 321 ARG A N 1
ATOM 2487 C CA . ARG A 1 321 ? 17.225 0.760 11.672 1.00 53.25 321 ARG A CA 1
ATOM 2488 C C . ARG A 1 321 ? 18.441 -0.167 11.557 1.00 53.25 321 ARG A C 1
ATOM 2490 O O . ARG A 1 321 ? 19.549 0.303 11.311 1.00 53.25 321 ARG A O 1
ATOM 2497 N N . GLY A 1 322 ? 18.227 -1.474 11.693 1.00 42.09 322 GLY A N 1
ATOM 2498 C CA . GLY A 1 322 ? 19.259 -2.491 11.612 1.00 42.09 322 GLY A CA 1
ATOM 2499 C C . GLY A 1 322 ? 20.065 -2.608 12.903 1.00 42.09 322 GLY A C 1
ATOM 2500 O O . GLY A 1 322 ? 20.485 -1.625 13.513 1.00 42.09 322 GLY A O 1
ATOM 2501 N N . HIS A 1 323 ? 20.361 -3.852 13.267 1.00 34.78 323 HIS A N 1
ATOM 2502 C CA . HIS A 1 323 ? 21.529 -4.218 14.059 1.00 34.78 323 HIS A CA 1
ATOM 2503 C C . HIS A 1 323 ? 22.822 -3.841 13.305 1.00 34.78 323 HIS A C 1
ATOM 2505 O O . HIS A 1 323 ? 23.617 -4.694 12.931 1.00 34.78 323 HIS A O 1
ATOM 2511 N N . ALA A 1 324 ? 23.072 -2.549 13.097 1.00 32.72 324 ALA A N 1
ATOM 2512 C CA . ALA A 1 324 ? 24.372 -2.015 12.692 1.00 32.72 324 ALA A CA 1
ATOM 2513 C C . ALA A 1 324 ? 25.223 -1.687 13.936 1.00 32.72 324 ALA A C 1
ATOM 2515 O O . ALA A 1 324 ? 25.853 -0.632 14.019 1.00 32.72 324 ALA A O 1
ATOM 2516 N N . GLY A 1 325 ? 25.187 -2.576 14.935 1.00 30.64 325 GLY A N 1
ATOM 2517 C CA . GLY A 1 325 ? 25.731 -2.334 16.269 1.00 30.64 325 GLY A CA 1
ATOM 2518 C C . GLY A 1 325 ? 25.879 -3.599 17.109 1.00 30.64 325 GLY A C 1
ATOM 2519 O O . GLY A 1 325 ? 25.420 -3.635 18.244 1.00 30.64 325 GLY A O 1
ATOM 2520 N N . VAL A 1 326 ? 26.526 -4.638 16.576 1.00 31.17 326 VAL A N 1
ATOM 2521 C CA . VAL A 1 326 ? 27.311 -5.530 17.440 1.00 31.17 326 VAL A CA 1
ATOM 2522 C C . VAL A 1 326 ? 28.692 -4.889 17.546 1.00 31.17 326 VAL A C 1
ATOM 2524 O O . VAL A 1 326 ? 29.537 -5.057 16.672 1.00 31.17 326 VAL A O 1
ATOM 2527 N N . GLY A 1 327 ? 28.891 -4.072 18.580 1.00 26.95 327 GLY A N 1
ATOM 2528 C CA . GLY A 1 327 ? 30.236 -3.686 19.002 1.00 26.95 327 GLY A CA 1
ATOM 2529 C C . GLY A 1 327 ? 30.962 -4.916 19.565 1.00 26.95 327 GLY A C 1
ATOM 2530 O O . GLY A 1 327 ? 30.318 -5.756 20.203 1.00 26.95 327 GLY A O 1
ATOM 2531 N N . PRO A 1 328 ? 32.278 -5.073 19.344 1.00 34.75 328 PRO A N 1
ATOM 2532 C CA . PRO A 1 328 ? 33.013 -6.211 19.866 1.00 34.75 328 PRO A CA 1
ATOM 2533 C C . PRO A 1 328 ? 33.214 -6.005 21.367 1.00 34.75 328 PRO A C 1
ATOM 2535 O O . PRO A 1 328 ? 33.985 -5.145 21.781 1.00 34.75 328 PRO A O 1
ATOM 2538 N N . GLY A 1 329 ? 32.528 -6.787 22.198 1.00 35.25 329 GLY A N 1
ATOM 2539 C CA . GLY A 1 329 ? 32.870 -6.848 23.618 1.00 35.25 329 GLY A CA 1
ATOM 2540 C C . GLY A 1 329 ? 31.696 -7.027 24.560 1.00 35.25 329 GLY A C 1
ATOM 2541 O O . GLY A 1 329 ? 31.363 -6.113 25.301 1.00 35.25 329 GLY A O 1
ATOM 2542 N N . ALA A 1 330 ? 31.127 -8.231 24.601 1.00 29.72 330 ALA A N 1
ATOM 2543 C CA . ALA A 1 330 ? 30.445 -8.725 25.797 1.00 29.72 330 ALA A CA 1
ATOM 2544 C C . ALA A 1 330 ? 30.324 -10.261 25.787 1.00 29.72 330 ALA A C 1
ATOM 2546 O O . ALA A 1 330 ? 29.242 -10.812 25.948 1.00 29.72 330 ALA A O 1
ATOM 2547 N N . HIS A 1 331 ? 31.443 -10.975 25.637 1.00 29.55 331 HIS A N 1
ATOM 2548 C CA . HIS A 1 331 ? 31.541 -12.345 26.147 1.00 29.55 331 HIS A CA 1
ATOM 2549 C C . HIS A 1 331 ? 32.336 -12.316 27.454 1.00 29.55 331 HIS A C 1
ATOM 2551 O O . HIS A 1 331 ? 33.562 -12.350 27.457 1.00 29.55 331 HIS A O 1
ATOM 2557 N N . ARG A 1 332 ? 31.628 -12.249 28.585 1.00 27.06 332 ARG A N 1
ATOM 2558 C CA . ARG A 1 332 ? 32.151 -12.711 29.877 1.00 27.06 332 ARG A CA 1
ATOM 2559 C C . ARG A 1 332 ? 31.575 -14.108 30.127 1.00 27.06 332 ARG A C 1
ATOM 2561 O O . ARG A 1 332 ? 30.364 -14.208 30.318 1.00 27.06 332 ARG A O 1
ATOM 2568 N N . PRO A 1 333 ? 32.381 -15.182 30.139 1.00 31.20 333 PRO A N 1
ATOM 2569 C CA . PRO A 1 333 ? 31.897 -16.482 30.567 1.00 31.20 333 PRO A CA 1
ATOM 2570 C C . PRO A 1 333 ? 31.834 -16.526 32.097 1.00 31.20 333 PRO A C 1
ATOM 2572 O O . PRO A 1 333 ? 32.832 -16.319 32.789 1.00 31.20 333 PRO A O 1
ATOM 2575 N N . LEU A 1 334 ? 30.647 -16.822 32.626 1.00 26.72 334 LEU A N 1
ATOM 2576 C CA . LEU A 1 334 ? 30.447 -17.253 34.008 1.00 26.72 334 LEU A CA 1
ATOM 2577 C C . LEU A 1 334 ? 31.115 -18.623 34.205 1.00 26.72 334 LEU A C 1
ATOM 2579 O O . LEU A 1 334 ? 30.527 -19.665 33.927 1.00 26.72 334 LEU A O 1
ATOM 2583 N N . LEU A 1 335 ? 32.353 -18.625 34.698 1.00 27.19 335 LEU A N 1
ATOM 2584 C CA . LEU A 1 335 ? 33.028 -19.823 35.196 1.00 27.19 335 LEU A CA 1
ATOM 2585 C C . LEU A 1 335 ? 32.486 -20.167 36.592 1.00 27.19 335 LEU A C 1
ATOM 2587 O O . LEU A 1 335 ? 32.884 -19.569 37.594 1.00 27.19 335 LEU A O 1
ATOM 2591 N N . ARG A 1 336 ? 31.594 -21.162 36.672 1.00 27.28 336 ARG A N 1
ATOM 2592 C CA . ARG A 1 336 ? 31.320 -21.874 37.929 1.00 27.28 336 ARG A CA 1
ATOM 2593 C C . ARG A 1 336 ? 32.478 -22.832 38.219 1.00 27.28 336 ARG A C 1
ATOM 2595 O O . ARG A 1 336 ? 32.801 -23.704 37.421 1.00 27.28 336 ARG A O 1
ATOM 2602 N N . ARG A 1 337 ? 33.102 -22.634 39.382 1.00 25.62 337 ARG A N 1
ATOM 2603 C CA . ARG A 1 337 ? 34.143 -23.484 39.971 1.00 25.62 337 ARG A CA 1
ATOM 2604 C C . ARG A 1 337 ? 33.560 -24.836 40.400 1.00 25.62 337 ARG A C 1
ATOM 2606 O O . ARG A 1 337 ? 32.643 -24.853 41.213 1.00 25.62 337 ARG A O 1
ATOM 2613 N N . CYS A 1 338 ? 34.200 -25.930 39.998 1.00 23.36 338 CYS A N 1
ATOM 2614 C CA . CYS A 1 338 ? 34.211 -27.189 40.747 1.00 23.36 338 CYS A CA 1
ATOM 2615 C C . CYS A 1 338 ? 35.676 -27.613 40.942 1.00 23.36 338 CYS A C 1
ATOM 2617 O O . CYS A 1 338 ? 36.473 -27.558 40.007 1.00 23.36 338 CYS A O 1
ATOM 2619 N N . ARG A 1 339 ? 36.051 -27.947 42.184 1.00 25.19 339 ARG A N 1
ATOM 2620 C CA . ARG A 1 339 ? 37.413 -28.310 42.613 1.00 25.19 339 ARG A CA 1
ATOM 2621 C C . ARG A 1 339 ? 37.572 -29.836 42.744 1.00 25.19 339 ARG A C 1
ATOM 2623 O O . ARG A 1 339 ? 36.730 -30.459 43.374 1.00 25.19 339 ARG A O 1
ATOM 2630 N N . HIS A 1 340 ? 38.755 -30.300 42.308 1.00 25.30 340 HIS A N 1
ATOM 2631 C CA . HIS A 1 340 ? 39.604 -31.418 42.796 1.00 25.30 340 HIS A CA 1
ATOM 2632 C C . HIS A 1 340 ? 39.265 -32.901 42.507 1.00 25.30 340 HIS A C 1
ATOM 2634 O O . HIS A 1 340 ? 38.095 -33.224 42.351 1.00 25.30 340 HIS A O 1
ATOM 2640 N N . PRO A 1 341 ? 40.260 -33.834 42.581 1.00 32.50 341 PRO A N 1
ATOM 2641 C CA . PRO A 1 341 ? 41.732 -33.698 42.509 1.00 32.50 341 PRO A CA 1
ATOM 2642 C C . PRO A 1 341 ? 42.434 -34.679 41.524 1.00 32.50 341 PRO A C 1
ATOM 2644 O O . PRO A 1 341 ? 41.824 -35.514 40.870 1.00 32.50 341 PRO A O 1
ATOM 2647 N N . ALA A 1 342 ? 43.757 -34.523 41.417 1.00 27.08 342 ALA A N 1
ATOM 2648 C CA . ALA A 1 342 ? 44.671 -35.072 40.415 1.00 27.08 342 ALA A CA 1
ATOM 2649 C C . ALA A 1 342 ? 45.069 -36.556 40.568 1.00 27.08 342 ALA A C 1
ATOM 2651 O O . ALA A 1 342 ? 45.208 -37.048 41.685 1.00 27.08 342 ALA A O 1
ATOM 2652 N N . ARG A 1 343 ? 45.458 -37.195 39.449 1.00 28.73 343 ARG A N 1
ATOM 2653 C CA . ARG A 1 343 ? 46.516 -38.227 39.392 1.00 28.73 343 ARG A CA 1
ATOM 2654 C C . ARG A 1 343 ? 47.229 -38.230 38.028 1.00 28.73 343 ARG A C 1
ATOM 2656 O O . ARG A 1 343 ? 46.613 -38.018 36.991 1.00 28.73 343 ARG A O 1
ATOM 2663 N N . ARG A 1 344 ? 48.555 -38.403 38.083 1.00 29.70 344 ARG A N 1
ATOM 2664 C CA . ARG A 1 344 ? 49.541 -38.381 36.983 1.00 29.70 344 ARG A CA 1
ATOM 2665 C C . ARG A 1 344 ? 49.517 -39.685 36.173 1.00 29.70 344 ARG A C 1
ATOM 2667 O O . ARG A 1 344 ? 49.326 -40.721 36.795 1.00 29.70 344 ARG A O 1
ATOM 2674 N N . LEU A 1 345 ? 49.856 -39.632 34.875 1.00 28.61 345 LEU A N 1
ATOM 2675 C CA . LEU A 1 345 ? 50.735 -40.577 34.145 1.00 28.61 345 LEU A CA 1
ATOM 2676 C C . LEU A 1 345 ? 51.085 -40.026 32.734 1.00 28.61 345 LEU A C 1
ATOM 2678 O O . LEU A 1 345 ? 50.403 -39.144 32.222 1.00 28.61 345 LEU A O 1
ATOM 2682 N N . ARG A 1 346 ? 52.230 -40.470 32.194 1.00 30.06 346 ARG A N 1
ATOM 2683 C CA . ARG A 1 346 ? 53.043 -39.924 31.071 1.00 30.06 346 ARG A CA 1
ATOM 2684 C C . ARG A 1 346 ? 52.590 -40.407 29.652 1.00 30.06 346 ARG A C 1
ATOM 2686 O O . ARG A 1 346 ? 51.672 -41.214 29.592 1.00 30.06 346 ARG A O 1
ATOM 2693 N N . PRO A 1 347 ? 53.180 -39.904 28.532 1.00 35.25 347 PRO A N 1
ATOM 2694 C CA . PRO A 1 347 ? 52.488 -39.629 27.255 1.00 35.25 347 PRO A CA 1
ATOM 2695 C C . PRO A 1 347 ? 52.762 -40.630 26.111 1.00 35.25 347 PRO A C 1
ATOM 2697 O O . PRO A 1 347 ? 53.746 -41.358 26.197 1.00 35.25 347 PRO A O 1
ATOM 2700 N N . LEU A 1 348 ? 51.950 -40.576 25.030 1.00 29.47 348 LEU A N 1
ATOM 2701 C CA . LEU A 1 348 ? 52.291 -40.701 23.581 1.00 29.47 348 LEU A CA 1
ATOM 2702 C C . LEU A 1 348 ? 50.997 -40.608 22.690 1.00 29.47 348 LEU A C 1
ATOM 2704 O O . LEU A 1 348 ? 49.916 -40.547 23.270 1.00 29.47 348 LEU A O 1
ATOM 2708 N N . PRO A 1 349 ? 51.041 -40.431 21.342 1.00 33.19 349 PRO A N 1
ATOM 2709 C CA . PRO A 1 349 ? 50.574 -39.195 20.691 1.00 33.19 349 PRO A CA 1
ATOM 2710 C C . PRO A 1 349 ? 49.388 -39.331 19.703 1.00 33.19 349 PRO A C 1
ATOM 2712 O O . PRO A 1 349 ? 49.106 -40.401 19.181 1.00 33.19 349 PRO A O 1
ATOM 2715 N N . GLY A 1 350 ? 48.806 -38.177 19.338 1.00 27.34 350 GLY A N 1
ATOM 2716 C CA . GLY A 1 350 ? 48.288 -37.919 17.985 1.00 27.34 350 GLY A CA 1
ATOM 2717 C C . GLY A 1 350 ? 46.801 -38.182 17.718 1.00 27.34 350 GLY A C 1
ATOM 2718 O O . GLY A 1 350 ? 46.453 -39.231 17.201 1.00 27.34 350 GLY A O 1
ATOM 2719 N N . ALA A 1 351 ? 45.945 -37.175 17.936 1.00 29.23 351 ALA A N 1
ATOM 2720 C CA . ALA A 1 351 ? 44.740 -36.934 17.127 1.00 29.23 351 ALA A CA 1
ATOM 2721 C C . ALA A 1 351 ? 44.155 -35.551 17.461 1.00 29.23 351 ALA A C 1
ATOM 2723 O O . ALA A 1 351 ? 43.628 -35.324 18.548 1.00 29.23 351 ALA A O 1
ATOM 2724 N N . ALA A 1 352 ? 44.255 -34.607 16.527 1.00 29.50 352 ALA A N 1
ATOM 2725 C CA . ALA A 1 352 ? 43.604 -33.309 16.634 1.00 29.50 352 ALA A CA 1
ATOM 2726 C C . ALA A 1 352 ? 42.132 -33.432 16.210 1.00 29.50 352 ALA A C 1
ATOM 2728 O O . ALA A 1 352 ? 41.816 -33.421 15.022 1.00 29.50 352 ALA A O 1
ATOM 2729 N N . THR A 1 353 ? 41.214 -33.512 17.171 1.00 29.22 353 THR A N 1
ATOM 2730 C CA . THR A 1 353 ? 39.785 -33.273 16.933 1.00 29.22 353 THR A CA 1
ATOM 2731 C C . THR A 1 353 ? 39.517 -31.770 16.962 1.00 29.22 353 THR A C 1
ATOM 2733 O O . THR A 1 353 ? 39.512 -31.147 18.023 1.00 29.22 353 THR A O 1
ATOM 2736 N N . ARG A 1 354 ? 39.292 -31.170 15.787 1.00 30.72 354 ARG A N 1
ATOM 2737 C CA . ARG A 1 354 ? 38.718 -29.822 15.667 1.00 30.72 354 ARG A CA 1
ATOM 2738 C C . ARG A 1 354 ? 37.214 -29.893 15.928 1.00 30.72 354 ARG A C 1
ATOM 2740 O O . ARG A 1 354 ? 36.456 -30.355 15.082 1.00 30.72 354 ARG A O 1
ATOM 2747 N N . THR A 1 355 ? 36.782 -29.372 17.069 1.00 28.78 355 THR A N 1
ATOM 2748 C CA . THR A 1 355 ? 35.409 -28.907 17.290 1.00 28.78 355 THR A CA 1
ATOM 2749 C C . THR A 1 355 ? 35.108 -27.752 16.331 1.00 28.78 355 THR A C 1
ATOM 2751 O O . THR A 1 355 ? 35.715 -26.685 16.430 1.00 28.78 355 THR A O 1
ATOM 2754 N N . ARG A 1 356 ? 34.189 -27.963 15.382 1.00 28.97 356 ARG A N 1
ATOM 2755 C CA . ARG A 1 356 ? 33.594 -26.896 14.564 1.00 28.97 356 ARG A CA 1
ATOM 2756 C C . ARG A 1 356 ? 32.396 -26.308 15.310 1.00 28.97 356 ARG A C 1
ATOM 2758 O O . ARG A 1 356 ? 31.410 -27.001 15.531 1.00 28.97 356 ARG A O 1
ATOM 2765 N N . HIS A 1 357 ? 32.488 -25.026 15.651 1.00 26.45 357 HIS A N 1
ATOM 2766 C CA . HIS A 1 357 ? 31.322 -24.174 15.857 1.00 26.45 357 HIS A CA 1
ATOM 2767 C C . HIS A 1 357 ? 30.668 -23.904 14.494 1.00 26.45 357 HIS A C 1
ATOM 2769 O O . HIS A 1 357 ? 31.340 -23.463 13.563 1.00 26.45 357 HIS A O 1
ATOM 2775 N N . LEU A 1 358 ? 29.373 -24.199 14.389 1.00 26.03 358 LEU A N 1
ATOM 2776 C CA . LEU A 1 358 ? 28.497 -23.831 13.278 1.00 26.03 358 LEU A CA 1
ATOM 2777 C C . LEU A 1 358 ? 27.873 -22.457 13.574 1.00 26.03 358 LEU A C 1
ATOM 2779 O O . LEU A 1 358 ? 27.280 -22.307 14.643 1.00 26.03 358 LEU A O 1
ATOM 2783 N N . PRO A 1 359 ? 27.949 -21.477 12.660 1.00 29.30 359 PRO A N 1
ATOM 2784 C CA . PRO A 1 359 ? 26.961 -20.415 12.562 1.00 29.30 359 PRO A CA 1
ATOM 2785 C C . PRO A 1 359 ? 25.907 -20.775 11.502 1.00 29.30 359 PRO A C 1
ATOM 2787 O O . PRO A 1 359 ? 26.240 -21.170 10.386 1.00 29.30 359 PRO A O 1
ATOM 2790 N N . GLU A 1 360 ? 24.635 -20.635 11.874 1.00 26.33 360 GLU A N 1
ATOM 2791 C CA . GLU A 1 360 ? 23.468 -20.785 11.002 1.00 26.33 360 GLU A CA 1
ATOM 2792 C C . GLU A 1 360 ? 23.473 -19.714 9.898 1.00 26.33 360 GLU A C 1
ATOM 2794 O O . GLU A 1 360 ? 23.316 -18.522 10.165 1.00 26.33 360 GLU A O 1
ATOM 2799 N N . GLN A 1 361 ? 23.620 -20.145 8.645 1.00 27.20 361 GLN A N 1
ATOM 2800 C CA . GLN A 1 361 ? 23.219 -19.388 7.463 1.00 27.20 361 GLN A CA 1
ATOM 2801 C C . GLN A 1 361 ? 22.363 -20.289 6.575 1.00 27.20 361 GLN A C 1
ATOM 2803 O O . GLN A 1 361 ? 22.676 -21.457 6.348 1.00 27.20 361 GLN A O 1
ATOM 2808 N N . TRP A 1 362 ? 21.248 -19.730 6.114 1.00 24.09 362 TRP A N 1
ATOM 2809 C CA . TRP A 1 362 ? 20.334 -20.348 5.166 1.00 24.09 362 TRP A CA 1
ATOM 2810 C C . TRP A 1 362 ? 20.957 -20.298 3.767 1.00 24.09 362 TRP A C 1
ATOM 2812 O O . TRP A 1 362 ? 20.838 -19.285 3.083 1.00 24.09 362 TRP A O 1
ATOM 2822 N N . GLU A 1 363 ? 21.604 -21.381 3.336 1.00 25.11 363 GLU A N 1
ATOM 2823 C CA . GLU A 1 363 ? 22.015 -21.575 1.941 1.00 25.11 363 GLU A CA 1
ATOM 2824 C C . GLU A 1 363 ? 21.295 -22.774 1.320 1.00 25.11 363 GLU A C 1
ATOM 2826 O O . GLU A 1 363 ? 21.309 -23.898 1.822 1.00 25.11 363 GLU A O 1
ATOM 2831 N N . MET A 1 364 ? 20.636 -22.494 0.200 1.00 25.09 364 MET A N 1
ATOM 2832 C CA . MET A 1 364 ? 19.953 -23.449 -0.656 1.00 25.09 364 MET A CA 1
ATOM 2833 C C . MET A 1 364 ? 20.996 -24.110 -1.568 1.00 25.09 364 MET A C 1
ATOM 2835 O O . MET A 1 364 ? 21.710 -23.424 -2.296 1.00 25.09 364 MET A O 1
ATOM 2839 N N . HIS A 1 365 ? 21.098 -25.439 -1.516 1.00 25.42 365 HIS A N 1
ATOM 2840 C CA . HIS A 1 365 ? 22.057 -26.231 -2.290 1.00 25.42 365 HIS A CA 1
ATOM 2841 C C . HIS A 1 365 ? 21.968 -25.967 -3.806 1.00 25.42 365 HIS A C 1
ATOM 2843 O O . HIS A 1 365 ? 20.947 -26.249 -4.431 1.00 25.42 365 HIS A O 1
ATOM 2849 N N . GLN A 1 366 ? 23.077 -25.529 -4.411 1.00 29.77 366 GLN A N 1
ATOM 2850 C CA . GLN A 1 366 ? 23.347 -25.670 -5.844 1.00 29.77 366 GLN A CA 1
ATOM 2851 C C . GLN A 1 366 ? 24.677 -26.416 -6.031 1.00 29.77 366 GLN A C 1
ATOM 2853 O O . GLN A 1 366 ? 25.688 -26.084 -5.415 1.00 29.77 366 GLN A O 1
ATOM 2858 N N . LEU A 1 367 ? 24.656 -27.471 -6.848 1.00 28.42 367 LEU A N 1
ATOM 2859 C CA . LEU A 1 367 ? 25.831 -28.259 -7.228 1.00 28.42 367 LEU A CA 1
ATOM 2860 C C . LEU A 1 367 ? 26.688 -27.470 -8.240 1.00 28.42 367 LEU A C 1
ATOM 2862 O O . LEU A 1 367 ? 26.119 -26.886 -9.162 1.00 28.42 367 LEU A O 1
ATOM 2866 N N . PRO A 1 368 ? 28.032 -27.473 -8.142 1.00 29.11 368 PRO A N 1
ATOM 2867 C CA . PRO A 1 368 ? 28.878 -26.759 -9.095 1.00 29.11 368 PRO A CA 1
ATOM 2868 C C . PRO A 1 368 ? 29.100 -27.579 -10.383 1.00 29.11 368 PRO A C 1
ATOM 2870 O O . PRO A 1 368 ? 29.339 -28.790 -10.298 1.00 29.11 368 PRO A O 1
ATOM 2873 N N . PRO A 1 369 ? 29.110 -26.961 -11.581 1.00 31.19 369 PRO A N 1
ATOM 2874 C CA . PRO A 1 369 ? 29.612 -27.612 -12.781 1.00 31.19 369 PRO A CA 1
ATOM 2875 C C . PRO A 1 369 ? 31.147 -27.559 -12.837 1.00 31.19 369 PRO A C 1
ATOM 2877 O O . PRO A 1 369 ? 31.797 -26.611 -12.395 1.00 31.19 369 PRO A O 1
ATOM 2880 N N . ARG A 1 370 ? 31.728 -28.626 -13.392 1.00 27.27 370 ARG A N 1
ATOM 2881 C CA . ARG A 1 370 ? 33.169 -28.833 -13.574 1.00 27.27 370 ARG A CA 1
ATOM 2882 C C . ARG A 1 370 ? 33.757 -27.837 -14.582 1.00 27.27 370 ARG A C 1
ATOM 2884 O O . ARG A 1 370 ? 33.230 -27.679 -15.678 1.00 27.27 370 ARG A O 1
ATOM 2891 N N . ALA A 1 371 ? 34.895 -27.242 -14.229 1.00 28.31 371 ALA A N 1
ATOM 2892 C CA . ALA A 1 371 ? 35.709 -26.420 -15.116 1.00 28.31 371 ALA A CA 1
ATOM 2893 C C . ALA A 1 371 ? 36.390 -27.276 -16.201 1.00 28.31 371 ALA A C 1
ATOM 2895 O O . ALA A 1 371 ? 37.131 -28.209 -15.891 1.00 28.31 371 ALA A O 1
ATOM 2896 N N . GLY A 1 372 ? 36.163 -26.930 -17.469 1.00 27.39 372 GLY A N 1
ATOM 2897 C CA . GLY A 1 372 ? 36.915 -27.413 -18.625 1.00 27.39 372 GLY A CA 1
ATOM 2898 C C . GLY A 1 372 ? 37.611 -26.235 -19.297 1.00 27.39 372 GLY A C 1
ATOM 2899 O O . GLY A 1 372 ? 36.963 -25.371 -19.879 1.00 27.39 372 GLY A O 1
ATOM 2900 N N . ALA A 1 373 ? 38.935 -26.180 -19.179 1.00 28.17 373 ALA A N 1
ATOM 2901 C CA . ALA A 1 373 ? 39.771 -25.170 -19.804 1.00 28.17 373 ALA A CA 1
ATOM 2902 C C . ALA A 1 373 ? 39.980 -25.486 -21.293 1.00 28.17 373 ALA A C 1
ATOM 2904 O O . ALA A 1 373 ? 40.503 -26.544 -21.623 1.00 28.17 373 ALA A O 1
ATOM 2905 N N . HIS A 1 374 ? 39.689 -24.534 -22.183 1.00 30.44 374 HIS A N 1
ATOM 2906 C CA . HIS A 1 374 ? 40.317 -24.489 -23.503 1.00 30.44 374 HIS A CA 1
ATOM 2907 C C . HIS A 1 374 ? 40.671 -23.054 -23.891 1.00 30.44 374 HIS A C 1
ATOM 2909 O O . HIS A 1 374 ? 39.825 -22.217 -24.188 1.00 30.44 374 HIS A O 1
ATOM 2915 N N . ARG A 1 375 ? 41.983 -22.799 -23.903 1.00 29.39 375 ARG A N 1
ATOM 2916 C CA . ARG A 1 375 ? 42.622 -21.647 -24.539 1.00 29.39 375 ARG A CA 1
ATOM 2917 C C . ARG A 1 375 ? 42.411 -21.726 -26.054 1.00 29.39 375 ARG A C 1
ATOM 2919 O O . ARG A 1 375 ? 42.791 -22.727 -26.659 1.00 29.39 375 ARG A O 1
ATOM 2926 N N . ARG A 1 376 ? 41.957 -20.641 -26.686 1.00 30.81 376 ARG A N 1
ATOM 2927 C CA . ARG A 1 376 ? 42.295 -20.345 -28.087 1.00 30.81 376 ARG A CA 1
ATOM 2928 C C . ARG A 1 376 ? 42.780 -18.906 -28.215 1.00 30.81 376 ARG A C 1
ATOM 2930 O O . ARG A 1 376 ? 42.136 -17.969 -27.763 1.00 30.81 376 ARG A O 1
ATOM 2937 N N . ARG A 1 377 ? 43.976 -18.796 -28.793 1.00 27.91 377 ARG A N 1
ATOM 2938 C CA . ARG A 1 377 ? 44.658 -17.568 -29.201 1.00 27.91 377 ARG A CA 1
ATOM 2939 C C . ARG A 1 377 ? 43.931 -16.970 -30.408 1.00 27.91 377 ARG A C 1
ATOM 2941 O O . ARG A 1 377 ? 43.575 -17.722 -31.311 1.00 27.91 377 ARG A O 1
ATOM 2948 N N . VAL A 1 378 ? 43.815 -15.647 -30.464 1.00 28.83 378 VAL A N 1
ATOM 2949 C CA . VAL A 1 378 ? 43.544 -14.907 -31.705 1.00 28.83 378 VAL A CA 1
ATOM 2950 C C . VAL A 1 378 ? 44.621 -13.829 -31.830 1.00 28.83 378 VAL A C 1
ATOM 2952 O O . VAL A 1 378 ? 44.808 -13.027 -30.918 1.00 28.83 378 VAL A O 1
ATOM 2955 N N . HIS A 1 379 ? 45.382 -13.882 -32.924 1.00 31.58 379 HIS A N 1
ATOM 2956 C CA . HIS A 1 379 ? 46.328 -12.842 -33.335 1.00 31.58 379 HIS A CA 1
ATOM 2957 C C . HIS A 1 379 ? 45.585 -11.712 -34.076 1.00 31.58 379 HIS A C 1
ATOM 2959 O O . HIS A 1 379 ? 44.549 -11.981 -34.686 1.00 31.58 379 HIS A O 1
ATOM 2965 N N . PRO A 1 380 ? 46.098 -10.468 -34.049 1.00 29.67 380 PRO A N 1
ATOM 2966 C CA . PRO A 1 380 ? 45.420 -9.307 -34.615 1.00 29.67 380 PRO A CA 1
ATOM 2967 C C . PRO A 1 380 ? 45.691 -9.175 -36.119 1.00 29.67 380 PRO A C 1
ATOM 2969 O O . PRO A 1 380 ? 46.826 -9.348 -36.563 1.00 29.67 380 PRO A O 1
ATOM 2972 N N . ALA A 1 381 ? 44.671 -8.797 -36.891 1.00 29.73 381 ALA A N 1
ATOM 2973 C CA . ALA A 1 381 ? 44.840 -8.298 -38.253 1.00 29.73 381 ALA A CA 1
ATOM 2974 C C . ALA A 1 381 ? 44.776 -6.762 -38.248 1.00 29.73 381 ALA A C 1
ATOM 2976 O O . ALA A 1 381 ? 43.887 -6.160 -37.648 1.00 29.73 381 ALA A O 1
ATOM 2977 N N . ARG A 1 382 ? 45.783 -6.158 -38.882 1.00 30.91 382 ARG A N 1
ATOM 2978 C CA . ARG A 1 382 ? 45.977 -4.722 -39.129 1.00 30.91 382 ARG A CA 1
ATOM 2979 C C . ARG A 1 382 ? 45.314 -4.294 -40.468 1.00 30.91 382 ARG A C 1
ATOM 2981 O O . ARG A 1 382 ? 44.832 -5.171 -41.180 1.00 30.91 382 ARG A O 1
ATOM 2988 N N . PRO A 1 383 ? 45.253 -2.978 -40.768 1.00 42.88 383 PRO A N 1
ATOM 2989 C CA . PRO A 1 383 ? 44.182 -2.318 -41.530 1.00 42.88 383 PRO A CA 1
ATOM 2990 C C . PRO A 1 383 ? 44.546 -2.018 -42.997 1.00 42.88 383 PRO A C 1
ATOM 2992 O O . PRO A 1 383 ? 45.649 -2.362 -43.411 1.00 42.88 383 PRO A O 1
ATOM 2995 N N . GLU A 1 384 ? 43.620 -1.335 -43.703 1.00 31.77 384 GLU A N 1
ATOM 2996 C CA . GLU A 1 384 ? 43.765 -0.348 -44.819 1.00 31.77 384 GLU A CA 1
ATOM 2997 C C . GLU A 1 384 ? 42.664 -0.557 -45.908 1.00 31.77 384 GLU A C 1
ATOM 2999 O O . GLU A 1 384 ? 42.074 -1.635 -45.956 1.00 31.77 384 GLU A O 1
ATOM 3004 N N . PRO A 1 385 ? 42.401 0.380 -46.851 1.00 42.91 385 PRO A N 1
ATOM 3005 C CA . PRO A 1 385 ? 42.028 1.790 -46.658 1.00 42.91 385 PRO A CA 1
ATOM 3006 C C . PRO A 1 385 ? 40.909 2.283 -47.627 1.00 42.91 385 PRO A C 1
ATOM 3008 O O . PRO A 1 385 ? 40.584 1.641 -48.617 1.00 42.91 385 PRO A O 1
ATOM 3011 N N . GLY A 1 386 ? 40.418 3.509 -47.392 1.00 27.25 386 GLY A N 1
ATOM 3012 C CA . GLY A 1 386 ? 40.153 4.503 -48.450 1.00 27.25 386 GLY A CA 1
ATOM 3013 C C . GLY A 1 386 ? 38.879 4.399 -49.309 1.00 27.25 386 GLY A C 1
ATOM 3014 O O . GLY A 1 386 ? 38.717 3.497 -50.118 1.00 27.25 386 GLY A O 1
ATOM 3015 N N . GLY A 1 387 ? 38.049 5.448 -49.262 1.00 29.02 387 GLY A N 1
ATOM 3016 C CA . GLY A 1 387 ? 37.018 5.703 -50.274 1.00 29.02 387 GLY A CA 1
ATOM 3017 C C . GLY A 1 387 ? 36.282 7.025 -50.054 1.00 29.02 387 GLY A C 1
ATOM 3018 O O . GLY A 1 387 ? 35.363 7.099 -49.248 1.00 29.02 387 GLY A O 1
ATOM 3019 N N . ARG A 1 388 ? 36.722 8.078 -50.754 1.00 31.92 388 ARG A N 1
ATOM 3020 C CA . ARG A 1 388 ? 36.067 9.395 -50.863 1.00 31.92 388 ARG A CA 1
ATOM 3021 C C . ARG A 1 388 ? 34.860 9.319 -51.807 1.00 31.92 388 ARG A C 1
ATOM 3023 O O . ARG A 1 388 ? 34.993 8.697 -52.849 1.00 31.92 388 ARG A O 1
ATOM 3030 N N . ASP A 1 389 ? 33.785 10.051 -51.507 1.00 31.27 389 ASP A N 1
ATOM 3031 C CA . ASP A 1 389 ? 33.180 11.088 -52.379 1.00 31.27 389 ASP A CA 1
ATOM 3032 C C . ASP A 1 389 ? 31.967 11.729 -51.668 1.00 31.27 389 ASP A C 1
ATOM 3034 O O . ASP A 1 389 ? 31.161 11.041 -51.055 1.00 31.27 389 ASP A O 1
ATOM 3038 N N . ARG A 1 390 ? 31.972 13.048 -51.419 1.00 32.50 390 ARG A N 1
ATOM 3039 C CA . ARG A 1 390 ? 31.432 14.163 -52.237 1.00 32.50 390 ARG A CA 1
ATOM 3040 C C . ARG A 1 390 ? 29.902 14.168 -52.403 1.00 32.50 390 ARG A C 1
ATOM 3042 O O . ARG A 1 390 ? 29.329 13.324 -53.071 1.00 32.50 390 ARG A O 1
ATOM 3049 N N . GLY A 1 391 ? 29.285 15.243 -51.903 1.00 28.89 391 GLY A N 1
ATOM 3050 C CA . GLY A 1 391 ? 27.909 15.664 -52.200 1.00 28.89 391 GLY A CA 1
ATOM 3051 C C . GLY A 1 391 ? 27.381 16.571 -51.083 1.00 28.89 391 GLY A C 1
ATOM 3052 O O . GLY A 1 391 ? 26.984 16.086 -50.039 1.00 28.89 391 GLY A O 1
ATOM 3053 N N . ALA A 1 392 ? 27.614 17.881 -51.127 1.00 32.31 392 ALA A N 1
ATOM 3054 C CA . ALA A 1 392 ? 26.808 18.893 -51.818 1.00 32.31 392 ALA A CA 1
ATOM 3055 C C . ALA A 1 392 ? 25.927 19.698 -50.837 1.00 32.31 392 ALA A C 1
ATOM 3057 O O . ALA A 1 392 ? 25.173 19.176 -50.027 1.00 32.31 392 ALA A O 1
ATOM 3058 N N . HIS A 1 393 ? 26.112 21.011 -50.945 1.00 32.28 393 HIS A N 1
ATOM 3059 C CA . HIS A 1 393 ? 25.446 22.143 -50.315 1.00 32.28 393 HIS A CA 1
ATOM 3060 C C . HIS A 1 393 ? 23.963 22.004 -49.928 1.00 32.28 393 HIS A C 1
ATOM 3062 O O . HIS A 1 393 ? 23.118 21.666 -50.748 1.00 32.28 393 HIS A O 1
ATOM 3068 N N . GLY A 1 394 ? 23.635 22.515 -48.735 1.00 30.02 394 GLY A N 1
ATOM 3069 C CA . GLY A 1 394 ? 22.283 22.932 -48.364 1.00 30.02 394 GLY A CA 1
ATOM 3070 C C . GLY A 1 394 ? 22.309 23.967 -47.238 1.00 30.02 394 GLY A C 1
ATOM 3071 O O . GLY A 1 394 ? 22.403 23.623 -46.067 1.00 30.02 394 GLY A O 1
ATOM 3072 N N . ARG A 1 395 ? 22.262 25.259 -47.590 1.00 33.12 395 ARG A N 1
ATOM 3073 C CA . ARG A 1 395 ? 22.044 26.365 -46.644 1.00 33.12 395 ARG A CA 1
ATOM 3074 C C . ARG A 1 395 ? 20.577 26.351 -46.199 1.00 33.12 395 ARG A C 1
ATOM 3076 O O . ARG A 1 395 ? 19.701 26.441 -47.050 1.00 33.12 395 ARG A O 1
ATOM 3083 N N . GLY A 1 396 ? 20.316 26.349 -44.893 1.00 29.45 396 GLY A N 1
ATOM 3084 C CA . GLY A 1 396 ? 18.975 26.525 -44.325 1.00 29.45 396 GLY A CA 1
ATOM 3085 C C . GLY A 1 396 ? 19.001 27.476 -43.133 1.00 29.45 396 GLY A C 1
ATOM 3086 O O . GLY A 1 396 ? 19.351 27.086 -42.027 1.00 29.45 396 GLY A O 1
ATOM 3087 N N . ARG A 1 397 ? 18.669 28.748 -43.380 1.00 31.98 397 ARG A N 1
ATOM 3088 C CA . ARG A 1 397 ? 18.460 29.787 -42.362 1.00 31.98 397 ARG A CA 1
ATOM 3089 C C . ARG A 1 397 ? 17.106 29.591 -41.668 1.00 31.98 397 ARG A C 1
ATOM 3091 O O . ARG A 1 397 ? 16.118 29.283 -42.326 1.00 31.98 397 ARG A O 1
ATOM 3098 N N . CYS A 1 398 ? 17.067 29.882 -40.366 1.00 31.94 398 CYS A N 1
ATOM 3099 C CA . CYS A 1 398 ? 15.856 30.077 -39.563 1.00 31.94 398 CYS A CA 1
ATOM 3100 C C . CYS A 1 398 ? 14.848 31.046 -40.203 1.00 31.94 398 CYS A C 1
ATOM 3102 O O . CYS A 1 398 ? 15.266 32.084 -40.729 1.00 31.94 398 CYS A O 1
ATOM 3104 N N . PRO A 1 399 ? 13.540 30.860 -39.953 1.00 41.12 399 PRO A N 1
ATOM 3105 C CA . PRO A 1 399 ? 12.596 31.959 -39.934 1.00 41.12 399 PRO A CA 1
ATOM 3106 C C . PRO A 1 399 ? 12.152 32.326 -38.511 1.00 41.12 399 PRO A C 1
ATOM 3108 O O . PRO A 1 399 ? 11.928 31.499 -37.629 1.00 41.12 399 PRO A O 1
ATOM 3111 N N . ARG A 1 400 ? 12.049 33.642 -38.330 1.00 32.41 400 ARG A N 1
ATOM 3112 C CA . ARG A 1 400 ? 11.543 34.367 -37.166 1.00 32.41 400 ARG A CA 1
ATOM 3113 C C . ARG A 1 400 ? 10.028 34.180 -36.991 1.00 32.41 400 ARG A C 1
ATOM 3115 O O . ARG A 1 400 ? 9.292 34.030 -37.960 1.00 32.41 400 ARG A O 1
ATOM 3122 N N . ARG A 1 401 ? 9.588 34.320 -35.734 1.00 35.09 401 ARG A N 1
ATOM 3123 C CA . ARG A 1 401 ? 8.209 34.613 -35.289 1.00 35.09 401 ARG A CA 1
ATOM 3124 C C . ARG A 1 401 ? 7.528 35.726 -36.103 1.00 35.09 401 ARG A C 1
ATOM 3126 O O . ARG A 1 401 ? 8.198 36.701 -36.449 1.00 35.09 401 ARG A O 1
ATOM 3133 N N . PRO A 1 402 ? 6.183 35.725 -36.118 1.00 40.16 402 PRO A N 1
ATOM 3134 C CA . PRO A 1 402 ? 5.421 36.958 -35.981 1.00 40.16 402 PRO A CA 1
ATOM 3135 C C . PRO A 1 402 ? 4.474 36.961 -34.768 1.00 40.16 402 PRO A C 1
ATOM 3137 O O . PRO A 1 402 ? 4.108 35.939 -34.192 1.00 40.16 402 PRO A O 1
ATOM 3140 N N . GLN A 1 403 ? 4.148 38.184 -34.358 1.00 33.06 403 GLN A N 1
ATOM 3141 C CA . GLN A 1 403 ? 3.386 38.583 -33.181 1.00 33.06 403 GLN A CA 1
ATOM 3142 C C . GLN A 1 403 ? 1.865 38.377 -33.311 1.00 33.06 403 GLN A C 1
ATOM 3144 O O . GLN A 1 403 ? 1.292 38.502 -34.385 1.00 33.06 403 GLN A O 1
ATOM 3149 N N . ARG A 1 404 ? 1.245 38.193 -32.135 1.00 38.12 404 ARG A N 1
ATOM 3150 C CA . ARG A 1 404 ? -0.054 38.712 -31.653 1.00 38.12 404 ARG A CA 1
ATOM 3151 C C . ARG A 1 404 ? -1.198 38.918 -32.662 1.00 38.12 404 ARG A C 1
ATOM 3153 O O . ARG A 1 404 ? -1.192 39.879 -33.423 1.00 38.12 404 ARG A O 1
ATOM 3160 N N . ARG A 1 405 ? -2.330 38.262 -32.376 1.00 34.69 405 ARG A N 1
ATOM 3161 C CA . ARG A 1 405 ? -3.645 38.929 -32.345 1.00 34.69 405 ARG A CA 1
ATOM 3162 C C . ARG A 1 405 ? -4.452 38.501 -31.119 1.00 34.69 405 ARG A C 1
ATOM 3164 O O . ARG A 1 405 ? -4.594 37.321 -30.830 1.00 34.69 405 ARG A O 1
ATOM 3171 N N . ARG A 1 406 ? -4.956 39.513 -30.409 1.00 40.34 406 ARG A N 1
ATOM 3172 C CA . ARG A 1 406 ? -6.059 39.434 -29.447 1.00 40.34 406 ARG A CA 1
ATOM 3173 C C . ARG A 1 406 ? -7.345 39.062 -30.192 1.00 40.34 406 ARG A C 1
ATOM 3175 O O . ARG A 1 406 ? -7.577 39.632 -31.257 1.00 40.34 406 ARG A O 1
ATOM 3182 N N . ARG A 1 407 ? -8.212 38.264 -29.569 1.00 39.88 407 ARG A N 1
ATOM 3183 C CA . ARG A 1 407 ? -9.654 38.537 -29.462 1.00 39.88 407 ARG A CA 1
ATOM 3184 C C . ARG A 1 407 ? -10.267 37.640 -28.390 1.00 39.88 407 ARG A C 1
ATOM 3186 O O . ARG A 1 407 ? -10.037 36.439 -28.377 1.00 39.88 407 ARG A O 1
ATOM 3193 N N . SER A 1 408 ? -10.980 38.293 -27.489 1.00 46.16 408 SER A N 1
ATOM 3194 C CA . SER A 1 408 ? -11.871 37.739 -26.483 1.00 46.16 408 SER A CA 1
ATOM 3195 C C . SER A 1 408 ? -13.165 37.258 -27.142 1.00 46.16 408 SER A C 1
ATOM 3197 O O . SER A 1 408 ? -13.660 37.943 -28.042 1.00 46.16 408 SER A O 1
ATOM 3199 N N . LEU A 1 409 ? -13.707 36.147 -26.651 1.00 45.28 409 LEU A N 1
ATOM 3200 C CA . LEU A 1 409 ? -15.059 36.003 -26.101 1.00 45.28 409 LEU A CA 1
ATOM 3201 C C . LEU A 1 409 ? -15.086 34.731 -25.253 1.00 45.28 409 LEU A C 1
ATOM 3203 O O . LEU A 1 409 ? -14.488 33.733 -25.715 1.00 45.28 409 LEU A O 1
#

Radius of gyration: 29.86 Å; Cα contacts (8 Å, |Δi|>4): 716; chains: 1; bounding box: 77×80×95 Å

Secondary structure (DSSP, 8-state):
--PPPPP-TTGGGTBS-HHHHHHHHHHHHH-TTSSSSS--HHHHHTBTTB----BS-EE-SGGGT--SPPP-SSTT-STT-B--GGG--SEEESSTT-TTS-EEEE---EE--B------EEEEETTTEEEE------SSEETTEE---B-SSPPPP-TTGGG-S-S-TTS-S-SSB-SS-TTGGG-TT--EEEE-TTS-EEEE---BSS-HHHHHHTSGGG-TTTTS-TT--HHHHHHHHTTSPTTTTSBPPTT-TTTTTTBPTTSBSBSS-HHHHHHHHB-GGGT----EETTEEHHHHTHHHHHHHHHHHHHT-GGGG------S---------------------------PPPP-------PPPPP-------PPPP---------------------------

Mean predicted aligned error: 13.28 Å

Solvent-accessible surface area (backbone atoms only — not comparable to full-atom values): 24510 Å² total; per-residue (Å²): 144,79,79,75,79,73,69,45,66,73,46,73,77,46,44,73,26,63,73,47,25,26,40,45,12,49,40,57,37,60,14,33,80,66,14,67,83,54,33,25,62,38,75,37,31,68,58,79,15,22,54,82,73,47,58,23,22,43,13,30,26,52,90,80,71,33,66,62,59,58,88,56,97,55,93,66,60,39,60,70,26,68,69,54,77,86,64,56,65,58,62,35,45,73,40,86,89,41,94,85,43,57,76,75,44,72,60,71,48,31,74,19,35,59,31,23,69,45,17,38,51,72,48,68,39,78,84,72,49,66,44,62,49,74,59,80,93,62,70,40,48,55,95,92,36,81,43,52,30,32,29,76,56,55,53,66,51,55,64,70,47,73,74,38,68,49,73,41,91,86,57,38,11,19,29,36,18,14,48,52,42,20,41,12,84,78,41,88,80,40,55,38,57,36,43,46,96,88,69,49,78,43,83,39,75,48,77,30,45,68,21,11,53,20,6,42,56,45,43,47,64,44,27,48,41,48,14,12,26,32,93,46,49,57,42,53,51,21,56,37,42,37,77,26,51,40,32,62,95,36,78,47,57,81,81,37,95,66,50,31,88,43,40,25,91,90,25,52,11,39,72,53,32,44,44,54,38,46,63,64,8,34,41,56,45,46,43,73,46,89,60,65,56,99,88,36,43,36,47,19,65,29,24,33,32,55,50,10,52,13,39,30,48,30,66,62,34,70,84,69,71,54,89,86,68,82,72,92,81,84,86,77,82,85,80,80,88,81,85,85,85,90,84,90,85,88,90,86,88,90,82,89,80,79,84,77,86,81,80,95,71,96,72,81,92,75,87,84,82,84,89,80,90,77,91,78,89,82,83,88,84,84,92,87,82,88,84,89,82,91,84,83,91,82,91,81,81,87,83,80,86,86,81,88,80,91,82,90,133

Sequence (409 aa):
RDQPIPTTPGLEQFVRNKPVAIALGKALFWDMKVGSDGQACASCHFAAGADNRMKNQISPGLRGGDTAFGTTPARDWGPNYTLQESDFPLHRLADPLDRDSDVLFTTNDVVSSAGTFEGDFIRVKRKAGEKCGQRDPDSFMVHGKFVRKVEPRNTPTTINAVFNFRNFWDGRASNVFNGVSPFGPRDPDARVLQANADGSLSWVKVALENASLASQAVGPPLSDFEMSCGNKTFRDLGRKLVSMRPLADQDVHAADSVLAAYRRPGGKGLKHTYGQLIRAAFDPRWWDSRQVVDGYSQIEHNFPLFWGLAIQLYACDPALRGHAGVGPGAHRPLLRRCRHPARRLRPLPGAATRTRHLPEQWEMHQLPPRAGAHRRRVHPARPEPGGRDRGAHGRGRCPRRPQRRRRSL

Foldseek 3Di:
DDDDQDDWPPCVQWWPDLLLLLLLLVLQQQFLLLFQARFHVCCQQVPLGGRPFQFQFKAALVVVVDQAFDDDPPRDDAGRDGDDPVCPDQWDFPDPVDPPGDTPHHGSMDRADFAALAAAWDAADAQPGGDGHDDDDGRQDDPNHHDTAGDSDTGDGLAPCLVDCANDPVQFLHQWDFLFARNHVVPVPRWAWFQDPVLDIDTDTGTIGSLSQLRNQNPQSADRRHGYYHPDGLLRSQSHQLNDFRQQVHFDDCVPPRCVVQADDVRRTGPDGSVVSSVVTTDCRQFVHPDADPNGGSSSRSSSNSNSSSNSSNSSDVVSNDCPDPDPDDDDDDDDDDDDDDDDDDDDDDDDDDDDDDDDDDDDDDDDDDDDDDDDDDDDDDDDDDDDDDDDDDDDDDDDDDDDDDDDD